Protein AF-0000000083314618 (afdb_homodimer)

Structure (mmCIF, N/CA/C/O backbone):
data_AF-0000000083314618-model_v1
#
loop_
_entity.id
_entity.type
_entity.pdbx_description
1 polymer 'FAD-dependent thymidylate synthase'
#
loop_
_atom_site.group_PDB
_atom_site.id
_atom_site.type_symbol
_atom_site.label_atom_id
_atom_site.label_alt_id
_atom_site.label_comp_id
_atom_site.label_asym_id
_atom_site.label_entity_id
_atom_site.label_seq_id
_atom_site.pdbx_PDB_ins_code
_atom_site.Cartn_x
_atom_site.Cartn_y
_atom_site.Cartn_z
_atom_site.occupancy
_atom_site.B_iso_or_equiv
_atom_site.auth_seq_id
_atom_site.auth_comp_id
_atom_site.auth_asym_id
_atom_site.auth_atom_id
_atom_site.pdbx_PDB_model_num
ATOM 1 N N . MET A 1 1 ? -17.562 27.156 15.281 1 87.88 1 MET A N 1
ATOM 2 C CA . MET A 1 1 ? -17.188 26.469 14.047 1 87.88 1 MET A CA 1
ATOM 3 C C . MET A 1 1 ? -18.438 25.953 13.32 1 87.88 1 MET A C 1
ATOM 5 O O . MET A 1 1 ? -19.312 25.344 13.922 1 87.88 1 MET A O 1
ATOM 9 N N . GLN A 1 2 ? -18.531 26.359 12.062 1 88.81 2 GLN A N 1
ATOM 10 C CA . GLN A 1 2 ? -19.625 25.922 11.203 1 88.81 2 GLN A CA 1
ATOM 11 C C . GLN A 1 2 ? -19.125 24.906 10.164 1 88.81 2 GLN A C 1
ATOM 13 O O . GLN A 1 2 ? -18.078 25.109 9.547 1 88.81 2 GLN A O 1
ATOM 18 N N . VAL A 1 3 ? -19.906 23.844 10.102 1 90.69 3 VAL A N 1
ATOM 19 C CA . VAL A 1 3 ? -19.547 22.797 9.148 1 90.69 3 VAL A CA 1
ATOM 20 C C . VAL A 1 3 ? -20.703 22.547 8.188 1 90.69 3 VAL A C 1
ATOM 22 O O . VAL A 1 3 ? -21.859 22.438 8.617 1 90.69 3 VAL A O 1
ATOM 25 N N . GLU A 1 4 ? -20.375 22.578 6.957 1 90.12 4 GLU A N 1
ATOM 26 C CA . GLU A 1 4 ? -21.375 22.344 5.91 1 90.12 4 GLU A CA 1
ATOM 27 C C . GLU A 1 4 ? -20.938 21.203 4.992 1 90.12 4 GLU A C 1
ATOM 29 O O . GLU A 1 4 ? -19.766 21.094 4.641 1 90.12 4 GLU A O 1
ATOM 34 N N . LEU A 1 5 ? -21.875 20.391 4.742 1 89.31 5 LEU A N 1
ATOM 35 C CA . LEU A 1 5 ? -21.594 19.297 3.811 1 89.31 5 LEU A CA 1
ATOM 36 C C . LEU A 1 5 ? -21.391 19.828 2.398 1 89.31 5 LEU A C 1
ATOM 38 O O . LEU A 1 5 ? -22.25 20.547 1.868 1 89.31 5 LEU A O 1
ATOM 42 N N . LEU A 1 6 ? -20.266 19.484 1.812 1 87.5 6 LEU A N 1
ATOM 43 C CA . LEU A 1 6 ? -19.969 19.953 0.465 1 87.5 6 LEU A CA 1
ATOM 44 C C . LEU A 1 6 ? -20.156 18.844 -0.559 1 87.5 6 LEU A C 1
ATOM 46 O O . LEU A 1 6 ? -20.578 19.094 -1.691 1 87.5 6 LEU A O 1
ATOM 50 N N . ALA A 1 7 ? -19.781 17.625 -0.206 1 86.75 7 ALA A N 1
ATOM 51 C CA . ALA A 1 7 ? -19.938 16.5 -1.115 1 86.75 7 ALA A CA 1
ATOM 52 C C . ALA A 1 7 ? -19.609 15.18 -0.416 1 86.75 7 ALA A C 1
ATOM 54 O O . ALA A 1 7 ? -18.891 15.164 0.581 1 86.75 7 ALA A O 1
ATOM 55 N N . TYR A 1 8 ? -20.219 14.133 -0.949 1 89.81 8 TYR A N 1
ATOM 56 C CA . TYR A 1 8 ? -19.891 12.758 -0.599 1 89.81 8 TYR A CA 1
ATOM 57 C C . TYR A 1 8 ? -19.984 11.844 -1.816 1 89.81 8 TYR A C 1
ATOM 59 O O . TYR A 1 8 ? -20.438 12.273 -2.885 1 89.81 8 TYR A O 1
ATOM 67 N N . THR A 1 9 ? -19.469 10.695 -1.726 1 89.06 9 THR A N 1
ATOM 68 C CA . THR A 1 9 ? -19.516 9.758 -2.84 1 89.06 9 THR A CA 1
ATOM 69 C C . THR A 1 9 ? -20.953 9.523 -3.301 1 89.06 9 THR A C 1
ATOM 71 O O . THR A 1 9 ? -21.828 9.266 -2.482 1 89.06 9 THR A O 1
ATOM 74 N N . GLN A 1 10 ? -21.062 9.727 -4.574 1 87.38 10 GLN A N 1
ATOM 75 C CA . GLN A 1 10 ? -22.344 9.492 -5.219 1 87.38 10 GLN A CA 1
ATOM 76 C C . GLN A 1 10 ? -22.25 8.375 -6.254 1 87.38 10 GLN A C 1
ATOM 78 O O . GLN A 1 10 ? -21.156 8.078 -6.746 1 87.38 10 GLN A O 1
ATOM 83 N N . GLN A 1 11 ? -23.359 7.898 -6.531 1 84.81 11 GLN A N 1
ATOM 84 C CA . GLN A 1 11 ? -23.438 6.859 -7.555 1 84.81 11 GLN A CA 1
ATOM 85 C C . GLN A 1 11 ? -23.203 7.441 -8.945 1 84.81 11 GLN A C 1
ATOM 87 O O . GLN A 1 11 ? -23.688 8.531 -9.258 1 84.81 11 GLN A O 1
ATOM 92 N N . ASN A 1 12 ? -22.5 6.688 -9.703 1 82.44 12 ASN A N 1
ATOM 93 C CA . ASN A 1 12 ? -22.422 7.023 -11.117 1 82.44 12 ASN A CA 1
ATOM 94 C C . ASN A 1 12 ? -23.797 7.023 -11.781 1 82.44 12 ASN A C 1
ATOM 96 O O . ASN A 1 12 ? -24.438 5.98 -11.875 1 82.44 12 ASN A O 1
ATOM 100 N N . PRO A 1 13 ? -24.219 8.156 -12.266 1 76 13 PRO A N 1
ATOM 101 C CA . PRO A 1 13 ? -25.578 8.234 -12.828 1 76 13 PRO A CA 1
ATOM 102 C C . PRO A 1 13 ? -25.766 7.305 -14.023 1 76 13 PRO A C 1
ATOM 104 O O . PRO A 1 13 ? -26.891 6.871 -14.305 1 76 13 PRO A O 1
ATOM 107 N N . ALA A 1 14 ? -24.688 7.027 -14.75 1 74.88 14 ALA A N 1
ATOM 108 C CA . ALA A 1 14 ? -24.797 6.102 -15.875 1 74.88 14 ALA A CA 1
ATOM 109 C C . ALA A 1 14 ? -25.156 4.695 -15.391 1 74.88 14 ALA A C 1
ATOM 111 O O . ALA A 1 14 ? -25.844 3.949 -16.094 1 74.88 14 ALA A O 1
ATOM 112 N N . LEU A 1 15 ? -24.641 4.422 -14.305 1 75.62 15 LEU A N 1
ATOM 113 C CA . LEU A 1 15 ? -24.953 3.104 -13.766 1 75.62 15 LEU A CA 1
ATOM 114 C C . LEU A 1 15 ? -26.359 3.059 -13.203 1 75.62 15 LEU A C 1
ATOM 116 O O . LEU A 1 15 ? -27.016 2.006 -13.219 1 75.62 15 LEU A O 1
ATOM 120 N N . ALA A 1 16 ? -26.781 4.207 -12.742 1 68.56 16 ALA A N 1
ATOM 121 C CA . ALA A 1 16 ? -28.156 4.281 -12.219 1 68.56 16 ALA A CA 1
ATOM 122 C C . ALA A 1 16 ? -29.172 4.031 -13.328 1 68.56 16 ALA A C 1
ATOM 124 O O . ALA A 1 16 ? -30.156 3.312 -13.125 1 68.56 16 ALA A O 1
ATOM 125 N N . SER A 1 17 ? -28.969 4.68 -14.43 1 65.19 17 SER A N 1
ATOM 126 C CA . SER A 1 17 ? -29.906 4.57 -15.547 1 65.19 17 SER A CA 1
ATOM 127 C C . SER A 1 17 ? -29.922 3.16 -16.125 1 65.19 17 SER A C 1
ATOM 129 O O . SER A 1 17 ? -30.969 2.629 -16.469 1 65.19 17 SER A O 1
ATOM 131 N N . GLU A 1 18 ? -28.781 2.645 -16.172 1 62.91 18 GLU A N 1
ATOM 132 C CA . GLU A 1 18 ? -28.656 1.315 -16.766 1 62.91 18 GLU A CA 1
ATOM 133 C C . GLU A 1 18 ? -29.328 0.259 -15.883 1 62.91 18 GLU A C 1
ATOM 135 O O . GLU A 1 18 ? -29.906 -0.705 -16.391 1 62.91 18 GLU A O 1
ATOM 140 N N . VAL A 1 19 ? -29.109 0.464 -14.664 1 59.09 19 VAL A N 1
ATOM 141 C CA . VAL A 1 19 ? -29.719 -0.49 -13.742 1 59.09 19 VAL A CA 1
ATOM 142 C C . VAL A 1 19 ? -31.234 -0.415 -13.836 1 59.09 19 VAL A C 1
ATOM 144 O O . VAL A 1 19 ? -31.922 -1.438 -13.766 1 59.09 19 VAL A O 1
ATOM 147 N N . GLN A 1 20 ? -31.75 0.782 -13.891 1 55.66 20 GLN A N 1
ATOM 148 C CA . GLN A 1 20 ? -33.188 0.963 -14 1 55.66 20 GLN A CA 1
ATOM 149 C C . GLN A 1 20 ? -33.719 0.321 -15.281 1 55.66 20 GLN A C 1
ATOM 151 O O . GLN A 1 20 ? -34.844 -0.185 -15.305 1 55.66 20 GLN A O 1
ATOM 156 N N . ALA A 1 21 ? -32.969 0.532 -16.359 1 54.59 21 ALA A N 1
ATOM 157 C CA . ALA A 1 21 ? -33.531 0.037 -17.609 1 54.59 21 ALA A CA 1
ATOM 158 C C . ALA A 1 21 ? -33.281 -1.463 -17.766 1 54.59 21 ALA A C 1
ATOM 160 O O . ALA A 1 21 ? -34.219 -2.207 -18.125 1 54.59 21 ALA A O 1
ATOM 161 N N . ASN A 1 22 ? -31.953 -1.885 -18 1 52.84 22 ASN A N 1
ATOM 162 C CA . ASN A 1 22 ? -31.625 -3.244 -18.422 1 52.84 22 ASN A CA 1
ATOM 163 C C . ASN A 1 22 ? -30.734 -3.945 -17.391 1 52.84 22 ASN A C 1
ATOM 165 O O . ASN A 1 22 ? -29.516 -3.812 -17.438 1 52.84 22 ASN A O 1
ATOM 169 N N . SER A 1 23 ? -31.281 -4.391 -16.359 1 49.75 23 SER A N 1
ATOM 170 C CA . SER A 1 23 ? -30.469 -5.188 -15.438 1 49.75 23 SER A CA 1
ATOM 171 C C . SER A 1 23 ? -29.641 -6.215 -16.203 1 49.75 23 SER A C 1
ATOM 173 O O . SER A 1 23 ? -28.75 -6.863 -15.617 1 49.75 23 SER A O 1
ATOM 175 N N . ARG A 1 24 ? -30.094 -6.438 -17.484 1 50.34 24 ARG A N 1
ATOM 176 C CA . ARG A 1 24 ? -29.531 -7.605 -18.156 1 50.34 24 ARG A CA 1
ATOM 177 C C . ARG A 1 24 ? -28.078 -7.367 -18.562 1 50.34 24 ARG A C 1
ATOM 179 O O . ARG A 1 24 ? -27.344 -8.312 -18.844 1 50.34 24 ARG A O 1
ATOM 186 N N . GLY A 1 25 ? -27.562 -6.035 -18.438 1 55.12 25 GLY A N 1
ATOM 187 C CA . GLY A 1 25 ? -26.203 -5.844 -18.938 1 55.12 25 GLY A CA 1
ATOM 188 C C . GLY A 1 25 ? -25.188 -5.613 -17.844 1 55.12 25 GLY A C 1
ATOM 189 O O . GLY A 1 25 ? -23.984 -5.648 -18.094 1 55.12 25 GLY A O 1
ATOM 190 N N . LEU A 1 26 ? -25.562 -5.219 -16.766 1 61.34 26 LEU A N 1
ATOM 191 C CA . LEU A 1 26 ? -24.609 -5.066 -15.664 1 61.34 26 LEU A CA 1
ATOM 192 C C . LEU A 1 26 ? -24.266 -6.418 -15.062 1 61.34 26 LEU A C 1
ATOM 194 O O . LEU A 1 26 ? -25.109 -7.305 -14.969 1 61.34 26 LEU A O 1
ATOM 198 N N . PRO A 1 27 ? -22.984 -6.496 -14.875 1 63.41 27 PRO A N 1
ATOM 199 C CA . PRO A 1 27 ? -22.672 -7.699 -14.109 1 63.41 27 PRO A CA 1
ATOM 200 C C . PRO A 1 27 ? -23.5 -7.828 -12.836 1 63.41 27 PRO A C 1
ATOM 202 O O . PRO A 1 27 ? -23.844 -6.82 -12.211 1 63.41 27 PRO A O 1
ATOM 205 N N . SER A 1 28 ? -24.016 -8.969 -12.672 1 63.78 28 SER A N 1
ATOM 206 C CA . SER A 1 28 ? -24.891 -9.297 -11.555 1 63.78 28 SER A CA 1
ATOM 207 C C . SER A 1 28 ? -24.406 -8.648 -10.266 1 63.78 28 SER A C 1
ATOM 209 O O . SER A 1 28 ? -25.203 -8.172 -9.461 1 63.78 28 SER A O 1
ATOM 211 N N . ASP A 1 29 ? -23.141 -8.406 -10.258 1 69.5 29 ASP A N 1
ATOM 212 C CA . ASP A 1 29 ? -22.578 -7.879 -9.023 1 69.5 29 ASP A CA 1
ATOM 213 C C . ASP A 1 29 ? -22.922 -6.398 -8.852 1 69.5 29 ASP A C 1
ATOM 215 O O . ASP A 1 29 ? -23.219 -5.949 -7.746 1 69.5 29 ASP A O 1
ATOM 219 N N . LEU A 1 30 ? -23.094 -5.754 -9.914 1 74.75 30 LEU A N 1
ATOM 220 C CA . LEU A 1 30 ? -23.328 -4.316 -9.836 1 74.75 30 LEU A CA 1
ATOM 221 C C . LEU A 1 30 ? -24.797 -4.023 -9.562 1 74.75 30 LEU A C 1
ATOM 223 O O . LEU A 1 30 ? -25.125 -3.07 -8.852 1 74.75 30 LEU A O 1
ATOM 227 N N . ALA A 1 31 ? -25.625 -4.836 -10.156 1 72.38 31 ALA A N 1
ATOM 228 C CA . ALA A 1 31 ? -27.047 -4.66 -9.945 1 72.38 31 ALA A CA 1
ATOM 229 C C . ALA A 1 31 ? -27.406 -4.805 -8.469 1 72.38 31 ALA A C 1
ATOM 231 O O . ALA A 1 31 ? -28.375 -4.191 -7.992 1 72.38 31 ALA A O 1
ATOM 232 N N . THR A 1 32 ? -26.5 -5.469 -7.859 1 74.06 32 THR A N 1
ATOM 233 C CA . THR A 1 32 ? -26.781 -5.762 -6.457 1 74.06 32 THR A CA 1
ATOM 234 C C . THR A 1 32 ? -26.469 -4.551 -5.578 1 74.06 32 THR A C 1
ATOM 236 O O . THR A 1 32 ? -27.047 -4.406 -4.496 1 74.06 32 THR A O 1
ATOM 239 N N . ILE A 1 33 ? -25.594 -3.75 -6.012 1 75.69 33 ILE A N 1
ATOM 240 C CA . ILE A 1 33 ? -25.203 -2.594 -5.215 1 75.69 33 ILE A CA 1
ATOM 241 C C . ILE A 1 33 ? -26.422 -1.708 -4.953 1 75.69 33 ILE A C 1
ATOM 243 O O . ILE A 1 33 ? -26.547 -1.118 -3.877 1 75.69 33 ILE A O 1
ATOM 247 N N . TRP A 1 34 ? -27.406 -1.77 -5.828 1 71.44 34 TRP A N 1
ATOM 248 C CA . TRP A 1 34 ? -28.547 -0.851 -5.75 1 71.44 34 TRP A CA 1
ATOM 249 C C . TRP A 1 34 ? -29.719 -1.489 -5.004 1 71.44 34 TRP A C 1
ATOM 251 O O . TRP A 1 34 ? -30.672 -0.807 -4.648 1 71.44 34 TRP A O 1
ATOM 261 N N . ARG A 1 35 ? -29.562 -2.623 -4.734 1 66.19 35 ARG A N 1
ATOM 262 C CA . ARG A 1 35 ? -30.656 -3.342 -4.074 1 66.19 35 ARG A CA 1
ATOM 263 C C . ARG A 1 35 ? -30.484 -3.312 -2.557 1 66.19 35 ARG A C 1
ATOM 265 O O . ARG A 1 35 ? -31.359 -3.756 -1.819 1 66.19 35 ARG A O 1
ATOM 272 N N . GLY A 1 36 ? -29.5 -2.604 -2.123 1 62.66 36 GLY A N 1
ATOM 273 C CA . GLY A 1 36 ? -29.234 -2.686 -0.695 1 62.66 36 GLY A CA 1
ATOM 274 C C . GLY A 1 36 ? -30.047 -1.7 0.12 1 62.66 36 GLY A C 1
ATOM 275 O O . GLY A 1 36 ? -30.75 -0.853 -0.439 1 62.66 36 GLY A O 1
ATOM 276 N N . CYS A 1 37 ? -30.203 -2.01 1.391 1 69.31 37 CYS A N 1
ATOM 277 C CA . CYS A 1 37 ? -30.844 -1.108 2.344 1 69.31 37 CYS A CA 1
ATOM 278 C C . CYS A 1 37 ? -29.922 0.064 2.68 1 69.31 37 CYS A C 1
ATOM 280 O O . CYS A 1 37 ? -28.703 -0.03 2.525 1 69.31 37 CYS A O 1
ATOM 282 N N . GLY A 1 38 ? -30.484 1.198 2.773 1 71.94 38 GLY A N 1
ATOM 283 C CA . GLY A 1 38 ? -29.75 2.395 3.148 1 71.94 38 GLY A CA 1
ATOM 284 C C . GLY A 1 38 ? -29.375 3.258 1.959 1 71.94 38 GLY A C 1
ATOM 285 O O . GLY A 1 38 ? -29.703 2.93 0.817 1 71.94 38 GLY A O 1
ATOM 286 N N . GLY A 1 39 ? -28.781 4.312 2.24 1 83.62 39 GLY A N 1
ATOM 287 C CA . GLY A 1 39 ? -28.328 5.199 1.179 1 83.62 39 GLY A CA 1
ATOM 288 C C . GLY A 1 39 ? -27.172 4.625 0.374 1 83.62 39 GLY A C 1
ATOM 289 O O . GLY A 1 39 ? -26.609 3.602 0.748 1 83.62 39 GLY A O 1
ATOM 290 N N . PHE A 1 40 ? -26.844 5.129 -0.704 1 86.62 40 PHE A N 1
ATOM 291 C CA . PHE A 1 40 ? -25.828 4.652 -1.644 1 86.62 40 PHE A CA 1
ATOM 292 C C . PHE A 1 40 ? -24.484 4.469 -0.948 1 86.62 40 PHE A C 1
ATOM 294 O O . PHE A 1 40 ? -23.812 3.453 -1.146 1 86.62 40 PHE A O 1
ATOM 301 N N . PRO A 1 41 ? -24.109 5.434 -0.053 1 91.94 41 PRO A N 1
ATOM 302 C CA . PRO A 1 41 ? -22.828 5.246 0.617 1 91.94 41 PRO A CA 1
ATOM 303 C C . PRO A 1 41 ? -22.75 3.93 1.388 1 91.94 41 PRO A C 1
ATOM 305 O O . PRO A 1 41 ? -21.75 3.213 1.293 1 91.94 41 PRO A O 1
ATOM 308 N N . GLU A 1 42 ? -23.75 3.596 2.064 1 92.56 42 GLU A N 1
ATOM 309 C CA . GLU A 1 42 ? -23.734 2.363 2.848 1 92.56 42 GLU A CA 1
ATOM 310 C C . GLU A 1 42 ? -23.797 1.134 1.944 1 92.56 42 GLU A C 1
ATOM 312 O O . GLU A 1 42 ? -23.188 0.104 2.25 1 92.56 42 GLU A O 1
ATOM 317 N N . GLN A 1 43 ? -24.516 1.26 0.89 1 90.69 43 GLN A N 1
ATOM 318 C CA . GLN A 1 43 ? -24.562 0.158 -0.065 1 90.69 43 GLN A CA 1
ATOM 319 C C . GLN A 1 43 ? -23.188 -0.084 -0.685 1 90.69 43 GLN A C 1
ATOM 321 O O . GLN A 1 43 ? -22.781 -1.231 -0.896 1 90.69 43 GLN A O 1
ATOM 326 N N . LEU A 1 44 ? -22.516 0.98 -0.993 1 92.25 44 LEU A N 1
ATOM 327 C CA . LEU A 1 44 ? -21.172 0.875 -1.537 1 92.25 44 LEU A CA 1
ATOM 328 C C . LEU A 1 44 ? -20.234 0.205 -0.538 1 92.25 44 LEU A C 1
ATOM 330 O O . LEU A 1 44 ? -19.438 -0.652 -0.913 1 92.25 44 LEU A O 1
ATOM 334 N N . ILE A 1 45 ? -20.344 0.535 0.741 1 94.56 45 ILE A N 1
ATOM 335 C CA . ILE A 1 45 ? -19.531 -0.057 1.794 1 94.56 45 ILE A CA 1
ATOM 336 C C . ILE A 1 45 ? -19.812 -1.552 1.896 1 94.56 45 ILE A C 1
ATOM 338 O O . ILE A 1 45 ? -18.891 -2.369 1.954 1 94.56 45 ILE A O 1
ATOM 342 N N . GLU A 1 46 ? -21.078 -1.882 1.911 1 93.06 46 GLU A N 1
ATOM 343 C CA . GLU A 1 46 ? -21.453 -3.291 1.983 1 93.06 46 GLU A CA 1
ATOM 344 C C . GLU A 1 46 ? -20.906 -4.07 0.79 1 93.06 46 GLU A C 1
ATOM 346 O O . GLU A 1 46 ? -20.391 -5.176 0.948 1 93.06 46 GLU A O 1
ATOM 351 N N . TYR A 1 47 ? -21.078 -3.461 -0.343 1 91.88 47 TYR A N 1
ATOM 352 C CA . TYR A 1 47 ? -20.594 -4.121 -1.553 1 91.88 47 TYR A CA 1
ATOM 353 C C . TYR A 1 47 ? -19.094 -4.398 -1.47 1 91.88 47 TYR A C 1
ATOM 355 O O . TYR A 1 47 ? -18.656 -5.508 -1.76 1 91.88 47 TYR A O 1
ATOM 363 N N . ALA A 1 48 ? -18.359 -3.398 -1.09 1 93.31 48 ALA A N 1
ATOM 364 C CA . ALA A 1 48 ? -16.906 -3.562 -0.937 1 93.31 48 ALA A CA 1
ATOM 365 C C . ALA A 1 48 ? -16.594 -4.695 0.032 1 93.31 48 ALA A C 1
ATOM 367 O O . ALA A 1 48 ? -15.695 -5.504 -0.226 1 93.31 48 ALA A O 1
ATOM 368 N N . GLY A 1 49 ? -17.297 -4.734 1.12 1 91.62 49 GLY A N 1
ATOM 369 C CA . GLY A 1 49 ? -17.094 -5.809 2.082 1 91.62 49 GLY A CA 1
ATOM 370 C C . GLY A 1 49 ? -17.438 -7.18 1.527 1 91.62 49 GLY A C 1
ATOM 371 O O . GLY A 1 49 ? -16.703 -8.141 1.749 1 91.62 49 GLY A O 1
ATOM 372 N N . ARG A 1 50 ? -18.453 -7.219 0.841 1 89.44 50 ARG A N 1
ATOM 373 C CA . ARG A 1 50 ? -18.938 -8.508 0.346 1 89.44 50 ARG A CA 1
ATOM 374 C C . ARG A 1 50 ? -18.094 -8.992 -0.822 1 89.44 50 ARG A C 1
ATOM 376 O O . ARG A 1 50 ? -18.016 -10.195 -1.074 1 89.44 50 ARG A O 1
ATOM 383 N N . VAL A 1 51 ? -17.5 -8.094 -1.595 1 88.88 51 VAL A N 1
ATOM 384 C CA . VAL A 1 51 ? -16.562 -8.477 -2.637 1 88.88 51 VAL A CA 1
ATOM 385 C C . VAL A 1 51 ? -15.414 -9.273 -2.021 1 88.88 51 VAL A C 1
ATOM 387 O O . VAL A 1 51 ? -14.93 -10.242 -2.621 1 88.88 51 VAL A O 1
ATOM 390 N N . CYS A 1 52 ? -15.008 -9 -0.778 1 86.88 52 CYS A N 1
ATOM 391 C CA . CYS A 1 52 ? -13.883 -9.648 -0.113 1 86.88 52 CYS A CA 1
ATOM 392 C C . CYS A 1 52 ? -14.172 -11.133 0.102 1 86.88 52 CYS A C 1
ATOM 394 O O . CYS A 1 52 ? -13.25 -11.953 0.099 1 86.88 52 CYS A O 1
ATOM 396 N N . TYR A 1 53 ? -15.469 -11.453 0.219 1 80.12 53 TYR A N 1
ATOM 397 C CA . TYR A 1 53 ? -15.836 -12.82 0.573 1 80.12 53 TYR A CA 1
ATOM 398 C C . TYR A 1 53 ? -16.672 -13.469 -0.525 1 80.12 53 TYR A C 1
ATOM 400 O O . TYR A 1 53 ? -17.344 -14.477 -0.295 1 80.12 53 TYR A O 1
ATOM 408 N N . ARG A 1 54 ? -16.734 -12.859 -1.611 1 79.25 54 ARG A N 1
ATOM 409 C CA . ARG A 1 54 ? -17.547 -13.32 -2.736 1 79.25 54 ARG A CA 1
ATOM 410 C C . ARG A 1 54 ? -18.984 -13.578 -2.307 1 79.25 54 ARG A C 1
ATOM 412 O O . ARG A 1 54 ? -19.547 -14.633 -2.617 1 79.25 54 ARG A O 1
ATOM 419 N N . SER A 1 55 ? -19.469 -12.68 -1.607 1 78.88 55 SER A N 1
ATOM 420 C CA . SER A 1 55 ? -20.812 -12.828 -1.08 1 78.88 55 SER A CA 1
ATOM 421 C C . SER A 1 55 ? -21.703 -11.664 -1.502 1 78.88 55 SER A C 1
ATOM 423 O O . SER A 1 55 ? -22.594 -11.258 -0.754 1 78.88 55 SER A O 1
ATOM 425 N N . THR A 1 56 ? -21.422 -11.141 -2.605 1 78.38 56 THR A N 1
ATOM 426 C CA . THR A 1 56 ? -22.188 -9.992 -3.076 1 78.38 56 THR A CA 1
ATOM 427 C C . THR A 1 56 ? -23.656 -10.367 -3.289 1 78.38 56 THR A C 1
ATOM 429 O O . THR A 1 56 ? -24.516 -9.492 -3.332 1 78.38 56 THR A O 1
ATOM 432 N N . HIS A 1 57 ? -23.953 -11.578 -3.381 1 77.38 57 HIS A N 1
ATOM 433 C CA . HIS A 1 57 ? -25.328 -12.023 -3.523 1 77.38 57 HIS A CA 1
ATOM 434 C C . HIS A 1 57 ? -26.125 -11.812 -2.234 1 77.38 57 HIS A C 1
ATOM 436 O O . HIS A 1 57 ? -27.344 -11.875 -2.236 1 77.38 57 HIS A O 1
ATOM 442 N N . ARG A 1 58 ? -25.453 -11.484 -1.16 1 78.25 58 ARG A N 1
ATOM 443 C CA . ARG A 1 58 ? -26.094 -11.289 0.137 1 78.25 58 ARG A CA 1
ATOM 444 C C . ARG A 1 58 ? -26.281 -9.805 0.435 1 78.25 58 ARG A C 1
ATOM 446 O O . ARG A 1 58 ? -26.484 -9.422 1.588 1 78.25 58 ARG A O 1
ATOM 453 N N . MET A 1 59 ? -26.25 -9.078 -0.484 1 80.88 59 MET A N 1
ATOM 454 C CA . MET A 1 59 ? -26.5 -7.652 -0.295 1 80.88 59 MET A CA 1
ATOM 455 C C . MET A 1 59 ? -27.859 -7.426 0.359 1 80.88 59 MET A C 1
ATOM 457 O O . MET A 1 59 ? -28.766 -8.266 0.243 1 80.88 59 MET A O 1
ATOM 461 N N . GLY A 1 60 ? -28.031 -6.281 1.108 1 77.75 60 GLY A N 1
ATOM 462 C CA . GLY A 1 60 ? -29.312 -5.926 1.7 1 77.75 60 GLY A CA 1
ATOM 463 C C . GLY A 1 60 ? -29.281 -5.891 3.217 1 77.75 60 GLY A C 1
ATOM 464 O O . GLY A 1 60 ? -30.312 -5.758 3.861 1 77.75 60 GLY A O 1
ATOM 465 N N . THR A 1 61 ? -28.141 -5.969 3.791 1 77 61 THR A N 1
ATOM 466 C CA . THR A 1 61 ? -28 -5.938 5.242 1 77 61 THR A CA 1
ATOM 467 C C . THR A 1 61 ? -26.984 -4.871 5.66 1 77 61 THR A C 1
ATOM 469 O O . THR A 1 61 ? -26.281 -5.027 6.66 1 77 61 THR A O 1
ATOM 472 N N . ALA A 1 62 ? -26.938 -3.838 4.895 1 81.44 62 ALA A N 1
ATOM 473 C CA . ALA A 1 62 ? -25.859 -2.861 4.973 1 81.44 62 ALA A CA 1
ATOM 474 C C . ALA A 1 62 ? -25.688 -2.34 6.398 1 81.44 62 ALA A C 1
ATOM 476 O O . ALA A 1 62 ? -24.594 -2.406 6.969 1 81.44 62 ALA A O 1
ATOM 477 N N . PRO A 1 63 ? -26.812 -1.982 7.047 1 85.5 63 PRO A N 1
ATOM 478 C CA . PRO A 1 63 ? -26.609 -1.322 8.336 1 85.5 63 PRO A CA 1
ATOM 479 C C . PRO A 1 63 ? -26 -2.256 9.383 1 85.5 63 PRO A C 1
ATOM 481 O O . PRO A 1 63 ? -24.969 -1.931 9.984 1 85.5 63 PRO A O 1
ATOM 484 N N . GLU A 1 64 ? -26.531 -3.408 9.492 1 89.38 64 GLU A N 1
ATOM 485 C CA . GLU A 1 64 ? -26 -4.336 10.484 1 89.38 64 GLU A CA 1
ATOM 486 C C . GLU A 1 64 ? -24.625 -4.863 10.086 1 89.38 64 GLU A C 1
ATOM 488 O O . GLU A 1 64 ? -23.734 -4.996 10.922 1 89.38 64 GLU A O 1
ATOM 493 N N . PHE A 1 65 ? -24.516 -5.148 8.859 1 91.56 65 PHE A N 1
ATOM 494 C CA . PHE A 1 65 ? -23.234 -5.637 8.336 1 91.56 65 PHE A CA 1
ATOM 495 C C . PHE A 1 65 ? -22.125 -4.633 8.602 1 91.56 65 PHE A C 1
ATOM 497 O O . PHE A 1 65 ? -21.062 -5 9.117 1 91.56 65 PHE A O 1
ATOM 504 N N . ILE A 1 66 ? -22.406 -3.412 8.328 1 94.12 66 ILE A N 1
ATOM 505 C CA . ILE A 1 66 ? -21.406 -2.354 8.461 1 94.12 66 ILE A CA 1
ATOM 506 C C . ILE A 1 66 ? -21.094 -2.129 9.938 1 94.12 66 ILE A C 1
ATOM 508 O O . ILE A 1 66 ? -19.922 -2.092 10.328 1 94.12 66 ILE A O 1
ATOM 512 N N . ALA A 1 67 ? -22.125 -2.031 10.727 1 93.44 67 ALA A N 1
ATOM 513 C CA . ALA A 1 67 ? -21.938 -1.795 12.156 1 93.44 67 ALA A CA 1
ATOM 514 C C . ALA A 1 67 ? -21.109 -2.908 12.789 1 93.44 67 ALA A C 1
ATOM 516 O O . ALA A 1 67 ? -20.234 -2.646 13.625 1 93.44 67 ALA A O 1
ATOM 517 N N . ALA A 1 68 ? -21.359 -4.098 12.43 1 92.31 68 ALA A N 1
ATOM 518 C CA . ALA A 1 68 ? -20.625 -5.246 12.953 1 92.31 68 ALA A CA 1
ATOM 519 C C . ALA A 1 68 ? -19.156 -5.176 12.555 1 92.31 68 ALA A C 1
ATOM 521 O O . ALA A 1 68 ? -18.266 -5.441 13.375 1 92.31 68 ALA A O 1
ATOM 522 N N . ARG A 1 69 ? -18.844 -4.84 11.305 1 91.75 69 ARG A N 1
ATOM 523 C CA . ARG A 1 69 ? -17.469 -4.742 10.828 1 91.75 69 ARG A CA 1
ATOM 524 C C . ARG A 1 69 ? -16.703 -3.668 11.594 1 91.75 69 ARG A C 1
ATOM 526 O O . ARG A 1 69 ? -15.539 -3.865 11.953 1 91.75 69 ARG A O 1
ATOM 533 N N . VAL A 1 70 ? -17.359 -2.559 11.805 1 93 70 VAL A N 1
ATOM 534 C CA . VAL A 1 70 ? -16.75 -1.459 12.531 1 93 70 VAL A CA 1
ATOM 535 C C . VAL A 1 70 ? -16.453 -1.896 13.969 1 93 70 VAL A C 1
ATOM 537 O O . VAL A 1 70 ? -15.352 -1.678 14.477 1 93 70 VAL A O 1
ATOM 540 N N . ARG A 1 71 ? -17.359 -2.598 14.578 1 90.94 71 ARG A N 1
ATOM 541 C CA . ARG A 1 71 ? -17.203 -3.072 15.945 1 90.94 71 ARG A CA 1
ATOM 542 C C . ARG A 1 71 ? -16.047 -4.07 16.047 1 90.94 71 ARG A C 1
ATOM 544 O O . ARG A 1 71 ? -15.336 -4.098 17.047 1 90.94 71 ARG A O 1
ATOM 551 N N . GLU A 1 72 ? -15.883 -4.797 15.039 1 88.38 72 GLU A N 1
ATOM 552 C CA . GLU A 1 72 ? -14.867 -5.848 15.039 1 88.38 72 GLU A CA 1
ATOM 553 C C . GLU A 1 72 ? -13.508 -5.301 14.617 1 88.38 72 GLU A C 1
ATOM 555 O O . GLU A 1 72 ? -12.523 -6.039 14.578 1 88.38 72 GLU A O 1
ATOM 560 N N . GLY A 1 73 ? -13.461 -4.066 14.188 1 86.5 73 GLY A N 1
ATOM 561 C CA . GLY A 1 73 ? -12.203 -3.449 13.812 1 86.5 73 GLY A CA 1
ATOM 562 C C . GLY A 1 73 ? -11.852 -3.629 12.352 1 86.5 73 GLY A C 1
ATOM 563 O O . GLY A 1 73 ? -10.742 -3.316 11.93 1 86.5 73 GLY A O 1
ATOM 564 N N . HIS A 1 74 ? -12.727 -4.16 11.586 1 87.5 74 HIS A N 1
ATOM 565 C CA . HIS A 1 74 ? -12.531 -4.301 10.148 1 87.5 74 HIS A CA 1
ATOM 566 C C . HIS A 1 74 ? -13.008 -3.059 9.406 1 87.5 74 HIS A C 1
ATOM 568 O O . HIS A 1 74 ? -13.961 -3.125 8.625 1 87.5 74 HIS A O 1
ATOM 574 N N . GLU A 1 75 ? -12.297 -2.041 9.531 1 93.19 75 GLU A N 1
ATOM 575 C CA . GLU A 1 75 ? -12.773 -0.72 9.141 1 93.19 75 GLU A CA 1
ATOM 576 C C . GLU A 1 75 ? -12.266 -0.333 7.754 1 93.19 75 GLU A C 1
ATOM 578 O O . GLU A 1 75 ? -12.477 0.791 7.297 1 93.19 75 GLU A O 1
ATOM 583 N N . ASP A 1 76 ? -11.625 -1.289 7.07 1 93.06 76 ASP A N 1
ATOM 584 C CA . ASP A 1 76 ? -11.094 -0.989 5.746 1 93.06 76 ASP A CA 1
ATOM 585 C C . ASP A 1 76 ? -12.219 -0.735 4.746 1 93.06 76 ASP A C 1
ATOM 587 O O . ASP A 1 76 ? -12.086 0.105 3.854 1 93.06 76 ASP A O 1
ATOM 591 N N . ILE A 1 77 ? -13.344 -1.329 4.902 1 95.06 77 ILE A N 1
ATOM 592 C CA . ILE A 1 77 ? -14.406 -1.262 3.91 1 95.06 77 ILE A CA 1
ATOM 593 C C . ILE A 1 77 ? -15.078 0.108 3.969 1 95.06 77 ILE A C 1
ATOM 595 O O . ILE A 1 77 ? -15.641 0.576 2.973 1 95.06 77 ILE A O 1
ATOM 599 N N . ILE A 1 78 ? -15.047 0.789 5.074 1 97.12 78 ILE A N 1
ATOM 600 C CA . ILE A 1 78 ? -15.742 2.068 5.176 1 97.12 78 ILE A CA 1
ATOM 601 C C . ILE A 1 78 ? -14.891 3.168 4.547 1 97.12 78 ILE A C 1
ATOM 603 O O . ILE A 1 78 ? -15.352 4.301 4.387 1 97.12 78 ILE A O 1
ATOM 607 N N . GLU A 1 79 ? -13.711 2.814 4.094 1 97.31 79 GLU A N 1
ATOM 608 C CA . GLU A 1 79 ? -12.82 3.773 3.449 1 97.31 79 GLU A CA 1
ATOM 609 C C . GLU A 1 79 ? -13.297 4.113 2.041 1 97.31 79 GLU A C 1
ATOM 611 O O . GLU A 1 79 ? -12.812 5.07 1.431 1 97.31 79 GLU A O 1
ATOM 616 N N . HIS A 1 80 ? -14.258 3.414 1.528 1 97.19 80 HIS A N 1
ATOM 617 C CA . HIS A 1 80 ? -14.648 3.582 0.133 1 97.19 80 HIS A CA 1
ATOM 618 C C . HIS A 1 80 ? -15.68 4.691 -0.021 1 97.19 80 HIS A C 1
ATOM 620 O O . HIS A 1 80 ? -16.094 5.008 -1.138 1 97.19 80 HIS A O 1
ATOM 626 N N . VAL A 1 81 ? -16.031 5.344 1.047 1 96 81 VAL A N 1
ATOM 627 C CA . VAL A 1 81 ? -16.906 6.512 1.011 1 96 81 VAL A CA 1
ATOM 628 C C . VAL A 1 81 ? -16.156 7.742 1.496 1 96 81 VAL A C 1
ATOM 630 O O . VAL A 1 81 ? -15.727 7.801 2.652 1 96 81 VAL A O 1
ATOM 633 N N . VAL A 1 82 ? -16.031 8.672 0.582 1 96.56 82 VAL A N 1
ATOM 634 C CA . VAL A 1 82 ? -15.32 9.906 0.893 1 96.56 82 VAL A CA 1
ATOM 635 C C . VAL A 1 82 ? -16.328 11.039 1.089 1 96.56 82 VAL A C 1
ATOM 637 O O . VAL A 1 82 ? -17.297 11.164 0.33 1 96.56 82 VAL A O 1
ATOM 640 N N . VAL A 1 83 ? -16.109 11.859 2.15 1 95.25 83 VAL A N 1
ATOM 641 C CA . VAL A 1 83 ? -16.969 12.992 2.471 1 95.25 83 VAL A CA 1
ATOM 642 C C . VAL A 1 83 ? -16.141 14.273 2.541 1 95.25 83 VAL A C 1
ATOM 644 O O . VAL A 1 83 ? -15.07 14.289 3.145 1 95.25 83 VAL A O 1
ATOM 647 N N . THR A 1 84 ? -16.641 15.289 1.881 1 94.31 84 THR A N 1
ATOM 648 C CA . THR A 1 84 ? -15.992 16.594 1.866 1 94.31 84 THR A CA 1
ATOM 649 C C . THR A 1 84 ? -16.891 17.656 2.51 1 94.31 84 THR A C 1
ATOM 651 O O . THR A 1 84 ? -18.078 17.75 2.186 1 94.31 84 THR A O 1
ATOM 654 N N . VAL A 1 85 ? -16.281 18.438 3.449 1 93.88 85 VAL A N 1
ATOM 655 C CA . VAL A 1 85 ? -17.047 19.469 4.141 1 93.88 85 VAL A CA 1
ATOM 656 C C . VAL A 1 85 ? -16.312 20.812 4.012 1 93.88 85 VAL A C 1
ATOM 658 O O . VAL A 1 85 ? -15.109 20.844 3.764 1 93.88 85 VAL A O 1
ATOM 661 N N . ARG A 1 86 ? -17.078 21.828 4.102 1 92.44 86 ARG A N 1
ATOM 662 C CA . ARG A 1 86 ? -16.562 23.188 4.305 1 92.44 86 ARG A CA 1
ATOM 663 C C . ARG A 1 86 ? -16.594 23.562 5.781 1 92.44 86 ARG A C 1
ATOM 665 O O . ARG A 1 86 ? -17.594 23.312 6.473 1 92.44 86 ARG A O 1
ATOM 672 N N . VAL A 1 87 ? -15.5 24.031 6.234 1 94.31 87 VAL A N 1
ATOM 673 C CA . VAL A 1 87 ? -15.383 24.422 7.637 1 94.31 87 VAL A CA 1
ATOM 674 C C . VAL A 1 87 ? -15.109 25.922 7.742 1 94.31 87 VAL A C 1
ATOM 676 O O . VAL A 1 87 ? -14.172 26.422 7.113 1 94.31 87 VAL A O 1
ATOM 679 N N . ARG A 1 88 ? -15.93 26.609 8.562 1 93.62 88 ARG A N 1
ATOM 680 C CA . ARG A 1 88 ? -15.766 28.031 8.797 1 93.62 88 ARG A CA 1
ATOM 681 C C . ARG A 1 88 ? -15.539 28.312 10.281 1 93.62 88 ARG A C 1
ATOM 683 O O . ARG A 1 88 ? -15.984 27.562 11.141 1 93.62 88 ARG A O 1
ATOM 690 N N . ASP A 1 89 ? -14.781 29.391 10.547 1 91.38 89 ASP A N 1
ATOM 691 C CA . ASP A 1 89 ? -14.547 29.891 11.898 1 91.38 89 ASP A CA 1
ATOM 692 C C . ASP A 1 89 ? -13.844 28.844 12.758 1 91.38 89 ASP A C 1
ATOM 694 O O . ASP A 1 89 ? -14.234 28.609 13.898 1 91.38 89 ASP A O 1
ATOM 698 N N . ALA A 1 90 ? -12.898 28.125 12.133 1 90.81 90 ALA A N 1
ATOM 699 C CA . ALA A 1 90 ? -12.195 27.062 12.859 1 90.81 90 ALA A CA 1
ATOM 700 C C . ALA A 1 90 ? -10.734 27.438 13.086 1 90.81 90 ALA A C 1
ATOM 702 O O . ALA A 1 90 ? -9.969 26.656 13.656 1 90.81 90 ALA A O 1
ATOM 703 N N . GLY A 1 91 ? -10.383 28.719 12.664 1 89.19 91 GLY A N 1
ATOM 704 C CA . GLY A 1 91 ? -8.969 29.047 12.734 1 89.19 91 GLY A CA 1
ATOM 705 C C . GLY A 1 91 ? -8.094 28.078 11.961 1 89.19 91 GLY A C 1
ATOM 706 O O . GLY A 1 91 ? -8.359 27.781 10.797 1 89.19 91 GLY A O 1
ATOM 707 N N . ASP A 1 92 ? -7.039 27.578 12.672 1 86.94 92 ASP A N 1
ATOM 708 C CA . ASP A 1 92 ? -6.098 26.672 12.008 1 86.94 92 ASP A CA 1
ATOM 709 C C . ASP A 1 92 ? -6.359 25.219 12.398 1 86.94 92 ASP A C 1
ATOM 711 O O . ASP A 1 92 ? -5.547 24.344 12.109 1 86.94 92 ASP A O 1
ATOM 715 N N . GLN A 1 93 ? -7.484 24.922 12.914 1 90.44 93 GLN A N 1
ATOM 716 C CA . GLN A 1 93 ? -7.773 23.594 13.445 1 90.44 93 GLN A CA 1
ATOM 717 C C . GLN A 1 93 ? -7.691 22.531 12.352 1 90.44 93 GLN A C 1
ATOM 719 O O . GLN A 1 93 ? -7.129 21.453 12.562 1 90.44 93 GLN A O 1
ATOM 724 N N . PRO A 1 94 ? -8.227 22.844 11.156 1 91.62 94 PRO A N 1
ATOM 725 C CA . PRO A 1 94 ? -8.18 21.781 10.141 1 91.62 94 PRO A CA 1
ATOM 726 C C . PRO A 1 94 ? -6.75 21.375 9.789 1 91.62 94 PRO A C 1
ATOM 728 O O . PRO A 1 94 ? -6.5 20.219 9.453 1 91.62 94 PRO A O 1
ATOM 731 N N . MET A 1 95 ? -5.844 22.281 9.883 1 87.12 95 MET A N 1
ATOM 732 C CA . MET A 1 95 ? -4.445 21.922 9.672 1 87.12 95 MET A CA 1
ATOM 733 C C . MET A 1 95 ? -3.961 20.953 10.742 1 87.12 95 MET A C 1
ATOM 735 O O . MET A 1 95 ? -3.188 20.031 10.453 1 87.12 95 MET A O 1
ATOM 739 N N . ARG A 1 96 ? -4.434 21.141 11.914 1 87.75 96 ARG A N 1
ATOM 740 C CA . ARG A 1 96 ? -4.051 20.281 13.023 1 87.75 96 ARG A CA 1
ATOM 741 C C . ARG A 1 96 ? -4.727 18.906 12.914 1 87.75 96 ARG A C 1
ATOM 743 O O . ARG A 1 96 ? -4.168 17.906 13.344 1 87.75 96 ARG A O 1
ATOM 750 N N . TRP A 1 97 ? -5.926 18.891 12.281 1 91.31 97 TRP A N 1
ATOM 751 C CA . TRP A 1 97 ? -6.586 17.609 12.047 1 91.31 97 TRP A CA 1
ATOM 752 C C . TRP A 1 97 ? -5.715 16.703 11.18 1 91.31 97 TRP A C 1
ATOM 754 O O . TRP A 1 97 ? -5.645 15.5 11.414 1 91.31 97 TRP A O 1
ATOM 764 N N . ARG A 1 98 ? -5.051 17.328 10.281 1 88.44 98 ARG A N 1
ATOM 765 C CA . ARG A 1 98 ? -4.203 16.562 9.367 1 88.44 98 ARG A CA 1
ATOM 766 C C . ARG A 1 98 ? -3.006 15.969 10.102 1 88.44 98 ARG A C 1
ATOM 768 O O . ARG A 1 98 ? -2.477 14.93 9.703 1 88.44 98 ARG A O 1
ATOM 775 N N . LEU A 1 99 ? -2.582 16.641 11.164 1 84.25 99 LEU A N 1
ATOM 776 C CA . LEU A 1 99 ? -1.511 16.078 11.984 1 84.25 99 LEU A CA 1
ATOM 777 C C . LEU A 1 99 ? -1.988 14.852 12.742 1 84.25 99 LEU A C 1
ATOM 779 O O . LEU A 1 99 ? -1.21 13.922 12.992 1 84.25 99 LEU A O 1
ATOM 783 N N . ALA A 1 100 ? -3.287 14.922 13.062 1 87.31 100 ALA A N 1
ATOM 784 C CA . ALA A 1 100 ? -3.863 13.797 13.797 1 87.31 100 ALA A CA 1
ATOM 785 C C . ALA A 1 100 ? -4.051 12.586 12.883 1 87.31 100 ALA A C 1
ATOM 787 O O . ALA A 1 100 ? -3.824 11.453 13.305 1 87.31 100 ALA A O 1
ATOM 788 N N . ASN A 1 101 ? -4.477 12.828 11.695 1 91.25 101 ASN A N 1
ATOM 789 C CA . ASN A 1 101 ? -4.645 11.789 10.68 1 91.25 101 ASN A CA 1
ATOM 790 C C . ASN A 1 101 ? -4.215 12.273 9.305 1 91.25 101 ASN A C 1
ATOM 792 O O . ASN A 1 101 ? -4.895 13.094 8.688 1 91.25 101 ASN A O 1
ATOM 796 N N . ARG A 1 102 ? -3.199 11.711 8.812 1 88.75 102 ARG A N 1
ATOM 797 C CA . ARG A 1 102 ? -2.541 12.211 7.609 1 88.75 102 ARG A CA 1
ATOM 798 C C . ARG A 1 102 ? -3.336 11.844 6.359 1 88.75 102 ARG A C 1
ATOM 800 O O . ARG A 1 102 ? -3.039 12.328 5.266 1 88.75 102 ARG A O 1
ATOM 807 N N . HIS A 1 103 ? -4.387 11.102 6.5 1 92 103 HIS A N 1
ATOM 808 C CA . HIS A 1 103 ? -5.117 10.633 5.332 1 92 103 HIS A CA 1
ATOM 809 C C . HIS A 1 103 ? -6.258 11.578 4.973 1 92 103 HIS A C 1
ATOM 811 O O . HIS A 1 103 ? -6.98 11.352 4 1 92 103 HIS A O 1
ATOM 817 N N . CYS A 1 104 ? -6.406 12.656 5.719 1 94 104 CYS A N 1
ATOM 818 C CA . CYS A 1 104 ? -7.359 13.688 5.32 1 94 104 CYS A CA 1
ATOM 819 C C . CYS A 1 104 ? -6.695 14.734 4.434 1 94 104 CYS A C 1
ATOM 821 O O . CYS A 1 104 ? -5.477 14.922 4.496 1 94 104 CYS A O 1
ATOM 823 N N . GLU A 1 105 ? -7.48 15.305 3.572 1 93.81 105 GLU A N 1
ATOM 824 C CA . GLU A 1 105 ? -7.035 16.422 2.756 1 93.81 105 GLU A CA 1
ATOM 825 C C . GLU A 1 105 ? -7.633 17.734 3.256 1 93.81 105 GLU A C 1
ATOM 827 O O . GLU A 1 105 ? -8.812 17.797 3.615 1 93.81 105 GLU A O 1
ATOM 832 N N . VAL A 1 106 ? -6.766 18.734 3.379 1 93.31 106 VAL A N 1
ATOM 833 C CA . VAL A 1 106 ? -7.207 20.031 3.852 1 93.31 106 VAL A CA 1
ATOM 834 C C . VAL A 1 106 ? -6.691 21.125 2.912 1 93.31 106 VAL A C 1
ATOM 836 O O . VAL A 1 106 ? -5.543 21.078 2.469 1 93.31 106 VAL A O 1
ATOM 839 N N . SER A 1 107 ? -7.574 22.031 2.584 1 91.38 107 SER A N 1
ATOM 840 C CA . SER A 1 107 ? -7.203 23.203 1.79 1 91.38 107 SER A CA 1
ATOM 841 C C . SER A 1 107 ? -7.781 24.484 2.387 1 91.38 107 SER A C 1
ATOM 843 O O . SER A 1 107 ? -8.945 24.531 2.775 1 91.38 107 SER A O 1
ATOM 845 N N . GLU A 1 108 ? -6.918 25.438 2.43 1 89.75 108 GLU A N 1
ATOM 846 C CA . GLU A 1 108 ? -7.371 26.75 2.893 1 89.75 108 GLU A CA 1
ATOM 847 C C . GLU A 1 108 ? -7.953 27.578 1.745 1 89.75 108 GLU A C 1
ATOM 849 O O . GLU A 1 108 ? -7.32 27.719 0.697 1 89.75 108 GLU A O 1
ATOM 854 N N . LEU A 1 109 ? -9.164 28.109 1.91 1 87.81 109 LEU A N 1
ATOM 855 C CA . LEU A 1 109 ? -9.82 28.906 0.88 1 87.81 109 LEU A CA 1
ATOM 856 C C . LEU A 1 109 ? -9.617 30.406 1.136 1 87.81 109 LEU A C 1
ATOM 858 O O . LEU A 1 109 ? -9.883 31.234 0.261 1 87.81 109 LEU A O 1
ATOM 862 N N . GLY A 1 110 ? -9.109 30.828 2.27 1 84.06 110 GLY A N 1
ATOM 863 C CA . GLY A 1 110 ? -9.016 32.219 2.684 1 84.06 110 GLY A CA 1
ATOM 864 C C . GLY A 1 110 ? -10.117 32.625 3.639 1 84.06 110 GLY A C 1
ATOM 865 O O . GLY A 1 110 ? -11.164 31.984 3.713 1 84.06 110 GLY A O 1
ATOM 866 N N . ASN A 1 111 ? -9.93 33.625 4.449 1 84.19 111 ASN A N 1
ATOM 867 C CA . ASN A 1 111 ? -10.891 34.219 5.371 1 84.19 111 ASN A CA 1
ATOM 868 C C . ASN A 1 111 ? -11.359 33.219 6.418 1 84.19 111 ASN A C 1
ATOM 870 O O . ASN A 1 111 ? -12.547 33.156 6.746 1 84.19 111 ASN A O 1
ATOM 874 N N . GLY A 1 112 ? -10.492 32.312 6.73 1 84.94 112 GLY A N 1
ATOM 875 C CA . GLY A 1 112 ? -10.805 31.359 7.789 1 84.94 112 GLY A CA 1
ATOM 876 C C . GLY A 1 112 ? -11.641 30.188 7.312 1 84.94 112 GLY A C 1
ATOM 877 O O . GLY A 1 112 ? -12.195 29.453 8.125 1 84.94 112 GLY A O 1
ATOM 878 N N . GLU A 1 113 ? -11.805 30.078 6.047 1 91.38 113 GLU A N 1
ATOM 879 C CA . GLU A 1 113 ? -12.578 28.969 5.488 1 91.38 113 GLU A CA 1
ATOM 880 C C . GLU A 1 113 ? -11.672 27.844 4.988 1 91.38 113 GLU A C 1
ATOM 882 O O . GLU A 1 113 ? -10.617 28.109 4.406 1 91.38 113 GLU A O 1
ATOM 887 N N . TRP A 1 114 ? -12.133 26.578 5.328 1 93.25 114 TRP A N 1
ATOM 888 C CA . TRP A 1 114 ? -11.367 25.406 4.945 1 93.25 114 TRP A CA 1
ATOM 889 C C . TRP A 1 114 ? -12.258 24.375 4.238 1 93.25 114 TRP A C 1
ATOM 891 O O . TRP A 1 114 ? -13.469 24.359 4.449 1 93.25 114 TRP A O 1
ATOM 901 N N . ILE A 1 115 ? -11.664 23.672 3.338 1 93.62 115 ILE A N 1
ATOM 902 C CA . ILE A 1 115 ? -12.258 22.438 2.824 1 93.62 115 ILE A CA 1
ATOM 903 C C . ILE A 1 115 ? -11.516 21.234 3.381 1 93.62 115 ILE A C 1
ATOM 905 O O . ILE A 1 115 ? -10.281 21.203 3.369 1 93.62 115 ILE A O 1
ATOM 909 N N . VAL A 1 116 ? -12.266 20.312 3.953 1 95.12 116 VAL A N 1
ATOM 910 C CA . VAL A 1 116 ? -11.68 19.094 4.52 1 95.12 116 VAL A CA 1
ATOM 911 C C . VAL A 1 116 ? -12.328 17.875 3.885 1 95.12 116 VAL A C 1
ATOM 913 O O . VAL A 1 116 ? -13.555 17.766 3.848 1 95.12 116 VAL A O 1
ATOM 916 N N . SER A 1 117 ? -11.484 17 3.322 1 95.88 117 SER A N 1
ATOM 917 C CA . SER A 1 117 ? -11.961 15.734 2.771 1 95.88 117 SER A CA 1
ATOM 918 C C . SER A 1 117 ? -11.328 14.539 3.486 1 95.88 117 SER A C 1
ATOM 920 O O . SER A 1 117 ? -10.141 14.57 3.814 1 95.88 117 SER A O 1
ATOM 922 N N . GLY A 1 118 ? -12.117 13.555 3.787 1 96.56 118 GLY A N 1
ATOM 923 C CA . GLY A 1 118 ? -11.68 12.289 4.359 1 96.56 118 GLY A CA 1
ATOM 924 C C . GLY A 1 118 ? -12.664 11.164 4.129 1 96.56 118 GLY A C 1
ATOM 925 O O . GLY A 1 118 ? -13.867 11.398 3.973 1 96.56 118 GLY A O 1
ATOM 926 N N . ASN A 1 119 ? -12.117 9.961 4.043 1 97.44 119 ASN A N 1
ATOM 927 C CA . ASN A 1 119 ? -13.047 8.844 3.986 1 97.44 119 ASN A CA 1
ATOM 928 C C . ASN A 1 119 ? -13.703 8.586 5.34 1 97.44 119 ASN A C 1
ATOM 930 O O . ASN A 1 119 ? -13.344 9.227 6.336 1 97.44 119 ASN A O 1
ATOM 934 N N . ALA A 1 120 ? -14.688 7.742 5.371 1 97.56 120 ALA A N 1
ATOM 935 C CA . ALA A 1 120 ? -15.484 7.527 6.57 1 97.56 120 ALA A CA 1
ATOM 936 C C . ALA A 1 120 ? -14.617 7.039 7.727 1 97.56 120 ALA A C 1
ATOM 938 O O . ALA A 1 120 ? -14.898 7.34 8.891 1 97.56 120 ALA A O 1
ATOM 939 N N . ARG A 1 121 ? -13.562 6.312 7.457 1 97.38 121 ARG A N 1
ATOM 940 C CA . ARG A 1 121 ? -12.672 5.852 8.516 1 97.38 121 ARG A CA 1
ATOM 941 C C . ARG A 1 121 ? -11.914 7.016 9.141 1 97.38 121 ARG A C 1
ATOM 943 O O . ARG A 1 121 ? -11.703 7.047 10.352 1 97.38 121 ARG A O 1
ATOM 950 N N . VAL A 1 122 ? -11.422 7.941 8.344 1 97.25 122 VAL A N 1
ATOM 951 C CA . VAL A 1 122 ? -10.719 9.133 8.82 1 97.25 122 VAL A CA 1
ATOM 952 C C . VAL A 1 122 ? -11.633 9.93 9.742 1 97.25 122 VAL A C 1
ATOM 954 O O . VAL A 1 122 ? -11.227 10.336 10.836 1 97.25 122 VAL A O 1
ATOM 957 N N . TRP A 1 123 ? -12.812 10.125 9.328 1 97.69 123 TRP A N 1
ATOM 958 C CA . TRP A 1 123 ? -13.766 10.875 10.141 1 97.69 123 TRP A CA 1
ATOM 959 C C . TRP A 1 123 ? -14.07 10.141 11.445 1 97.69 123 TRP A C 1
ATOM 961 O O . TRP A 1 123 ? -14.188 10.758 12.5 1 97.69 123 TRP A O 1
ATOM 971 N N . LEU A 1 124 ? -14.242 8.812 11.312 1 97.69 124 LEU A N 1
ATOM 972 C CA . LEU A 1 124 ? -14.445 8.008 12.508 1 97.69 124 LEU A CA 1
ATOM 973 C C . LEU A 1 124 ? -13.297 8.195 13.492 1 97.69 124 LEU A C 1
ATOM 975 O O . LEU A 1 124 ? -13.516 8.359 14.695 1 97.69 124 LEU A O 1
ATOM 979 N N . ASP A 1 125 ? -12.109 8.141 12.984 1 96.38 125 ASP A N 1
ATOM 980 C CA . ASP A 1 125 ? -10.922 8.367 13.812 1 96.38 125 ASP A CA 1
ATOM 981 C C . ASP A 1 125 ? -10.961 9.742 14.469 1 96.38 125 ASP A C 1
ATOM 983 O O . ASP A 1 125 ? -10.648 9.883 15.656 1 96.38 125 ASP A O 1
ATOM 987 N N . PHE A 1 126 ? -11.328 10.805 13.727 1 96.56 126 PHE A N 1
ATOM 988 C CA . PHE A 1 126 ? -11.477 12.148 14.273 1 96.56 126 PHE A CA 1
ATOM 989 C C . PHE A 1 126 ? -12.438 12.156 15.461 1 96.56 126 PHE A C 1
ATOM 991 O O . PHE A 1 126 ? -12.094 12.633 16.547 1 96.56 126 PHE A O 1
ATOM 998 N N . PHE A 1 127 ? -13.539 11.57 15.281 1 96.88 127 PHE A N 1
ATOM 999 C CA . PHE A 1 127 ? -14.578 11.617 16.297 1 96.88 127 PHE A CA 1
ATOM 1000 C C . PHE A 1 127 ? -14.164 10.844 17.547 1 96.88 127 PHE A C 1
ATOM 1002 O O . PHE A 1 127 ? -14.414 11.289 18.672 1 96.88 127 PHE A O 1
ATOM 1009 N N . ARG A 1 128 ? -13.547 9.719 17.297 1 95.31 128 ARG A N 1
ATOM 1010 C CA . ARG A 1 128 ? -13.047 8.93 18.422 1 95.31 128 ARG A CA 1
ATOM 1011 C C . ARG A 1 128 ? -12.039 9.719 19.25 1 95.31 128 ARG A C 1
ATOM 1013 O O . ARG A 1 128 ? -11.906 9.508 20.453 1 95.31 128 ARG A O 1
ATOM 1020 N N . ARG A 1 129 ? -11.352 10.68 18.641 1 94.44 129 ARG A N 1
ATOM 1021 C CA . ARG A 1 129 ? -10.328 11.484 19.297 1 94.44 129 ARG A CA 1
ATOM 1022 C C . ARG A 1 129 ? -10.898 12.82 19.781 1 94.44 129 ARG A C 1
ATOM 1024 O O . ARG A 1 129 ? -10.164 13.664 20.297 1 94.44 129 ARG A O 1
ATOM 1031 N N . GLY A 1 130 ? -12.18 13.047 19.516 1 93.69 130 GLY A N 1
ATOM 1032 C CA . GLY A 1 130 ? -12.82 14.289 19.922 1 93.69 130 GLY A CA 1
ATOM 1033 C C . GLY A 1 130 ? -12.531 15.445 18.984 1 93.69 130 GLY A C 1
ATOM 1034 O O . GLY A 1 130 ? -12.625 16.609 19.375 1 93.69 130 GLY A O 1
ATOM 1035 N N . ILE A 1 131 ? -12.125 15.086 17.781 1 94.12 131 ILE A N 1
ATOM 1036 C CA . ILE A 1 131 ? -11.781 16.078 16.766 1 94.12 131 ILE A CA 1
ATOM 1037 C C . ILE A 1 131 ? -12.961 16.266 15.812 1 94.12 131 ILE A C 1
ATOM 1039 O O . ILE A 1 131 ? -13.625 15.305 15.43 1 94.12 131 ILE A O 1
ATOM 1043 N N . ALA A 1 132 ? -13.305 17.547 15.492 1 94.06 132 ALA A N 1
ATOM 1044 C CA . ALA A 1 132 ? -14.273 17.922 14.469 1 94.06 132 ALA A CA 1
ATOM 1045 C C . ALA A 1 132 ? -15.656 17.375 14.797 1 94.06 132 ALA A C 1
ATOM 1047 O O . ALA A 1 132 ? -16.375 16.922 13.898 1 94.06 132 ALA A O 1
ATOM 1048 N N . LEU A 1 133 ? -16.031 17.375 15.992 1 94.44 133 LEU A N 1
ATOM 1049 C CA . LEU A 1 133 ? -17.297 16.781 16.422 1 94.44 133 LEU A CA 1
ATOM 1050 C C . LEU A 1 133 ? -18.484 17.531 15.82 1 94.44 133 LEU A C 1
ATOM 1052 O O . LEU A 1 133 ? -19.578 16.969 15.695 1 94.44 133 LEU A O 1
ATOM 1056 N N . GLU A 1 134 ? -18.281 18.766 15.414 1 92.62 134 GLU A N 1
ATOM 1057 C CA . GLU A 1 134 ? -19.328 19.562 14.773 1 92.62 134 GLU A CA 1
ATOM 1058 C C . GLU A 1 134 ? -19.781 18.938 13.469 1 92.62 134 GLU A C 1
ATOM 1060 O O . GLU A 1 134 ? -20.891 19.203 12.992 1 92.62 134 GLU A O 1
ATOM 1065 N N . ALA A 1 135 ? -18.953 18.047 12.914 1 94.81 135 ALA A N 1
ATOM 1066 C CA . ALA A 1 135 ? -19.281 17.422 11.641 1 94.81 135 ALA A CA 1
ATOM 1067 C C . ALA A 1 135 ? -20.031 16.109 11.859 1 94.81 135 ALA A C 1
ATOM 1069 O O . ALA A 1 135 ? -20.562 15.523 10.906 1 94.81 135 ALA A O 1
ATOM 1070 N N . LEU A 1 136 ? -20.141 15.594 13.047 1 95.88 136 LEU A N 1
ATOM 1071 C CA . LEU A 1 136 ? -20.656 14.266 13.352 1 95.88 136 LEU A CA 1
ATOM 1072 C C . LEU A 1 136 ? -22.094 14.125 12.883 1 95.88 136 LEU A C 1
ATOM 1074 O O . LEU A 1 136 ? -22.453 13.133 12.25 1 95.88 136 LEU A O 1
ATOM 1078 N N . PRO A 1 137 ? -23 15.141 13.078 1 93.19 137 PRO A N 1
ATOM 1079 C CA . PRO A 1 137 ? -24.375 14.984 12.594 1 93.19 137 PRO A CA 1
ATOM 1080 C C . PRO A 1 137 ? -24.453 14.797 11.078 1 93.19 137 PRO A C 1
ATOM 1082 O O . PRO A 1 137 ? -25.281 14.031 10.594 1 93.19 137 PRO A O 1
ATOM 1085 N N . LEU A 1 138 ? -23.594 15.461 10.375 1 93.06 138 LEU A N 1
ATOM 1086 C CA . LEU A 1 138 ? -23.578 15.336 8.922 1 93.06 138 LEU A CA 1
ATOM 1087 C C . LEU A 1 138 ? -23.141 13.938 8.5 1 93.06 138 LEU A C 1
ATOM 1089 O O . LEU A 1 138 ? -23.766 13.336 7.617 1 93.06 138 LEU A O 1
ATOM 1093 N N . LEU A 1 139 ? -22.094 13.43 9.164 1 95.5 139 LEU A N 1
ATOM 1094 C CA . LEU A 1 139 ? -21.562 12.117 8.812 1 95.5 139 LEU A CA 1
ATOM 1095 C C . LEU A 1 139 ? -22.547 11.016 9.18 1 95.5 139 LEU A C 1
ATOM 1097 O O . LEU A 1 139 ? -22.656 10.016 8.469 1 95.5 139 LEU A O 1
ATOM 1101 N N . LYS A 1 140 ? -23.281 11.195 10.227 1 94 140 LYS A N 1
ATOM 1102 C CA . LYS A 1 140 ? -24.312 10.234 10.609 1 94 140 LYS A CA 1
ATOM 1103 C C . LYS A 1 140 ? -25.438 10.203 9.586 1 94 140 LYS A C 1
ATOM 1105 O O . LYS A 1 140 ? -26.062 9.156 9.367 1 94 140 LYS A O 1
ATOM 1110 N N . ALA A 1 141 ? -25.719 11.273 8.992 1 91.62 141 ALA A N 1
ATOM 1111 C CA . ALA A 1 141 ? -26.734 11.32 7.941 1 91.62 141 ALA A CA 1
ATOM 1112 C C . ALA A 1 141 ? -26.25 10.602 6.688 1 91.62 141 ALA A C 1
ATOM 1114 O O . ALA A 1 141 ? -27.031 9.953 5.988 1 91.62 141 ALA A O 1
ATOM 1115 N N . VAL A 1 142 ? -24.969 10.664 6.387 1 92 142 VAL A N 1
ATOM 1116 C CA . VAL A 1 142 ? -24.375 10.086 5.184 1 92 142 VAL A CA 1
ATOM 1117 C C . VAL A 1 142 ? -24.25 8.57 5.348 1 92 142 VAL A C 1
ATOM 1119 O O . VAL A 1 142 ? -24.578 7.812 4.43 1 92 142 VAL A O 1
ATOM 1122 N N . ALA A 1 143 ? -23.797 8.148 6.496 1 94.19 143 ALA A N 1
ATOM 1123 C CA . ALA A 1 143 ? -23.562 6.734 6.77 1 94.19 143 ALA A CA 1
ATOM 1124 C C . ALA A 1 143 ? -23.875 6.398 8.227 1 94.19 143 ALA A C 1
ATOM 1126 O O . ALA A 1 143 ? -22.953 6.164 9.023 1 94.19 143 ALA A O 1
ATOM 1127 N N . PRO A 1 144 ? -25.125 6.246 8.523 1 93.44 144 PRO A N 1
ATOM 1128 C CA . PRO A 1 144 ? -25.547 6.059 9.914 1 93.44 144 PRO A CA 1
ATOM 1129 C C . PRO A 1 144 ? -24.938 4.816 10.555 1 93.44 144 PRO A C 1
ATOM 1131 O O . PRO A 1 144 ? -24.562 4.848 11.727 1 93.44 144 PRO A O 1
ATOM 1134 N N . ALA A 1 145 ? -24.766 3.77 9.828 1 94.38 145 ALA A N 1
ATOM 1135 C CA . ALA A 1 145 ? -24.297 2.512 10.391 1 94.38 145 ALA A CA 1
ATOM 1136 C C . ALA A 1 145 ? -22.828 2.619 10.82 1 94.38 145 ALA A C 1
ATOM 1138 O O . ALA A 1 145 ? -22.406 1.983 11.789 1 94.38 145 ALA A O 1
ATOM 1139 N N . VAL A 1 146 ? -22.031 3.41 10.141 1 96.38 146 VAL A N 1
ATOM 1140 C CA . VAL A 1 146 ? -20.609 3.566 10.438 1 96.38 146 VAL A CA 1
ATOM 1141 C C . VAL A 1 146 ? -20.438 4.238 11.797 1 96.38 146 VAL A C 1
ATOM 1143 O O . VAL A 1 146 ? -19.547 3.883 12.57 1 96.38 146 VAL A O 1
ATOM 1146 N N . TYR A 1 147 ? -21.312 5.172 12.086 1 96 147 TYR A N 1
ATOM 1147 C CA . TYR A 1 147 ? -21.125 6.023 13.25 1 96 147 TYR A CA 1
ATOM 1148 C C . TYR A 1 147 ? -22.172 5.727 14.312 1 96 147 TYR A C 1
ATOM 1150 O O . TYR A 1 147 ? -22.453 6.566 15.172 1 96 147 TYR A O 1
ATOM 1158 N N . SER A 1 148 ? -22.734 4.57 14.258 1 93.06 148 SER A N 1
ATOM 1159 C CA . SER A 1 148 ? -23.891 4.219 15.078 1 93.06 148 SER A CA 1
ATOM 1160 C C . SER A 1 148 ? -23.531 4.211 16.562 1 93.06 148 SER A C 1
ATOM 1162 O O . SER A 1 148 ? -24.359 4.508 17.406 1 93.06 148 SER A O 1
ATOM 1164 N N . GLU A 1 149 ? -22.281 3.961 16.891 1 92.06 149 GLU A N 1
ATOM 1165 C CA . GLU A 1 149 ? -21.891 3.818 18.297 1 92.06 149 GLU A CA 1
ATOM 1166 C C . GLU A 1 149 ? -21.516 5.168 18.906 1 92.06 149 GLU A C 1
ATOM 1168 O O . GLU A 1 149 ? -21.281 5.266 20.109 1 92.06 149 GLU A O 1
ATOM 1173 N N . LEU A 1 150 ? -21.406 6.133 18.078 1 93.12 150 LEU A N 1
ATOM 1174 C CA . LEU A 1 150 ? -21.047 7.453 18.578 1 93.12 150 LEU A CA 1
ATOM 1175 C C . LEU A 1 150 ? -22.281 8.234 19 1 93.12 150 LEU A C 1
ATOM 1177 O O . LEU A 1 150 ? -23.312 8.188 18.312 1 93.12 150 LEU A O 1
ATOM 1181 N N . GLU A 1 151 ? -22.281 8.719 20.25 1 84.56 151 GLU A N 1
ATOM 1182 C CA . GLU A 1 151 ? -23.406 9.477 20.781 1 84.56 151 GLU A CA 1
ATOM 1183 C C . GLU A 1 151 ? -23.359 10.938 20.344 1 84.56 151 GLU A C 1
ATOM 1185 O O . GLU A 1 151 ? -22.266 11.516 20.219 1 84.56 151 GLU A O 1
ATOM 1190 N N . LEU A 1 152 ? -24.438 11.336 19.766 1 72.88 152 LEU A N 1
ATOM 1191 C CA . LEU A 1 152 ? -24.547 12.766 19.484 1 72.88 152 LEU A CA 1
ATOM 1192 C C . LEU A 1 152 ? -24.891 13.547 20.75 1 72.88 152 LEU A C 1
ATOM 1194 O O . LEU A 1 152 ? -25.719 13.109 21.547 1 72.88 152 LEU A O 1
ATOM 1198 N N . GLU A 1 153 ? -24.078 14.281 21.344 1 57.78 153 GLU A N 1
ATOM 1199 C CA . GLU A 1 153 ? -24.562 15.172 22.391 1 57.78 153 GLU A CA 1
ATOM 1200 C C . GLU A 1 153 ? -25.75 15.984 21.922 1 57.78 153 GLU A C 1
ATOM 1202 O O . GLU A 1 153 ? -25.812 16.391 20.75 1 57.78 153 GLU A O 1
ATOM 1207 N N . GLN A 1 154 ? -26.953 15.812 22.578 1 45.81 154 GLN A N 1
ATOM 1208 C CA . GLN A 1 154 ? -28.234 16.484 22.359 1 45.81 154 GLN A CA 1
ATOM 1209 C C . GLN A 1 154 ? -28.031 17.969 22.094 1 45.81 154 GLN A C 1
ATOM 1211 O O . GLN A 1 154 ? -28.016 18.781 23.016 1 45.81 154 GLN A O 1
ATOM 1216 N N . ALA A 1 155 ? -27.141 18.547 21.547 1 43.09 155 ALA A N 1
ATOM 1217 C CA . ALA A 1 155 ? -27.453 19.969 21.406 1 43.09 155 ALA A CA 1
ATOM 1218 C C . ALA A 1 155 ? -28.781 20.172 20.656 1 43.09 155 ALA A C 1
ATOM 1220 O O . ALA A 1 155 ? -29.156 19.344 19.828 1 43.09 155 ALA A O 1
ATOM 1221 N N . GLY A 1 156 ? -29.812 20.859 21.25 1 36.28 156 GLY A N 1
ATOM 1222 C CA . GLY A 1 156 ? -31.172 21.25 20.875 1 36.28 156 GLY A CA 1
ATOM 1223 C C . GLY A 1 156 ? -31.312 21.578 19.406 1 36.28 156 GLY A C 1
ATOM 1224 O O . GLY A 1 156 ? -32.406 21.922 18.953 1 36.28 156 GLY A O 1
ATOM 1225 N N . GLY A 1 157 ? -30.406 22.391 18.844 1 35.88 157 GLY A N 1
ATOM 1226 C CA . GLY A 1 157 ? -30.906 23.125 17.688 1 35.88 157 GLY A CA 1
ATOM 1227 C C . GLY A 1 157 ? -31.188 22.234 16.5 1 35.88 157 GLY A C 1
ATOM 1228 O O . GLY A 1 157 ? -30.5 21.234 16.297 1 35.88 157 GLY A O 1
ATOM 1229 N N . ASP A 1 158 ? -32.469 22.125 16.141 1 36.53 158 ASP A N 1
ATOM 1230 C CA . ASP A 1 158 ? -33.094 21.609 14.938 1 36.53 158 ASP A CA 1
ATOM 1231 C C . ASP A 1 158 ? -32.25 21.922 13.703 1 36.53 158 ASP A C 1
ATOM 1233 O O . ASP A 1 158 ? -32.594 22.828 12.938 1 36.53 158 ASP A O 1
ATOM 1237 N N . GLY A 1 159 ? -31.016 22.234 13.805 1 34.53 159 GLY A N 1
ATOM 1238 C CA . GLY A 1 159 ? -30.547 22.594 12.477 1 34.53 159 GLY A CA 1
ATOM 1239 C C . GLY A 1 159 ? -30.75 21.5 11.445 1 34.53 159 GLY A C 1
ATOM 1240 O O . GLY A 1 159 ? -30.266 20.391 11.609 1 34.53 159 GLY A O 1
ATOM 1241 N N . GLY A 1 160 ? -31.969 21.438 10.945 1 33.69 160 GLY A N 1
ATOM 1242 C CA . GLY A 1 160 ? -32.312 20.703 9.742 1 33.69 160 GLY A CA 1
ATOM 1243 C C . GLY A 1 160 ? -31.172 20.562 8.766 1 33.69 160 GLY A C 1
ATOM 1244 O O . GLY A 1 160 ? -30.422 21.516 8.562 1 33.69 160 GLY A O 1
ATOM 1245 N N . LEU A 1 161 ? -30.391 19.516 8.828 1 39.53 161 LEU A N 1
ATOM 1246 C CA . LEU A 1 161 ? -29.641 19.219 7.613 1 39.53 161 LEU A CA 1
ATOM 1247 C C . LEU A 1 161 ? -30.406 19.688 6.375 1 39.53 161 LEU A C 1
ATOM 1249 O O . LEU A 1 161 ? -31.469 19.172 6.055 1 39.53 161 LEU A O 1
ATOM 1253 N N . ASP A 1 162 ? -30.609 20.984 6.195 1 35.84 162 ASP A N 1
ATOM 1254 C CA . ASP A 1 162 ? -31.078 21.25 4.84 1 35.84 162 ASP A CA 1
ATOM 1255 C C . ASP A 1 162 ? -30.484 20.266 3.846 1 35.84 162 ASP A C 1
ATOM 1257 O O . ASP A 1 162 ? -29.297 19.922 3.93 1 35.84 162 ASP A O 1
ATOM 1261 N N . ALA A 1 163 ? -31.344 19.406 3.305 1 35.22 163 ALA A N 1
ATOM 1262 C CA . ALA A 1 163 ? -31.078 18.531 2.168 1 35.22 163 ALA A CA 1
ATOM 1263 C C . ALA A 1 163 ? -30.062 19.156 1.216 1 35.22 163 ALA A C 1
ATOM 1265 O O . ALA A 1 163 ? -30.391 20.078 0.466 1 35.22 163 ALA A O 1
ATOM 1266 N N . CYS A 1 164 ? -28.953 19.562 1.677 1 35.25 164 CYS A N 1
ATOM 1267 C CA . CYS A 1 164 ? -28.047 19.953 0.607 1 35.25 164 CYS A CA 1
ATOM 1268 C C . CYS A 1 164 ? -28.094 18.953 -0.542 1 35.25 164 CYS A C 1
ATOM 1270 O O . CYS A 1 164 ? -27.875 17.75 -0.335 1 35.25 164 CYS A O 1
ATOM 1272 N N . SER A 1 165 ? -29.016 19.219 -1.378 1 38.28 165 SER A N 1
ATOM 1273 C CA . SER A 1 165 ? -29.062 18.562 -2.68 1 38.28 165 SER A CA 1
ATOM 1274 C C . SER A 1 165 ? -27.672 18.438 -3.287 1 38.28 165 SER A C 1
ATOM 1276 O O . SER A 1 165 ? -26.953 19.438 -3.422 1 38.28 165 SER A O 1
ATOM 1278 N N . PRO A 1 166 ? -26.953 17.422 -3.031 1 40.88 166 PRO A N 1
ATOM 1279 C CA . PRO A 1 166 ? -25.703 17.328 -3.787 1 40.88 166 PRO A CA 1
ATOM 1280 C C . PRO A 1 166 ? -25.781 17.984 -5.156 1 40.88 166 PRO A C 1
ATOM 1282 O O . PRO A 1 166 ? -26.75 17.781 -5.898 1 40.88 166 PRO A O 1
ATOM 1285 N N . ALA A 1 167 ? -25.5 19.188 -5.301 1 38.75 167 ALA A N 1
ATOM 1286 C CA . ALA A 1 167 ? -25.484 19.688 -6.668 1 38.75 167 ALA A CA 1
ATOM 1287 C C . ALA A 1 167 ? -24.828 18.688 -7.617 1 38.75 167 ALA A C 1
ATOM 1289 O O . ALA A 1 167 ? -23.656 18.359 -7.461 1 38.75 167 ALA A O 1
ATOM 1290 N N . GLN A 1 168 ? -25.5 17.578 -8.016 1 45.16 168 GLN A N 1
ATOM 1291 C CA . GLN A 1 168 ? -25.016 16.75 -9.117 1 45.16 168 GLN A CA 1
ATOM 1292 C C . GLN A 1 168 ? -24.578 17.609 -10.305 1 45.16 168 GLN A C 1
ATOM 1294 O O . GLN A 1 168 ? -25.375 18.391 -10.82 1 45.16 168 GLN A O 1
ATOM 1299 N N . GLY A 1 169 ? -23.484 18.219 -10.266 1 46.41 169 GLY A N 1
ATOM 1300 C CA . GLY A 1 169 ? -23.156 18.688 -11.602 1 46.41 169 GLY A CA 1
ATOM 1301 C C . GLY A 1 169 ? -23.688 17.781 -12.695 1 46.41 169 GLY A C 1
ATOM 1302 O O . GLY A 1 169 ? -23.656 16.562 -12.562 1 46.41 169 GLY A O 1
ATOM 1303 N N . SER A 1 170 ? -24.797 18.234 -13.367 1 51.06 170 SER A N 1
ATOM 1304 C CA . SER A 1 170 ? -25.609 17.547 -14.367 1 51.06 170 SER A CA 1
ATOM 1305 C C . SER A 1 170 ? -24.734 17.016 -15.508 1 51.06 170 SER A C 1
ATOM 1307 O O . SER A 1 170 ? -24.141 17.781 -16.25 1 51.06 170 SER A O 1
ATOM 1309 N N . PHE A 1 171 ? -24.078 15.961 -15.242 1 59.25 171 PHE A N 1
ATOM 1310 C CA . PHE A 1 171 ? -23.531 15.281 -16.422 1 59.25 171 PHE A CA 1
ATOM 1311 C C . PHE A 1 171 ? -24.609 15.109 -17.484 1 59.25 171 PHE A C 1
ATOM 1313 O O . PHE A 1 171 ? -25.75 14.766 -17.172 1 59.25 171 PHE A O 1
ATOM 1320 N N . SER A 1 172 ? -24.344 15.758 -18.594 1 62.12 172 SER A N 1
ATOM 1321 C CA . SER A 1 172 ? -25.25 15.523 -19.719 1 62.12 172 SER A CA 1
ATOM 1322 C C . SER A 1 172 ? -25.406 14.031 -20 1 62.12 172 SER A C 1
ATOM 1324 O O . SER A 1 172 ? -24.594 13.219 -19.531 1 62.12 172 SER A O 1
ATOM 1326 N N . SER A 1 173 ? -26.547 13.703 -20.578 1 57.28 173 SER A N 1
ATOM 1327 C CA . SER A 1 173 ? -26.781 12.32 -20.969 1 57.28 173 SER A CA 1
ATOM 1328 C C . SER A 1 173 ? -25.594 11.758 -21.75 1 57.28 173 SER A C 1
ATOM 1330 O O . SER A 1 173 ? -25.234 10.594 -21.578 1 57.28 173 SER A O 1
ATOM 1332 N N . ALA A 1 174 ? -25.062 12.609 -22.641 1 60.44 174 ALA A N 1
ATOM 1333 C CA . ALA A 1 174 ? -23.891 12.164 -23.406 1 60.44 174 ALA A CA 1
ATOM 1334 C C . ALA A 1 174 ? -22.703 11.883 -22.5 1 60.44 174 ALA A C 1
ATOM 1336 O O . ALA A 1 174 ? -21.953 10.93 -22.719 1 60.44 174 ALA A O 1
ATOM 1337 N N . ASP A 1 175 ? -22.625 12.57 -21.469 1 63.47 175 ASP A N 1
ATOM 1338 C CA . ASP A 1 175 ? -21.531 12.414 -20.516 1 63.47 175 ASP A CA 1
ATOM 1339 C C . ASP A 1 175 ? -21.688 11.125 -19.719 1 63.47 175 ASP A C 1
ATOM 1341 O O . ASP A 1 175 ? -20.703 10.43 -19.453 1 63.47 175 ASP A O 1
ATOM 1345 N N . LEU A 1 176 ? -22.906 10.852 -19.578 1 66.5 176 LEU A N 1
ATOM 1346 C CA . LEU A 1 176 ? -23.234 9.695 -18.75 1 66.5 176 LEU A CA 1
ATOM 1347 C C . LEU A 1 176 ? -22.906 8.391 -19.469 1 66.5 176 LEU A C 1
ATOM 1349 O O . LEU A 1 176 ? -22.453 7.426 -18.844 1 66.5 176 LEU A O 1
ATOM 1353 N N . ALA A 1 177 ? -23.156 8.445 -20.781 1 69 177 ALA A N 1
ATOM 1354 C CA . ALA A 1 177 ? -22.922 7.23 -21.562 1 69 177 ALA A CA 1
ATOM 1355 C C . ALA A 1 177 ? -21.453 6.812 -21.5 1 69 177 ALA A C 1
ATOM 1357 O O . ALA A 1 177 ? -21.141 5.629 -21.609 1 69 177 ALA A O 1
ATOM 1358 N N . ARG A 1 178 ? -20.719 7.754 -21.203 1 75.19 178 ARG A N 1
ATOM 1359 C CA . ARG A 1 178 ? -19.281 7.5 -21.203 1 75.19 178 ARG A CA 1
ATOM 1360 C C . ARG A 1 178 ? -18.828 6.879 -19.875 1 75.19 178 ARG A C 1
ATOM 1362 O O . ARG A 1 178 ? -17.719 6.352 -19.781 1 75.19 178 ARG A O 1
ATOM 1369 N N . LEU A 1 179 ? -19.719 6.82 -18.984 1 81.56 179 LEU A N 1
ATOM 1370 C CA . LEU A 1 179 ? -19.344 6.402 -17.641 1 81.56 179 LEU A CA 1
ATOM 1371 C C . LEU A 1 179 ? -19.719 4.945 -17.391 1 81.56 179 LEU A C 1
ATOM 1373 O O . LEU A 1 179 ? -19.641 4.465 -16.25 1 81.56 179 LEU A O 1
ATOM 1377 N N . GLY A 1 180 ? -20.219 4.281 -18.438 1 78.56 180 GLY A N 1
ATOM 1378 C CA . GLY A 1 180 ? -20.516 2.865 -18.312 1 78.56 180 GLY A CA 1
ATOM 1379 C C . GLY A 1 180 ? -19.281 2.01 -18.125 1 78.56 180 GLY A C 1
ATOM 1380 O O . GLY A 1 180 ? -18.156 2.486 -18.312 1 78.56 180 GLY A O 1
ATOM 1381 N N . PRO A 1 181 ? -19.484 0.759 -17.688 1 85.12 181 PRO A N 1
ATOM 1382 C CA . PRO A 1 181 ? -18.359 -0.159 -17.547 1 85.12 181 PRO A CA 1
ATOM 1383 C C . PRO A 1 181 ? -17.562 -0.304 -18.844 1 85.12 181 PRO A C 1
ATOM 1385 O O . PRO A 1 181 ? -18.141 -0.316 -19.938 1 85.12 181 PRO A O 1
ATOM 1388 N N . ARG A 1 182 ? -16.312 -0.299 -18.656 1 85.31 182 ARG A N 1
ATOM 1389 C CA . ARG A 1 182 ? -15.406 -0.563 -19.781 1 85.31 182 ARG A CA 1
ATOM 1390 C C . ARG A 1 182 ? -14.945 -2.016 -19.766 1 85.31 182 ARG A C 1
ATOM 1392 O O . ARG A 1 182 ? -14.672 -2.584 -18.719 1 85.31 182 ARG A O 1
ATOM 1399 N N . GLU A 1 183 ? -14.953 -2.611 -21.047 1 86.25 183 GLU A N 1
ATOM 1400 C CA . GLU A 1 183 ? -14.594 -4.023 -21.141 1 86.25 183 GLU A CA 1
ATOM 1401 C C . GLU A 1 183 ? -13.492 -4.242 -22.188 1 86.25 183 GLU A C 1
ATOM 1403 O O . GLU A 1 183 ? -13.547 -3.682 -23.281 1 86.25 183 GLU A O 1
ATOM 1408 N N . CYS A 1 184 ? -12.43 -4.891 -21.734 1 86.88 184 CYS A N 1
ATOM 1409 C CA . CYS A 1 184 ? -11.344 -5.352 -22.594 1 86.88 184 CYS A CA 1
ATOM 1410 C C . CYS A 1 184 ? -10.984 -6.797 -22.281 1 86.88 184 CYS A C 1
ATOM 1412 O O . CYS A 1 184 ? -10.258 -7.074 -21.328 1 86.88 184 CYS A O 1
ATOM 1414 N N . GLY A 1 185 ? -11.477 -7.633 -23.219 1 85.25 185 GLY A N 1
ATOM 1415 C CA . GLY A 1 185 ? -11.32 -9.039 -22.891 1 85.25 185 GLY A CA 1
ATOM 1416 C C . GLY A 1 185 ? -12.047 -9.438 -21.609 1 85.25 185 GLY A C 1
ATOM 1417 O O . GLY A 1 185 ? -13.234 -9.133 -21.453 1 85.25 185 GLY A O 1
ATOM 1418 N N . PRO A 1 186 ? -11.375 -10.117 -20.797 1 86.56 186 PRO A N 1
ATOM 1419 C CA . PRO A 1 186 ? -12 -10.508 -19.547 1 86.56 186 PRO A CA 1
ATOM 1420 C C . PRO A 1 186 ? -12.062 -9.367 -18.531 1 86.56 186 PRO A C 1
ATOM 1422 O O . PRO A 1 186 ? -12.812 -9.445 -17.547 1 86.56 186 PRO A O 1
ATOM 1425 N N . MET A 1 187 ? -11.297 -8.422 -18.781 1 92.31 187 MET A N 1
ATOM 1426 C CA . MET A 1 187 ? -11.203 -7.305 -17.859 1 92.31 187 MET A CA 1
ATOM 1427 C C . MET A 1 187 ? -12.422 -6.398 -17.953 1 92.31 187 MET A C 1
ATOM 1429 O O . MET A 1 187 ? -12.852 -6.055 -19.062 1 92.31 187 MET A O 1
ATOM 1433 N N . ARG A 1 188 ? -12.984 -6.086 -16.812 1 90.75 188 ARG A N 1
ATOM 1434 C CA . ARG A 1 188 ? -14.062 -5.109 -16.734 1 90.75 188 ARG A CA 1
ATOM 1435 C C . ARG A 1 188 ? -13.742 -4.035 -15.695 1 90.75 188 ARG A C 1
ATOM 1437 O O . ARG A 1 188 ? -13.406 -4.348 -14.555 1 90.75 188 ARG A O 1
ATOM 1444 N N . VAL A 1 189 ? -13.766 -2.814 -16.094 1 92.75 189 VAL A N 1
ATOM 1445 C CA . VAL A 1 189 ? -13.555 -1.648 -15.242 1 92.75 189 VAL A CA 1
ATOM 1446 C C . VAL A 1 189 ? -14.867 -0.879 -15.086 1 92.75 189 VAL A C 1
ATOM 1448 O O . VAL A 1 189 ? -15.438 -0.4 -16.062 1 92.75 189 VAL A O 1
ATOM 1451 N N . THR A 1 190 ? -15.289 -0.726 -13.836 1 91.62 190 THR A N 1
ATOM 1452 C CA . THR A 1 190 ? -16.562 -0.08 -13.57 1 91.62 190 THR A CA 1
ATOM 1453 C C . THR A 1 190 ? -16.406 1.063 -12.578 1 91.62 190 THR A C 1
ATOM 1455 O O . THR A 1 190 ? -15.883 0.863 -11.477 1 91.62 190 THR A O 1
ATOM 1458 N N . LEU A 1 191 ? -16.859 2.213 -12.984 1 92.69 191 LEU A N 1
ATOM 1459 C CA . LEU A 1 191 ? -16.969 3.318 -12.039 1 92.69 191 LEU A CA 1
ATOM 1460 C C . LEU A 1 191 ? -18.188 3.143 -11.125 1 92.69 191 LEU A C 1
ATOM 1462 O O . LEU A 1 191 ? -19.328 3.166 -11.594 1 92.69 191 LEU A O 1
ATOM 1466 N N . LEU A 1 192 ? -17.938 3.004 -9.836 1 91.12 192 LEU A N 1
ATOM 1467 C CA . LEU A 1 192 ? -19.031 2.795 -8.898 1 91.12 192 LEU A CA 1
ATOM 1468 C C . LEU A 1 192 ? -19.578 4.125 -8.391 1 91.12 192 LEU A C 1
ATOM 1470 O O . LEU A 1 192 ? -20.781 4.277 -8.219 1 91.12 192 LEU A O 1
ATOM 1474 N N . GLY A 1 193 ? -18.656 5.059 -8.109 1 90.5 193 GLY A N 1
ATOM 1475 C CA . GLY A 1 193 ? -19.031 6.359 -7.578 1 90.5 193 GLY A CA 1
ATOM 1476 C C . GLY A 1 193 ? -17.891 7.355 -7.574 1 90.5 193 GLY A C 1
ATOM 1477 O O . GLY A 1 193 ? -16.734 6.977 -7.773 1 90.5 193 GLY A O 1
ATOM 1478 N N . PHE A 1 194 ? -18.203 8.602 -7.426 1 90.19 194 PHE A N 1
ATOM 1479 C CA . PHE A 1 194 ? -17.188 9.648 -7.387 1 90.19 194 PHE A CA 1
ATOM 1480 C C . PHE A 1 194 ? -17.688 10.852 -6.578 1 90.19 194 PHE A C 1
ATOM 1482 O O . PHE A 1 194 ? -18.859 10.938 -6.254 1 90.19 194 PHE A O 1
ATOM 1489 N N . THR A 1 195 ? -16.703 11.656 -6.113 1 89.38 195 THR A N 1
ATOM 1490 C CA . THR A 1 195 ? -16.984 12.938 -5.469 1 89.38 195 THR A CA 1
ATOM 1491 C C . THR A 1 195 ? -16.328 14.078 -6.227 1 89.38 195 THR A C 1
ATOM 1493 O O . THR A 1 195 ? -15.195 13.945 -6.711 1 89.38 195 THR A O 1
ATOM 1496 N N . GLN A 1 196 ? -17.016 15.141 -6.41 1 79.44 196 GLN A N 1
ATOM 1497 C CA . GLN A 1 196 ? -16.484 16.406 -6.922 1 79.44 196 GLN A CA 1
ATOM 1498 C C . GLN A 1 196 ? -16.922 17.578 -6.059 1 79.44 196 GLN A C 1
ATOM 1500 O O . GLN A 1 196 ? -18.125 17.766 -5.82 1 79.44 196 GLN A O 1
ATOM 1505 N N . PRO A 1 197 ? -15.812 18.203 -5.469 1 71.88 197 PRO A N 1
ATOM 1506 C CA . PRO A 1 197 ? -16.266 19.375 -4.73 1 71.88 197 PRO A CA 1
ATOM 1507 C C . PRO A 1 197 ? -16.969 20.406 -5.621 1 71.88 197 PRO A C 1
ATOM 1509 O O . PRO A 1 197 ? -16.688 20.469 -6.82 1 71.88 197 PRO A O 1
ATOM 1512 N N . LEU A 1 198 ? -17.844 21.047 -5.121 1 67.06 198 LEU A N 1
ATOM 1513 C CA . LEU A 1 198 ? -18.672 22.031 -5.812 1 67.06 198 LEU A CA 1
ATOM 1514 C C . LEU A 1 198 ? -17.859 23.25 -6.234 1 67.06 198 LEU A C 1
ATOM 1516 O O . LEU A 1 198 ? -18.391 24.156 -6.879 1 67.06 198 LEU A O 1
ATOM 1520 N N . LEU A 1 199 ? -16.641 23.141 -5.953 1 67.56 199 LEU A N 1
ATOM 1521 C CA . LEU A 1 199 ? -15.82 24.281 -6.34 1 67.56 199 LEU A CA 1
ATOM 1522 C C . LEU A 1 199 ?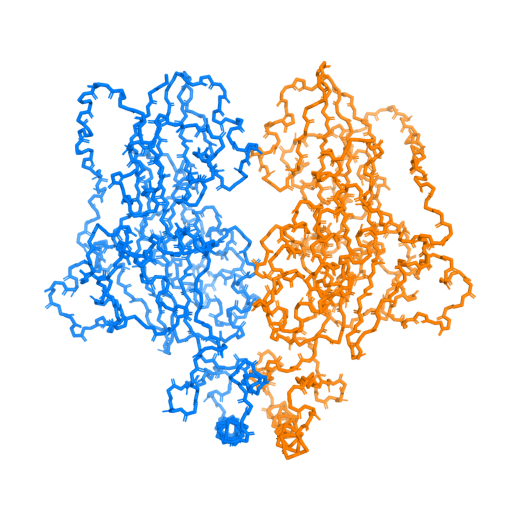 -15.148 24.031 -7.684 1 67.56 199 LEU A C 1
ATOM 1524 O O . LEU A 1 199 ? -14.719 22.906 -7.977 1 67.56 199 LEU A O 1
ATOM 1528 N N . SER A 1 200 ? -15.297 24.922 -8.539 1 69.75 200 SER A N 1
ATOM 1529 C CA . SER A 1 200 ? -14.844 24.781 -9.922 1 69.75 200 SER A CA 1
ATOM 1530 C C . SER A 1 200 ? -13.328 24.859 -10.023 1 69.75 200 SER A C 1
ATOM 1532 O O . SER A 1 200 ? -12.758 24.656 -11.094 1 69.75 200 SER A O 1
ATOM 1534 N N . ASP A 1 201 ? -12.719 25.016 -8.992 1 84.12 201 ASP A N 1
ATOM 1535 C CA . ASP A 1 201 ? -11.258 25.109 -9.039 1 84.12 201 ASP A CA 1
ATOM 1536 C C . ASP A 1 201 ? -10.617 23.75 -9.234 1 84.12 201 ASP A C 1
ATOM 1538 O O . ASP A 1 201 ? -10.742 22.859 -8.375 1 84.12 201 ASP A O 1
ATOM 1542 N N . PRO A 1 202 ? -9.922 23.594 -10.336 1 86.31 202 PRO A N 1
ATOM 1543 C CA . PRO A 1 202 ? -9.328 22.297 -10.633 1 86.31 202 PRO A CA 1
ATOM 1544 C C . PRO A 1 202 ? -8.328 21.844 -9.57 1 86.31 202 PRO A C 1
ATOM 1546 O O . PRO A 1 202 ? -8.156 20.641 -9.352 1 86.31 202 PRO A O 1
ATOM 1549 N N . GLU A 1 203 ? -7.73 22.75 -8.93 1 88.38 203 GLU A N 1
ATOM 1550 C CA . GLU A 1 203 ? -6.801 22.391 -7.867 1 88.38 203 GLU A CA 1
ATOM 1551 C C . GLU A 1 203 ? -7.531 21.797 -6.668 1 88.38 203 GLU A C 1
ATOM 1553 O O . GLU A 1 203 ? -7.047 20.844 -6.047 1 88.38 203 GLU A O 1
ATOM 1558 N N . LEU A 1 204 ? -8.633 22.359 -6.395 1 89.94 204 LEU A N 1
ATOM 1559 C CA . LEU A 1 204 ? -9.445 21.812 -5.312 1 89.94 204 LEU A CA 1
ATOM 1560 C C . LEU A 1 204 ? -10.008 20.453 -5.691 1 89.94 204 LEU A C 1
ATOM 1562 O O . LEU A 1 204 ? -10.078 19.547 -4.855 1 89.94 204 LEU A O 1
ATOM 1566 N N . ALA A 1 205 ? -10.367 20.344 -6.938 1 91.75 205 ALA A N 1
ATOM 1567 C CA . ALA A 1 205 ? -10.875 19.062 -7.418 1 91.75 205 ALA A CA 1
ATOM 1568 C C . ALA A 1 205 ? -9.797 17.984 -7.348 1 91.75 205 ALA A C 1
ATOM 1570 O O . ALA A 1 205 ? -10.086 16.844 -7.02 1 91.75 205 ALA A O 1
ATOM 1571 N N . LEU A 1 206 ? -8.602 18.359 -7.66 1 93.75 206 LEU A N 1
ATOM 1572 C CA . LEU A 1 206 ? -7.48 17.422 -7.629 1 93.75 206 LEU A CA 1
ATOM 1573 C C . LEU A 1 206 ? -7.312 16.828 -6.234 1 93.75 206 LEU A C 1
ATOM 1575 O O . LEU A 1 206 ? -7.156 15.609 -6.09 1 93.75 206 LEU A O 1
ATOM 1579 N N . HIS A 1 207 ? -7.48 17.641 -5.223 1 92.62 207 HIS A N 1
ATOM 1580 C CA . HIS A 1 207 ? -7.168 17.188 -3.871 1 92.62 207 HIS A CA 1
ATOM 1581 C C . HIS A 1 207 ? -8.406 16.625 -3.174 1 92.62 207 HIS A C 1
ATOM 1583 O O . HIS A 1 207 ? -8.297 15.742 -2.326 1 92.62 207 HIS A O 1
ATOM 1589 N N . HIS A 1 208 ? -9.562 17.125 -3.6 1 94.31 208 HIS A N 1
ATOM 1590 C CA . HIS A 1 208 ? -10.742 16.797 -2.809 1 94.31 208 HIS A CA 1
ATOM 1591 C C . HIS A 1 208 ? -11.719 15.938 -3.602 1 94.31 208 HIS A C 1
ATOM 1593 O O . HIS A 1 208 ? -12.68 15.398 -3.043 1 94.31 208 HIS A O 1
ATOM 1599 N N . GLY A 1 209 ? -11.461 15.812 -4.902 1 93.94 209 GLY A N 1
ATOM 1600 C CA . GLY A 1 209 ? -12.219 14.844 -5.68 1 93.94 209 GLY A CA 1
ATOM 1601 C C . GLY A 1 209 ? -11.75 13.414 -5.461 1 93.94 209 GLY A C 1
ATOM 1602 O O . GLY A 1 209 ? -10.594 13.18 -5.109 1 93.94 209 GLY A O 1
ATOM 1603 N N . SER A 1 210 ? -12.68 12.438 -5.641 1 96.12 210 SER A N 1
ATOM 1604 C CA . SER A 1 210 ? -12.344 11.023 -5.492 1 96.12 210 SER A CA 1
ATOM 1605 C C . SER A 1 210 ? -13.188 10.156 -6.422 1 96.12 210 SER A C 1
ATOM 1607 O O . SER A 1 210 ? -14.211 10.602 -6.934 1 96.12 210 SER A O 1
ATOM 1609 N N . ALA A 1 211 ? -12.711 9 -6.695 1 96.62 211 ALA A N 1
ATOM 1610 C CA . ALA A 1 211 ? -13.461 8.031 -7.492 1 96.62 211 ALA A CA 1
ATOM 1611 C C . ALA A 1 211 ? -13.234 6.609 -6.98 1 96.62 211 ALA A C 1
ATOM 1613 O O . ALA A 1 211 ? -12.148 6.285 -6.496 1 96.62 211 ALA A O 1
ATOM 1614 N N . THR A 1 212 ? -14.289 5.809 -7.027 1 96.88 212 THR A N 1
ATOM 1615 C CA . THR A 1 212 ? -14.281 4.41 -6.625 1 96.88 212 THR A CA 1
ATOM 1616 C C . THR A 1 212 ? -14.578 3.5 -7.812 1 96.88 212 THR A C 1
ATOM 1618 O O . THR A 1 212 ? -15.586 3.674 -8.5 1 96.88 212 THR A O 1
ATOM 1621 N N . PHE A 1 213 ? -13.672 2.564 -8.008 1 96.94 213 PHE A N 1
ATOM 1622 C CA . PHE A 1 213 ? -13.812 1.639 -9.125 1 96.94 213 PHE A CA 1
ATOM 1623 C C . PHE A 1 213 ? -13.93 0.203 -8.633 1 96.94 213 PHE A C 1
ATOM 1625 O O . PHE A 1 213 ? -13.414 -0.13 -7.559 1 96.94 213 PHE A O 1
ATOM 1632 N N . PHE A 1 214 ? -14.664 -0.614 -9.375 1 95.44 214 PHE A N 1
ATOM 1633 C CA . PHE A 1 214 ? -14.672 -2.068 -9.258 1 95.44 214 PHE A CA 1
ATOM 1634 C C . PHE A 1 214 ? -13.977 -2.711 -10.453 1 95.44 214 PHE A C 1
ATOM 1636 O O . PHE A 1 214 ? -14.328 -2.443 -11.602 1 95.44 214 PHE A O 1
ATOM 1643 N N . PHE A 1 215 ? -12.898 -3.441 -10.164 1 96.25 215 PHE A N 1
ATOM 1644 C CA . PHE A 1 215 ? -12.156 -4.164 -11.188 1 96.25 215 PHE A CA 1
ATOM 1645 C C . PHE A 1 215 ? -12.43 -5.66 -11.102 1 96.25 215 PHE A C 1
ATOM 1647 O O . PHE A 1 215 ? -12.344 -6.25 -10.023 1 96.25 215 PHE A O 1
ATOM 1654 N N . GLU A 1 216 ? -12.734 -6.289 -12.195 1 92.81 216 GLU A N 1
ATOM 1655 C CA . GLU A 1 216 ? -12.867 -7.742 -12.289 1 92.81 216 GLU A CA 1
ATOM 1656 C C . GLU A 1 216 ? -12.203 -8.273 -13.562 1 92.81 216 GLU A C 1
ATOM 1658 O O . GLU A 1 216 ? -11.906 -7.508 -14.477 1 92.81 216 GLU A O 1
ATOM 1663 N N . GLY A 1 217 ? -11.992 -9.578 -13.578 1 92.94 217 GLY A N 1
ATOM 1664 C CA . GLY A 1 217 ? -11.32 -10.164 -14.727 1 92.94 217 GLY A CA 1
ATOM 1665 C C . GLY A 1 217 ? -9.867 -9.75 -14.844 1 92.94 217 GLY A C 1
ATOM 1666 O O . GLY A 1 217 ? -9.352 -9.578 -15.945 1 92.94 217 GLY A O 1
ATOM 1667 N N . ILE A 1 218 ? -9.234 -9.492 -13.711 1 96 218 ILE A N 1
ATOM 1668 C CA . ILE A 1 218 ? -7.82 -9.133 -13.672 1 96 218 ILE A CA 1
ATOM 1669 C C . ILE A 1 218 ? -7.043 -10.18 -12.883 1 96 218 ILE A C 1
ATOM 1671 O O . ILE A 1 218 ? -7.617 -10.898 -12.055 1 96 218 ILE A O 1
ATOM 1675 N N . SER A 1 219 ? -5.738 -10.297 -13.156 1 95.56 219 SER A N 1
ATOM 1676 C CA . SER A 1 219 ? -4.914 -11.336 -12.539 1 95.56 219 SER A CA 1
ATOM 1677 C C . SER A 1 219 ? -4.398 -10.891 -11.172 1 95.56 219 SER A C 1
ATOM 1679 O O . SER A 1 219 ? -4.422 -9.703 -10.852 1 95.56 219 SER A O 1
ATOM 1681 N N . ARG A 1 220 ? -3.947 -11.852 -10.422 1 94 220 ARG A N 1
ATOM 1682 C CA . ARG A 1 220 ? -3.268 -11.547 -9.164 1 94 220 ARG A CA 1
ATOM 1683 C C . ARG A 1 220 ? -1.958 -10.805 -9.422 1 94 220 ARG A C 1
ATOM 1685 O O . ARG A 1 220 ? -1.526 -10 -8.594 1 94 220 ARG A O 1
ATOM 1692 N N . ALA A 1 221 ? -1.323 -11.102 -10.531 1 94.31 221 ALA A N 1
ATOM 1693 C CA . ALA A 1 221 ? -0.137 -10.336 -10.906 1 94.31 221 ALA A CA 1
ATOM 1694 C C . ALA A 1 221 ? -0.463 -8.852 -11.039 1 94.31 221 ALA A C 1
ATOM 1696 O O . ALA A 1 221 ? 0.313 -8 -10.602 1 94.31 221 ALA A O 1
ATOM 1697 N N . CYS A 1 222 ? -1.598 -8.57 -11.555 1 96.5 222 CYS A N 1
ATOM 1698 C CA . CYS A 1 222 ? -2.035 -7.191 -11.742 1 96.5 222 CYS A CA 1
ATOM 1699 C C . CYS A 1 222 ? -2.307 -6.52 -10.398 1 96.5 222 CYS A C 1
ATOM 1701 O O . CYS A 1 222 ? -1.83 -5.414 -10.148 1 96.5 222 CYS A O 1
ATOM 1703 N N . THR A 1 223 ? -3.031 -7.227 -9.539 1 96.75 223 THR A N 1
ATOM 1704 C CA . THR A 1 223 ? -3.398 -6.594 -8.273 1 96.75 223 THR A CA 1
ATOM 1705 C C . THR A 1 223 ? -2.178 -6.434 -7.371 1 96.75 223 THR A C 1
ATOM 1707 O O . THR A 1 223 ? -2.119 -5.512 -6.555 1 96.75 223 THR A O 1
ATOM 1710 N N . HIS A 1 224 ? -1.191 -7.32 -7.539 1 95.25 224 HIS A N 1
ATOM 1711 C CA . HIS A 1 224 ? 0.026 -7.141 -6.758 1 95.25 224 HIS A CA 1
ATOM 1712 C C . HIS A 1 224 ? 0.708 -5.82 -7.094 1 95.25 224 HIS A C 1
ATOM 1714 O O . HIS A 1 224 ? 1.353 -5.211 -6.238 1 95.25 224 HIS A O 1
ATOM 1720 N N . GLN A 1 225 ? 0.537 -5.348 -8.297 1 94.44 225 GLN A N 1
ATOM 1721 C CA . GLN A 1 225 ? 1.038 -4.035 -8.695 1 94.44 225 GLN A CA 1
ATOM 1722 C C . GLN A 1 225 ? 0.12 -2.922 -8.203 1 94.44 225 GLN A C 1
ATOM 1724 O O . GLN A 1 225 ? 0.59 -1.907 -7.684 1 94.44 225 GLN A O 1
ATOM 1729 N N . LEU A 1 226 ? -1.108 -3.152 -8.297 1 97.25 226 LEU A N 1
ATOM 1730 C CA . LEU A 1 226 ? -2.109 -2.145 -7.965 1 97.25 226 LEU A CA 1
ATOM 1731 C C . LEU A 1 226 ? -2.049 -1.786 -6.484 1 97.25 226 LEU A C 1
ATOM 1733 O O . LEU A 1 226 ? -2.031 -0.606 -6.125 1 97.25 226 LEU A O 1
ATOM 1737 N N . VAL A 1 227 ? -1.897 -2.764 -5.648 1 96 227 VAL A N 1
ATOM 1738 C CA . VAL A 1 227 ? -2.045 -2.559 -4.211 1 96 227 VAL A CA 1
ATOM 1739 C C . VAL A 1 227 ? -0.758 -1.97 -3.637 1 96 227 VAL A C 1
ATOM 1741 O O . VAL A 1 227 ? -0.674 -1.695 -2.438 1 96 227 VAL A O 1
ATOM 1744 N N . ARG A 1 228 ? 0.196 -1.698 -4.48 1 92.88 228 ARG A N 1
ATOM 1745 C CA . ARG A 1 228 ? 1.413 -1.027 -4.035 1 92.88 228 ARG A CA 1
ATOM 1746 C C . ARG A 1 228 ? 1.228 0.486 -4.016 1 92.88 228 ARG A C 1
ATOM 1748 O O . ARG A 1 228 ? 2.072 1.214 -3.49 1 92.88 228 ARG A O 1
ATOM 1755 N N . HIS A 1 229 ? 0.186 0.932 -4.617 1 94 229 HIS A N 1
ATOM 1756 C CA . HIS A 1 229 ? -0.133 2.352 -4.523 1 94 229 HIS A CA 1
ATOM 1757 C C . HIS A 1 229 ? -0.717 2.697 -3.156 1 94 229 HIS A C 1
ATOM 1759 O O . HIS A 1 229 ? -1.834 2.287 -2.834 1 94 229 HIS A O 1
ATOM 1765 N N . ARG A 1 230 ? -0.007 3.469 -2.441 1 88.06 230 ARG A N 1
ATOM 1766 C CA . ARG A 1 230 ? -0.177 3.566 -0.995 1 88.06 230 ARG A CA 1
ATOM 1767 C C . ARG A 1 230 ? -1.358 4.465 -0.641 1 88.06 230 ARG A C 1
ATOM 1769 O O . ARG A 1 230 ? -2.078 4.199 0.324 1 88.06 230 ARG A O 1
ATOM 1776 N N . LEU A 1 231 ? -1.54 5.555 -1.35 1 92 231 LEU A N 1
ATOM 1777 C CA . LEU A 1 231 ? -2.637 6.457 -1.019 1 92 231 LEU A CA 1
ATOM 1778 C C . LEU A 1 231 ? -3.932 6.008 -1.69 1 92 231 LEU A C 1
ATOM 1780 O O . LEU A 1 231 ? -4.457 6.707 -2.561 1 92 231 LEU A O 1
ATOM 1784 N N . ALA A 1 232 ? -4.418 4.844 -1.259 1 96.19 232 ALA A N 1
ATOM 1785 C CA . ALA A 1 232 ? -5.582 4.18 -1.836 1 96.19 232 ALA A CA 1
ATOM 1786 C C . ALA A 1 232 ? -6.27 3.285 -0.808 1 96.19 232 ALA A C 1
ATOM 1788 O O . ALA A 1 232 ? -5.672 2.928 0.21 1 96.19 232 ALA A O 1
ATOM 1789 N N . SER A 1 233 ? -7.508 3.035 -1.007 1 96.62 233 SER A N 1
ATOM 1790 C CA . SER A 1 233 ? -8.273 2.045 -0.259 1 96.62 233 SER A CA 1
ATOM 1791 C C . SER A 1 233 ? -8.625 0.841 -1.13 1 96.62 233 SER A C 1
ATOM 1793 O O . SER A 1 233 ? -9.055 1 -2.271 1 96.62 233 SER A O 1
ATOM 1795 N N . PHE A 1 234 ? -8.414 -0.321 -0.544 1 96.94 234 PHE A N 1
ATOM 1796 C CA . PHE A 1 234 ? -8.641 -1.538 -1.313 1 96.94 234 PHE A CA 1
ATOM 1797 C C . PHE A 1 234 ? -9.539 -2.5 -0.547 1 96.94 234 PHE A C 1
ATOM 1799 O O . PHE A 1 234 ? -9.422 -2.637 0.672 1 96.94 234 PHE A O 1
ATOM 1806 N N . SER A 1 235 ? -10.453 -3.137 -1.199 1 95.69 235 SER A N 1
ATOM 1807 C CA . SER A 1 235 ? -11.172 -4.336 -0.775 1 95.69 235 SER A CA 1
ATOM 1808 C C . SER A 1 235 ? -11.125 -5.418 -1.849 1 95.69 235 SER A C 1
ATOM 1810 O O . SER A 1 235 ? -11.867 -5.355 -2.832 1 95.69 235 SER A O 1
ATOM 1812 N N . GLN A 1 236 ? -10.328 -6.363 -1.593 1 94 236 GLN A N 1
ATOM 1813 C CA . GLN A 1 236 ? -10.062 -7.387 -2.598 1 94 236 GLN A CA 1
ATOM 1814 C C . GLN A 1 236 ? -10.617 -8.742 -2.164 1 94 236 GLN A C 1
ATOM 1816 O O . GLN A 1 236 ? -10.578 -9.086 -0.98 1 94 236 GLN A O 1
ATOM 1821 N N . GLU A 1 237 ? -11.023 -9.414 -3.158 1 90.19 237 GLU A N 1
ATOM 1822 C CA . GLU A 1 237 ? -11.438 -10.797 -2.924 1 90.19 237 GLU A CA 1
ATOM 1823 C C . GLU A 1 237 ? -10.32 -11.609 -2.277 1 90.19 237 GLU A C 1
ATOM 1825 O O . GLU A 1 237 ? -9.195 -11.633 -2.781 1 90.19 237 GLU A O 1
ATOM 1830 N N . SER A 1 238 ? -10.688 -12.273 -1.202 1 86.62 238 SER A N 1
ATOM 1831 C CA . SER A 1 238 ? -9.711 -13.078 -0.471 1 86.62 238 SER A CA 1
ATOM 1832 C C . SER A 1 238 ? -9.602 -14.484 -1.053 1 86.62 238 SER A C 1
ATOM 1834 O O . SER A 1 238 ? -10.609 -15.125 -1.331 1 86.62 238 SER A O 1
ATOM 1836 N N . GLN A 1 239 ? -8.383 -14.93 -1.237 1 79.38 239 GLN A N 1
ATOM 1837 C CA . GLN A 1 239 ? -8.148 -16.297 -1.697 1 79.38 239 GLN A CA 1
ATOM 1838 C C . GLN A 1 239 ? -8.141 -17.281 -0.527 1 79.38 239 GLN A C 1
ATOM 1840 O O . GLN A 1 239 ? -8.094 -18.5 -0.729 1 79.38 239 GLN A O 1
ATOM 1845 N N . ARG A 1 240 ? -8.109 -16.766 0.655 1 76.38 240 ARG A N 1
ATOM 1846 C CA . ARG A 1 240 ? -8.148 -17.625 1.842 1 76.38 240 ARG A CA 1
ATOM 1847 C C . ARG A 1 240 ? -9.539 -18.219 2.033 1 76.38 240 ARG A C 1
ATOM 1849 O O . ARG A 1 240 ? -9.672 -19.297 2.613 1 76.38 240 ARG A O 1
ATOM 1856 N N . TYR A 1 241 ? -10.5 -17.516 1.477 1 66.62 241 TYR A N 1
ATOM 1857 C CA . TYR A 1 241 ? -11.875 -17.859 1.837 1 66.62 241 TYR A CA 1
ATOM 1858 C C . TYR A 1 241 ? -12.648 -18.344 0.621 1 66.62 241 TYR A C 1
ATOM 1860 O O . TYR A 1 241 ? -13.75 -18.906 0.758 1 66.62 241 TYR A O 1
ATOM 1868 N N . THR A 1 242 ? -12.016 -18.188 -0.499 1 67.44 242 THR A N 1
ATOM 1869 C CA . THR A 1 242 ? -12.727 -18.547 -1.72 1 67.44 242 THR A CA 1
ATOM 1870 C C . THR A 1 242 ? -12.375 -19.969 -2.152 1 67.44 242 THR A C 1
ATOM 1872 O O . THR A 1 242 ? -11.211 -20.359 -2.129 1 67.44 242 THR A O 1
ATOM 1875 N N . ASP A 1 243 ? -13.391 -20.75 -2.41 1 69.25 243 ASP A N 1
ATOM 1876 C CA . ASP A 1 243 ? -13.211 -22.141 -2.809 1 69.25 243 ASP A CA 1
ATOM 1877 C C . ASP A 1 243 ? -13.023 -22.266 -4.32 1 69.25 243 ASP A C 1
ATOM 1879 O O . ASP A 1 243 ? -13.992 -22.172 -5.078 1 69.25 243 ASP A O 1
ATOM 1883 N N . LEU A 1 244 ? -11.867 -22.641 -4.672 1 65.69 244 LEU A N 1
ATOM 1884 C CA . LEU A 1 244 ? -11.539 -22.719 -6.09 1 65.69 244 LEU A CA 1
ATOM 1885 C C . LEU A 1 244 ? -11.859 -24.094 -6.656 1 65.69 244 LEU A C 1
ATOM 1887 O O . LEU A 1 244 ? -11.82 -24.297 -7.875 1 65.69 244 LEU A O 1
ATOM 1891 N N . SER A 1 245 ? -12.141 -24.984 -5.746 1 62.94 245 SER A N 1
ATOM 1892 C CA . SER A 1 245 ? -12.375 -26.344 -6.191 1 62.94 245 SER A CA 1
ATOM 1893 C C . SER A 1 245 ? -13.695 -26.469 -6.949 1 62.94 245 SER A C 1
ATOM 1895 O O . SER A 1 245 ? -13.922 -27.438 -7.664 1 62.94 245 SER A O 1
ATOM 1897 N N . LYS A 1 246 ? -14.594 -25.656 -6.656 1 58.97 246 LYS A N 1
ATOM 1898 C CA . LYS A 1 246 ? -15.938 -25.797 -7.215 1 58.97 246 LYS A CA 1
ATOM 1899 C C . LYS A 1 246 ? -16 -25.234 -8.625 1 58.97 246 LYS A C 1
ATOM 1901 O O . LYS A 1 246 ? -17.094 -25.141 -9.211 1 58.97 246 LYS A O 1
ATOM 1906 N N . GLY A 1 247 ? -15 -25.047 -9.125 1 59.44 247 GLY A N 1
ATOM 1907 C CA . GLY A 1 247 ? -15.125 -24.391 -10.422 1 59.44 247 GLY A CA 1
ATOM 1908 C C . GLY A 1 247 ? -15.336 -22.891 -10.328 1 59.44 247 GLY A C 1
ATOM 1909 O O . GLY A 1 247 ? -15.312 -22.328 -9.234 1 59.44 247 GLY A O 1
ATOM 1910 N N . GLY A 1 248 ? -14.828 -22.078 -11.258 1 58.47 248 GLY A N 1
ATOM 1911 C CA . GLY A 1 248 ? -15.188 -20.656 -11.289 1 58.47 248 GLY A CA 1
ATOM 1912 C C . GLY A 1 248 ? -13.977 -19.734 -11.344 1 58.47 248 GLY A C 1
ATOM 1913 O O . GLY A 1 248 ? -14.125 -18.516 -11.398 1 58.47 248 GLY A O 1
ATOM 1914 N N . TRP A 1 249 ? -12.859 -20.453 -11.102 1 71.12 249 TRP A N 1
ATOM 1915 C CA . TRP A 1 249 ? -11.727 -19.562 -11.273 1 71.12 249 TRP A CA 1
ATOM 1916 C C . TRP A 1 249 ? -11.211 -19.594 -12.711 1 71.12 249 TRP A C 1
ATOM 1918 O O . TRP A 1 249 ? -11.242 -20.641 -13.359 1 71.12 249 TRP A O 1
ATOM 1928 N N . LYS A 1 250 ? -11.07 -18.5 -13.133 1 83.06 250 LYS A N 1
ATOM 1929 C CA . LYS A 1 250 ? -10.531 -18.328 -14.484 1 83.06 250 LYS A CA 1
ATOM 1930 C C . LYS A 1 250 ? -9.102 -17.812 -14.445 1 83.06 250 LYS A C 1
ATOM 1932 O O . LYS A 1 250 ? -8.703 -17.141 -13.484 1 83.06 250 LYS A O 1
ATOM 1937 N N . ALA A 1 251 ? -8.359 -18.344 -15.383 1 90.56 251 ALA A N 1
ATOM 1938 C CA . ALA A 1 251 ? -6.996 -17.844 -15.523 1 90.56 251 ALA A CA 1
ATOM 1939 C C . ALA A 1 251 ? -6.93 -16.719 -16.562 1 90.56 251 ALA A C 1
ATOM 1941 O O . ALA A 1 251 ? -7.543 -16.828 -17.625 1 90.56 251 ALA A O 1
ATOM 1942 N N . ILE A 1 252 ? -6.273 -15.695 -16.188 1 94.88 252 ILE A N 1
ATOM 1943 C CA . ILE A 1 252 ? -6.016 -14.633 -17.141 1 94.88 252 ILE A CA 1
ATOM 1944 C C . ILE A 1 252 ? -4.855 -15.031 -18.047 1 94.88 252 ILE A C 1
ATOM 1946 O O . ILE A 1 252 ? -3.777 -15.383 -17.578 1 94.88 252 ILE A O 1
ATOM 1950 N N . VAL A 1 253 ? -5.09 -14.977 -19.344 1 95.62 253 VAL A N 1
ATOM 1951 C CA . VAL A 1 253 ? -4.086 -15.375 -20.312 1 95.62 253 VAL A CA 1
ATOM 1952 C C . VAL A 1 253 ? -3.396 -14.141 -20.891 1 95.62 253 VAL A C 1
ATOM 1954 O O . VAL A 1 253 ? -4.043 -13.281 -21.5 1 95.62 253 VAL A O 1
ATOM 1957 N N . PRO A 1 254 ? -2.062 -14.055 -20.734 1 96.06 254 PRO A N 1
ATOM 1958 C CA . PRO A 1 254 ? -1.358 -12.93 -21.344 1 96.06 254 PRO A CA 1
ATOM 1959 C C . PRO A 1 254 ? -1.52 -12.891 -22.859 1 96.06 254 PRO A C 1
ATOM 1961 O O . PRO A 1 254 ? -1.538 -13.938 -23.516 1 96.06 254 PRO A O 1
ATOM 1964 N N . PRO A 1 255 ? -1.557 -11.672 -23.422 1 95.25 255 PRO A N 1
ATOM 1965 C CA . PRO A 1 255 ? -1.738 -11.547 -24.875 1 95.25 255 PRO A CA 1
ATOM 1966 C C . PRO A 1 255 ? -0.667 -12.281 -25.672 1 95.25 255 PRO A C 1
ATOM 1968 O O . PRO A 1 255 ? -0.975 -12.922 -26.688 1 95.25 255 PRO A O 1
ATOM 1971 N N . ALA A 1 256 ? 0.571 -12.25 -25.266 1 95.38 256 ALA A N 1
ATOM 1972 C CA . ALA A 1 256 ? 1.656 -12.93 -25.969 1 95.38 256 ALA A CA 1
ATOM 1973 C C . ALA A 1 256 ? 1.444 -14.438 -25.969 1 95.38 256 ALA A C 1
ATOM 1975 O O . ALA A 1 256 ? 1.801 -15.125 -26.938 1 95.38 256 ALA A O 1
ATOM 1976 N N . VAL A 1 257 ? 0.924 -14.953 -24.938 1 96.12 257 VAL A N 1
ATOM 1977 C CA . VAL A 1 257 ? 0.611 -16.375 -24.844 1 96.12 257 VAL A CA 1
ATOM 1978 C C . VAL A 1 257 ? -0.587 -16.703 -25.734 1 96.12 257 VAL A C 1
ATOM 1980 O O . VAL A 1 257 ? -0.576 -17.688 -26.469 1 96.12 257 VAL A O 1
ATOM 1983 N N . ALA A 1 258 ? -1.579 -15.891 -25.703 1 95.62 258 ALA A N 1
ATOM 1984 C CA . ALA A 1 258 ? -2.807 -16.109 -26.469 1 95.62 258 ALA A CA 1
ATOM 1985 C C . ALA A 1 258 ? -2.514 -16.188 -27.969 1 95.62 258 ALA A C 1
ATOM 1987 O O . ALA A 1 258 ? -3.232 -16.875 -28.703 1 95.62 258 ALA A O 1
ATOM 1988 N N . LYS A 1 259 ? -1.458 -15.586 -28.453 1 95.88 259 LYS A N 1
ATOM 1989 C CA . LYS A 1 259 ? -1.108 -15.539 -29.875 1 95.88 259 LYS A CA 1
ATOM 1990 C C . LYS A 1 259 ? -0.291 -16.766 -30.281 1 95.88 259 LYS A C 1
ATOM 1992 O O . LYS A 1 259 ? -0.008 -16.953 -31.469 1 95.88 259 LYS A O 1
ATOM 1997 N N . ASN A 1 260 ? 0.065 -17.547 -29.359 1 96.62 260 ASN A N 1
ATOM 1998 C CA . ASN A 1 260 ? 0.869 -18.75 -29.578 1 96.62 260 ASN A CA 1
ATOM 1999 C C . ASN A 1 260 ? 0.129 -20.016 -29.141 1 96.62 260 ASN A C 1
ATOM 2001 O O . ASN A 1 260 ? 0.08 -20.328 -27.953 1 96.62 260 ASN A O 1
ATOM 2005 N N . GLU A 1 261 ? -0.316 -20.75 -30.078 1 96.38 261 GLU A N 1
ATOM 2006 C CA . GLU A 1 261 ? -1.158 -21.906 -29.797 1 96.38 261 GLU A CA 1
ATOM 2007 C C . GLU A 1 261 ? -0.447 -22.891 -28.891 1 96.38 261 GLU A C 1
ATOM 2009 O O . GLU A 1 261 ? -1.066 -23.484 -27.984 1 96.38 261 GLU A O 1
ATOM 2014 N N . ALA A 1 262 ? 0.767 -23.125 -29.156 1 96.88 262 ALA A N 1
ATOM 2015 C CA . ALA A 1 262 ? 1.544 -24.031 -28.328 1 96.88 262 ALA A CA 1
ATOM 2016 C C . ALA A 1 262 ? 1.634 -23.516 -26.891 1 96.88 262 ALA A C 1
ATOM 2018 O O . ALA A 1 262 ? 1.544 -24.297 -25.938 1 96.88 262 ALA A O 1
ATOM 2019 N N . ALA A 1 263 ? 1.839 -22.25 -26.703 1 96.62 263 ALA A N 1
ATOM 2020 C CA . ALA A 1 263 ? 1.919 -21.641 -25.375 1 96.62 263 ALA A CA 1
ATOM 2021 C C . ALA A 1 263 ? 0.579 -21.719 -24.656 1 96.62 263 ALA A C 1
ATOM 2023 O O . ALA A 1 263 ? 0.534 -21.969 -23.438 1 96.62 263 ALA A O 1
ATOM 2024 N N . VAL A 1 264 ? -0.487 -21.547 -25.375 1 95.31 264 VAL A N 1
ATOM 2025 C CA . VAL A 1 264 ? -1.822 -21.656 -24.797 1 95.31 264 VAL A CA 1
ATOM 2026 C C . VAL A 1 264 ? -2.041 -23.062 -24.25 1 95.31 264 VAL A C 1
ATOM 2028 O O . VAL A 1 264 ? -2.574 -23.234 -23.156 1 95.31 264 VAL A O 1
ATOM 2031 N N . ALA A 1 265 ? -1.648 -24 -25 1 95.5 265 ALA A N 1
ATOM 2032 C CA . ALA A 1 265 ? -1.806 -25.391 -24.578 1 95.5 265 ALA A CA 1
ATOM 2033 C C . ALA A 1 265 ? -1.046 -25.656 -23.281 1 95.5 265 ALA A C 1
ATOM 2035 O O . ALA A 1 265 ? -1.541 -26.359 -22.406 1 95.5 265 ALA A O 1
ATOM 2036 N N . GLU A 1 266 ? 0.161 -25.125 -23.219 1 94.25 266 GLU A N 1
ATOM 2037 C CA . GLU A 1 266 ? 0.962 -25.297 -22 1 94.25 266 GLU A CA 1
ATOM 2038 C C . GLU A 1 266 ? 0.267 -24.672 -20.797 1 94.25 266 GLU A C 1
ATOM 2040 O O . GLU A 1 266 ? 0.232 -25.281 -19.719 1 94.25 266 GLU A O 1
ATOM 2045 N N . LEU A 1 267 ? -0.25 -23.516 -20.969 1 91.25 267 LEU A N 1
ATOM 2046 C CA . LEU A 1 267 ? -0.914 -22.812 -19.875 1 91.25 267 LEU A CA 1
ATOM 2047 C C . LEU A 1 267 ? -2.184 -23.547 -19.453 1 91.25 267 LEU A C 1
ATOM 2049 O O . LEU A 1 267 ? -2.486 -23.656 -18.266 1 91.25 267 LEU A O 1
ATOM 2053 N N . GLN A 1 268 ? -2.91 -24.016 -20.375 1 90.69 268 GLN A N 1
ATOM 2054 C CA . GLN A 1 268 ? -4.152 -24.719 -20.094 1 90.69 268 GLN A CA 1
ATOM 2055 C C . GLN A 1 268 ? -3.879 -26.016 -19.328 1 90.69 268 GLN A C 1
ATOM 2057 O O . GLN A 1 268 ? -4.613 -26.359 -18.391 1 90.69 268 GLN A O 1
ATOM 2062 N N . GLU A 1 269 ? -2.893 -26.688 -19.797 1 92.44 269 GLU A N 1
ATOM 2063 C CA . GLU A 1 269 ? -2.5 -27.906 -19.078 1 92.44 269 GLU A CA 1
ATOM 2064 C C . GLU A 1 269 ? -2.088 -27.594 -17.641 1 92.44 269 GLU A C 1
ATOM 2066 O O . GLU A 1 269 ? -2.457 -28.328 -16.719 1 92.44 269 GLU A O 1
ATOM 2071 N N . PHE A 1 270 ? -1.316 -26.625 -17.5 1 92.62 270 PHE A N 1
ATOM 2072 C CA . PHE A 1 270 ? -0.87 -26.219 -16.188 1 92.62 270 PHE A CA 1
ATOM 2073 C C . PHE A 1 270 ? -2.059 -25.859 -15.297 1 92.62 270 PHE A C 1
ATOM 2075 O O . PHE A 1 270 ? -2.121 -26.266 -14.133 1 92.62 270 PHE A O 1
ATOM 2082 N N . TRP A 1 271 ? -2.977 -25.125 -15.859 1 89.31 271 TRP A N 1
ATOM 2083 C CA . TRP A 1 271 ? -4.145 -24.703 -15.094 1 89.31 271 TRP A CA 1
ATOM 2084 C C . TRP A 1 271 ? -4.977 -25.891 -14.656 1 89.31 271 TRP A C 1
ATOM 2086 O O . TRP A 1 271 ? -5.461 -25.938 -13.523 1 89.31 271 TRP A O 1
ATOM 2096 N N . ALA A 1 272 ? -5.176 -26.797 -15.516 1 89.44 272 ALA A N 1
ATOM 2097 C CA . ALA A 1 272 ? -5.914 -28.016 -15.188 1 89.44 272 ALA A CA 1
ATOM 2098 C C . ALA A 1 272 ? -5.246 -28.766 -14.047 1 89.44 272 ALA A C 1
ATOM 2100 O O . ALA A 1 272 ? -5.922 -29.281 -13.148 1 89.44 272 ALA A O 1
ATOM 2101 N N . MET A 1 273 ? -4.027 -28.797 -14.117 1 90.19 273 MET A N 1
ATOM 2102 C CA . MET A 1 273 ? -3.277 -29.453 -13.062 1 90.19 273 MET A CA 1
ATOM 2103 C C . MET A 1 273 ? -3.418 -28.703 -11.742 1 90.19 273 MET A C 1
ATOM 2105 O O . MET A 1 273 ? -3.533 -29.312 -10.68 1 90.19 273 MET A O 1
ATOM 2109 N N . ALA A 1 274 ? -3.299 -27.406 -11.805 1 89.94 274 ALA A N 1
ATOM 2110 C CA . ALA A 1 274 ? -3.459 -26.594 -10.602 1 89.94 274 ALA A CA 1
ATOM 2111 C C . ALA A 1 274 ? -4.809 -26.859 -9.938 1 89.94 274 ALA A C 1
ATOM 2113 O O . ALA A 1 274 ? -4.891 -27 -8.719 1 89.94 274 ALA A O 1
ATOM 2114 N N . GLU A 1 275 ? -5.836 -26.953 -10.711 1 88.5 275 GLU A N 1
ATOM 2115 C CA . GLU A 1 275 ? -7.176 -27.219 -10.195 1 88.5 275 GLU A CA 1
ATOM 2116 C C . GLU A 1 275 ? -7.254 -28.609 -9.555 1 88.5 275 GLU A C 1
ATOM 2118 O O . GLU A 1 275 ? -7.84 -28.766 -8.477 1 88.5 275 GLU A O 1
ATOM 2123 N N . GLU A 1 276 ? -6.684 -29.484 -10.25 1 91.06 276 GLU A N 1
ATOM 2124 C CA . GLU A 1 276 ? -6.676 -30.859 -9.75 1 91.06 276 GLU A CA 1
ATOM 2125 C C . GLU A 1 276 ? -5.926 -30.953 -8.422 1 91.06 276 GLU A C 1
ATOM 2127 O O . GLU A 1 276 ? -6.422 -31.562 -7.465 1 91.06 276 GLU A O 1
ATOM 2132 N N . LYS A 1 277 ? -4.695 -30.422 -8.43 1 92.62 277 LYS A N 1
ATOM 2133 C CA . LYS A 1 277 ? -3.875 -30.5 -7.223 1 92.62 277 LYS A CA 1
ATOM 2134 C C . LYS A 1 277 ? -4.516 -29.734 -6.066 1 92.62 277 LYS A C 1
ATOM 2136 O O . LYS A 1 277 ? -4.422 -30.156 -4.91 1 92.62 277 LYS A O 1
ATOM 2141 N N . TYR A 1 278 ? -5.137 -28.609 -6.371 1 91.69 278 TYR A N 1
ATOM 2142 C CA . TYR A 1 278 ? -5.871 -27.875 -5.352 1 91.69 278 TYR A CA 1
ATOM 2143 C C . TYR A 1 278 ? -6.977 -28.734 -4.746 1 91.69 278 TYR A C 1
ATOM 2145 O O . TYR A 1 278 ? -7.105 -28.812 -3.523 1 91.69 278 TYR A O 1
ATOM 2153 N N . ALA A 1 279 ? -7.75 -29.344 -5.57 1 91.44 279 ALA A N 1
ATOM 2154 C CA . ALA A 1 279 ? -8.836 -30.203 -5.113 1 91.44 279 ALA A CA 1
ATOM 2155 C C . ALA A 1 279 ? -8.297 -31.359 -4.262 1 91.44 279 ALA A C 1
ATOM 2157 O O . ALA A 1 279 ? -8.914 -31.734 -3.26 1 91.44 279 ALA A O 1
ATOM 2158 N N . ARG A 1 280 ? -7.25 -31.891 -4.68 1 93.62 280 ARG A N 1
ATOM 2159 C CA . ARG A 1 280 ? -6.641 -33 -3.939 1 93.62 280 ARG A CA 1
ATOM 2160 C C . ARG A 1 280 ? -6.191 -32.531 -2.555 1 93.62 280 ARG A C 1
ATOM 2162 O O . ARG A 1 280 ? -6.383 -33.25 -1.569 1 93.62 280 ARG A O 1
ATOM 2169 N N . LEU A 1 281 ? -5.504 -31.359 -2.484 1 94.38 281 LEU A N 1
ATOM 2170 C CA . LEU A 1 281 ? -5.102 -30.828 -1.187 1 94.38 281 LEU A CA 1
ATOM 2171 C C . LEU A 1 281 ? -6.309 -30.656 -0.273 1 94.38 281 LEU A C 1
ATOM 2173 O O . LEU A 1 281 ? -6.262 -31.016 0.904 1 94.38 281 LEU A O 1
ATOM 2177 N N . ARG A 1 282 ? -7.371 -30.141 -0.888 1 93.19 282 ARG A N 1
ATOM 2178 C CA . ARG A 1 282 ? -8.586 -29.953 -0.107 1 93.19 282 ARG A CA 1
ATOM 2179 C C . ARG A 1 282 ? -9.141 -31.281 0.386 1 93.19 282 ARG A C 1
ATOM 2181 O O . ARG A 1 282 ? -9.586 -31.391 1.532 1 93.19 282 ARG A O 1
ATOM 2188 N N . ALA A 1 283 ? -9.117 -32.25 -0.425 1 94.38 283 ALA A N 1
ATOM 2189 C CA . ALA A 1 283 ? -9.609 -33.594 -0.074 1 94.38 283 ALA A CA 1
ATOM 2190 C C . ALA A 1 283 ? -8.781 -34.188 1.055 1 94.38 283 ALA A C 1
ATOM 2192 O O . ALA A 1 283 ? -9.289 -34.969 1.851 1 94.38 283 ALA A O 1
ATOM 2193 N N . LEU A 1 284 ? -7.539 -33.781 1.128 1 95.94 284 LEU A N 1
ATOM 2194 C CA . LEU A 1 284 ? -6.637 -34.312 2.154 1 95.94 284 LEU A CA 1
ATOM 2195 C C . LEU A 1 284 ? -6.789 -33.5 3.449 1 95.94 284 LEU A C 1
ATOM 2197 O O . LEU A 1 284 ? -6.043 -33.719 4.406 1 95.94 284 LEU A O 1
ATOM 2201 N N . GLY A 1 285 ? -7.648 -32.469 3.459 1 94.5 285 GLY A N 1
ATOM 2202 C CA . GLY A 1 285 ? -7.957 -31.719 4.676 1 94.5 285 GLY A CA 1
ATOM 2203 C C . GLY A 1 285 ? -7.164 -30.438 4.816 1 94.5 285 GLY A C 1
ATOM 2204 O O . GLY A 1 285 ? -7.219 -29.781 5.855 1 94.5 285 GLY A O 1
ATOM 2205 N N . ILE A 1 286 ? -6.426 -30.125 3.809 1 95.12 286 ILE A N 1
ATOM 2206 C CA . ILE A 1 286 ? -5.676 -28.875 3.848 1 95.12 286 ILE A CA 1
ATOM 2207 C C . ILE A 1 286 ? -6.629 -27.703 3.697 1 95.12 286 ILE A C 1
ATOM 2209 O O . ILE A 1 286 ? -7.441 -27.656 2.768 1 95.12 286 ILE A O 1
ATOM 2213 N N . ARG A 1 287 ? -6.531 -26.797 4.617 1 92.12 287 ARG A N 1
ATOM 2214 C CA . ARG A 1 287 ? -7.418 -25.641 4.605 1 92.12 287 ARG A CA 1
ATOM 2215 C C . ARG A 1 287 ? -7.152 -24.766 3.385 1 92.12 287 ARG A C 1
ATOM 2217 O O . ARG A 1 287 ? -6.043 -24.75 2.854 1 92.12 287 ARG A O 1
ATOM 2224 N N . LYS A 1 288 ? -8.094 -23.922 2.992 1 89.75 288 LYS A N 1
ATOM 2225 C CA . LYS A 1 288 ? -8.031 -23.047 1.824 1 89.75 288 LYS A CA 1
ATOM 2226 C C . LYS A 1 288 ? -6.828 -22.109 1.906 1 89.75 288 LYS A C 1
ATOM 2228 O O . LYS A 1 288 ? -6.156 -21.859 0.902 1 89.75 288 LYS A O 1
ATOM 2233 N N . GLU A 1 289 ? -6.57 -21.609 3.096 1 91.38 289 GLU A N 1
ATOM 2234 C CA . GLU A 1 289 ? -5.496 -20.641 3.277 1 91.38 289 GLU A CA 1
ATOM 2235 C C . GLU A 1 289 ? -4.141 -21.234 2.912 1 91.38 289 GLU A C 1
ATOM 2237 O O . GLU A 1 289 ? -3.229 -20.516 2.496 1 91.38 289 GLU A O 1
ATOM 2242 N N . ASP A 1 290 ? -4.055 -22.516 2.992 1 94.31 290 ASP A N 1
ATOM 2243 C CA . ASP A 1 290 ? -2.801 -23.188 2.662 1 94.31 290 ASP A CA 1
ATOM 2244 C C . ASP A 1 290 ? -2.842 -23.766 1.25 1 94.31 290 ASP A C 1
ATOM 2246 O O . ASP A 1 290 ? -1.837 -23.75 0.537 1 94.31 290 ASP A O 1
ATOM 2250 N N . ALA A 1 291 ? -3.992 -24.234 0.857 1 92.94 291 ALA A N 1
ATOM 2251 C CA . ALA A 1 291 ? -4.133 -24.781 -0.488 1 92.94 291 ALA A CA 1
ATOM 2252 C C . ALA A 1 291 ? -3.895 -23.719 -1.548 1 92.94 291 ALA A C 1
ATOM 2254 O O . ALA A 1 291 ? -3.395 -24.016 -2.637 1 92.94 291 ALA A O 1
ATOM 2255 N N . ARG A 1 292 ? -4.145 -22.453 -1.172 1 91.75 292 ARG A N 1
ATOM 2256 C CA . ARG A 1 292 ? -4.035 -21.359 -2.127 1 91.75 292 ARG A CA 1
ATOM 2257 C C . ARG A 1 292 ? -2.584 -21.141 -2.551 1 91.75 292 ARG A C 1
ATOM 2259 O O . ARG A 1 292 ? -2.311 -20.406 -3.5 1 91.75 292 ARG A O 1
ATOM 2266 N N . PHE A 1 293 ? -1.661 -21.734 -1.866 1 92.94 293 PHE A N 1
ATOM 2267 C CA . PHE A 1 293 ? -0.254 -21.625 -2.229 1 92.94 293 PHE A CA 1
ATOM 2268 C C . PHE A 1 293 ? -0.004 -22.172 -3.623 1 92.94 293 PHE A C 1
ATOM 2270 O O . PHE A 1 293 ? 0.997 -21.844 -4.262 1 92.94 293 PHE A O 1
ATOM 2277 N N . LEU A 1 294 ? -0.984 -22.953 -4.156 1 91.81 294 LEU A N 1
ATOM 2278 C CA . LEU A 1 294 ? -0.878 -23.516 -5.492 1 91.81 294 LEU A CA 1
ATOM 2279 C C . LEU A 1 294 ? -1.405 -22.547 -6.543 1 91.81 294 LEU A C 1
ATOM 2281 O O . LEU A 1 294 ? -1.185 -22.734 -7.738 1 91.81 294 LEU A O 1
ATOM 2285 N N . LEU A 1 295 ? -2.143 -21.562 -6.148 1 90.94 295 LEU A N 1
ATOM 2286 C CA . LEU A 1 295 ? -2.758 -20.656 -7.113 1 90.94 295 LEU A CA 1
ATOM 2287 C C . LEU A 1 295 ? -1.703 -19.781 -7.793 1 90.94 295 LEU A C 1
ATOM 2289 O O . LEU A 1 295 ? -0.853 -19.203 -7.121 1 90.94 295 LEU A O 1
ATOM 2293 N N . PRO A 1 296 ? -1.747 -19.703 -9.07 1 91.75 296 PRO A N 1
ATOM 2294 C CA . PRO A 1 296 ? -0.742 -18.938 -9.812 1 91.75 296 PRO A CA 1
ATOM 2295 C C . PRO A 1 296 ? -1.066 -17.453 -9.891 1 91.75 296 PRO A C 1
ATOM 2297 O O . PRO A 1 296 ? -2.18 -17.047 -9.555 1 91.75 296 PRO A O 1
ATOM 2300 N N . ASN A 1 297 ? -0.11 -16.688 -10.367 1 93.12 297 ASN A N 1
ATOM 2301 C CA . ASN A 1 297 ? -0.283 -15.258 -10.617 1 93.12 297 ASN A CA 1
ATOM 2302 C C . ASN A 1 297 ? -1.404 -15 -11.625 1 93.12 297 ASN A C 1
ATOM 2304 O O . ASN A 1 297 ? -2.01 -13.93 -11.617 1 93.12 297 ASN A O 1
ATOM 2308 N N . ALA A 1 298 ? -1.731 -15.992 -12.422 1 93.56 298 ALA A N 1
ATOM 2309 C CA . ALA A 1 298 ? -2.734 -15.867 -13.477 1 93.56 298 ALA A CA 1
ATOM 2310 C C . ALA A 1 298 ? -4.145 -15.914 -12.898 1 93.56 298 ALA A C 1
ATOM 2312 O O . ALA A 1 298 ? -5.117 -15.594 -13.586 1 93.56 298 ALA A O 1
ATOM 2313 N N . ALA A 1 299 ? -4.266 -16.312 -11.664 1 91.38 299 ALA A N 1
ATOM 2314 C CA . ALA A 1 299 ? -5.59 -16.453 -11.062 1 91.38 299 ALA A CA 1
ATOM 2315 C C . ALA A 1 299 ? -6.355 -15.141 -11.094 1 91.38 299 ALA A C 1
ATOM 2317 O O . ALA A 1 299 ? -5.816 -14.094 -10.711 1 91.38 299 ALA A O 1
ATOM 2318 N N . GLU A 1 300 ? -7.617 -15.203 -11.547 1 92.12 300 GLU A N 1
ATOM 2319 C CA . GLU A 1 300 ? -8.484 -14.023 -11.602 1 92.12 300 GLU A CA 1
ATOM 2320 C C . GLU A 1 300 ? -8.859 -13.555 -10.195 1 92.12 300 GLU A C 1
ATOM 2322 O O . GLU A 1 300 ? -8.992 -14.367 -9.281 1 92.12 300 GLU A O 1
ATOM 2327 N N . THR A 1 301 ? -9.016 -12.312 -10.062 1 91.94 301 THR A N 1
ATOM 2328 C CA . THR A 1 301 ? -9.484 -11.719 -8.82 1 91.94 301 THR A CA 1
ATOM 2329 C C . THR A 1 301 ? -1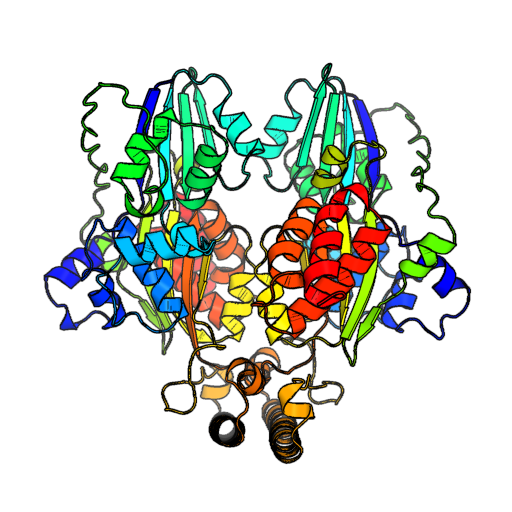0.328 -10.477 -9.094 1 91.94 301 THR A C 1
ATOM 2331 O O . THR A 1 301 ? -10.602 -10.148 -10.25 1 91.94 301 THR A O 1
ATOM 2334 N N . ARG A 1 302 ? -10.961 -9.953 -8.086 1 92.62 302 ARG A N 1
ATOM 2335 C CA . ARG A 1 302 ? -11.75 -8.727 -8.102 1 92.62 302 ARG A CA 1
ATOM 2336 C C . ARG A 1 302 ? -11.375 -7.816 -6.941 1 92.62 302 ARG A C 1
ATOM 2338 O O . ARG A 1 302 ? -11 -8.289 -5.867 1 92.62 302 ARG A O 1
ATOM 2345 N N . ILE A 1 303 ? -11.531 -6.531 -7.176 1 95.94 303 ILE A N 1
ATOM 2346 C CA . ILE A 1 303 ? -11.078 -5.605 -6.148 1 95.94 303 ILE A CA 1
ATOM 2347 C C . ILE A 1 303 ? -11.805 -4.27 -6.305 1 95.94 303 ILE A C 1
ATOM 2349 O O . ILE A 1 303 ? -12.008 -3.791 -7.422 1 95.94 303 ILE A O 1
ATOM 2353 N N . VAL A 1 304 ? -12.312 -3.713 -5.203 1 96.56 304 VAL A N 1
ATOM 2354 C CA . VAL A 1 304 ? -12.797 -2.338 -5.145 1 96.56 304 VAL A CA 1
ATOM 2355 C C . VAL A 1 304 ? -11.656 -1.404 -4.738 1 96.56 304 VAL A C 1
ATOM 2357 O O . VAL A 1 304 ? -10.922 -1.69 -3.791 1 96.56 304 VAL A O 1
ATOM 2360 N N . THR A 1 305 ? -11.484 -0.312 -5.504 1 98.25 305 THR A N 1
ATOM 2361 C CA . THR A 1 305 ? -10.391 0.621 -5.27 1 98.25 305 THR A CA 1
ATOM 2362 C C . THR A 1 305 ? -10.906 2.057 -5.207 1 98.25 305 THR A C 1
ATOM 2364 O O . THR A 1 305 ? -11.641 2.496 -6.094 1 98.25 305 THR A O 1
ATOM 2367 N N . THR A 1 306 ? -10.539 2.797 -4.164 1 98.06 306 THR A N 1
ATOM 2368 C CA . THR A 1 306 ? -10.867 4.211 -4.035 1 98.06 306 THR A CA 1
ATOM 2369 C C . THR A 1 306 ? -9.602 5.047 -3.855 1 98.06 306 THR A C 1
ATOM 2371 O O . THR A 1 306 ? -8.734 4.707 -3.045 1 98.06 306 THR A O 1
ATOM 2374 N N . MET A 1 307 ? -9.438 6.074 -4.637 1 97.62 307 MET A N 1
ATOM 2375 C CA . MET A 1 307 ? -8.383 7.078 -4.512 1 97.62 307 MET A CA 1
ATOM 2376 C C . MET A 1 307 ? -8.945 8.484 -4.715 1 97.62 307 MET A C 1
ATOM 2378 O O . MET A 1 307 ? -9.992 8.656 -5.332 1 97.62 307 MET A O 1
ATOM 2382 N N . ASN A 1 308 ? -8.32 9.523 -4.074 1 96.44 308 ASN A N 1
ATOM 2383 C CA . ASN A 1 308 ? -8.609 10.867 -4.543 1 96.44 308 ASN A CA 1
ATOM 2384 C C . ASN A 1 308 ? -7.977 11.141 -5.906 1 96.44 308 ASN A C 1
ATOM 2386 O O . ASN A 1 308 ? -7.223 10.312 -6.418 1 96.44 308 ASN A O 1
ATOM 2390 N N . PHE A 1 309 ? -8.312 12.242 -6.523 1 96.81 309 PHE A N 1
ATOM 2391 C CA . PHE A 1 309 ? -7.887 12.5 -7.895 1 96.81 309 PHE A CA 1
ATOM 2392 C C . PHE A 1 309 ? -6.379 12.68 -7.969 1 96.81 309 PHE A C 1
ATOM 2394 O O . PHE A 1 309 ? -5.75 12.312 -8.961 1 96.81 309 PHE A O 1
ATOM 2401 N N . ALA A 1 310 ? -5.738 13.195 -6.914 1 95.75 310 ALA A N 1
ATOM 2402 C CA . ALA A 1 310 ? -4.285 13.312 -6.906 1 95.75 310 ALA A CA 1
ATOM 2403 C C . ALA A 1 310 ? -3.619 11.938 -6.965 1 95.75 310 ALA A C 1
ATOM 2405 O O . ALA A 1 310 ? -2.65 11.742 -7.699 1 95.75 310 ALA A O 1
ATOM 2406 N N . ALA A 1 311 ? -4.105 11.031 -6.188 1 96.62 311 ALA A N 1
ATOM 2407 C CA . ALA A 1 311 ? -3.576 9.672 -6.191 1 96.62 311 ALA A CA 1
ATOM 2408 C C . ALA A 1 311 ? -3.85 8.984 -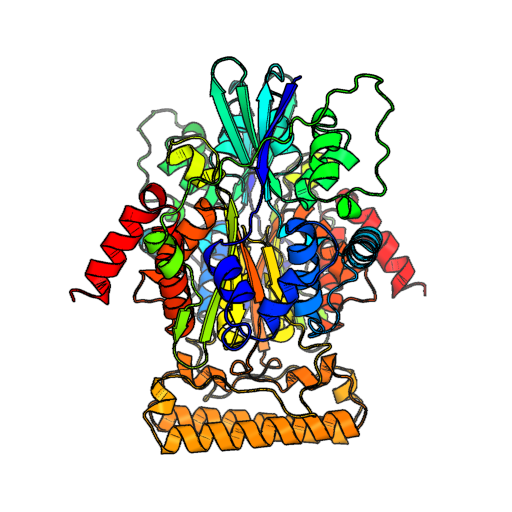7.527 1 96.62 311 ALA A C 1
ATOM 2410 O O . ALA A 1 311 ? -2.979 8.297 -8.07 1 96.62 311 ALA A O 1
ATOM 2411 N N . TRP A 1 312 ? -5.035 9.156 -8.07 1 98.19 312 TRP A N 1
ATOM 2412 C CA . TRP A 1 312 ? -5.324 8.625 -9.398 1 98.19 312 TRP A CA 1
ATOM 2413 C C . TRP A 1 312 ? -4.379 9.211 -10.438 1 98.19 312 TRP A C 1
ATOM 2415 O O . TRP A 1 312 ? -3.904 8.508 -11.328 1 98.19 312 TRP A O 1
ATOM 2425 N N . SER A 1 313 ? -4.199 10.539 -10.344 1 97.69 313 SER A N 1
ATOM 2426 C CA . SER A 1 313 ? -3.268 11.188 -11.258 1 97.69 313 SER A CA 1
ATOM 2427 C C . SER A 1 313 ? -1.9 10.516 -11.227 1 97.69 313 SER A C 1
ATOM 2429 O O . SER A 1 313 ? -1.34 10.188 -12.273 1 97.69 313 SER A O 1
ATOM 2431 N N . HIS A 1 314 ? -1.416 10.312 -10.008 1 95.56 314 HIS A N 1
ATOM 2432 C CA . HIS A 1 314 ? -0.128 9.641 -9.844 1 95.56 314 HIS A CA 1
ATOM 2433 C C . HIS A 1 314 ? -0.153 8.242 -10.445 1 95.56 314 HIS A C 1
ATOM 2435 O O . HIS A 1 314 ? 0.773 7.852 -11.156 1 95.56 314 HIS A O 1
ATOM 2441 N N . PHE A 1 315 ? -1.172 7.488 -10.203 1 97.69 315 PHE A N 1
ATOM 2442 C CA . PHE A 1 315 ? -1.362 6.152 -10.75 1 97.69 315 PHE A CA 1
ATOM 2443 C C . PHE A 1 315 ? -1.338 6.18 -12.273 1 97.69 315 PHE A C 1
ATOM 2445 O O . PHE A 1 315 ? -0.663 5.363 -12.906 1 97.69 315 PHE A O 1
ATOM 2452 N N . LEU A 1 316 ? -2.043 7.105 -12.836 1 98.5 316 LEU A N 1
ATOM 2453 C CA . LEU A 1 316 ? -2.199 7.168 -14.289 1 98.5 316 LEU A CA 1
ATOM 2454 C C . LEU A 1 316 ? -0.876 7.512 -14.961 1 98.5 316 LEU A C 1
ATOM 2456 O O . LEU A 1 316 ? -0.562 6.98 -16.031 1 98.5 316 LEU A O 1
ATOM 2460 N N . TRP A 1 317 ? -0.111 8.391 -14.391 1 96.75 317 TRP A N 1
ATOM 2461 C CA . TRP A 1 317 ? 1.196 8.711 -14.953 1 96.75 317 TRP A CA 1
ATOM 2462 C C . TRP A 1 317 ? 2.102 7.488 -14.961 1 96.75 317 TRP A C 1
ATOM 2464 O O . TRP A 1 317 ? 2.869 7.281 -15.906 1 96.75 317 TRP A O 1
ATOM 2474 N N . LEU A 1 318 ? 1.987 6.664 -13.953 1 95.06 318 LEU A N 1
ATOM 2475 C CA . LEU A 1 318 ? 2.873 5.516 -13.797 1 95.06 318 LEU A CA 1
ATOM 2476 C C . LEU A 1 318 ? 2.383 4.332 -14.617 1 95.06 318 LEU A C 1
ATOM 2478 O O . LEU A 1 318 ? 3.184 3.508 -15.07 1 95.06 318 LEU A O 1
ATOM 2482 N N . ARG A 1 319 ? 1.058 4.234 -14.766 1 97.31 319 ARG A N 1
ATOM 2483 C CA . ARG A 1 319 ? 0.535 2.969 -15.273 1 97.31 319 ARG A CA 1
ATOM 2484 C C . ARG A 1 319 ? -0.193 3.17 -16.594 1 97.31 319 ARG A C 1
ATOM 2486 O O . ARG A 1 319 ? -0.114 2.322 -17.484 1 97.31 319 ARG A O 1
ATOM 2493 N N . ALA A 1 320 ? -0.877 4.227 -16.812 1 97.81 320 ALA A N 1
ATOM 2494 C CA . ALA A 1 320 ? -1.743 4.383 -17.984 1 97.81 320 ALA A CA 1
ATOM 2495 C C . ALA A 1 320 ? -0.954 4.887 -19.188 1 97.81 320 ALA A C 1
ATOM 2497 O O . ALA A 1 320 ? -1.196 4.461 -20.312 1 97.81 320 ALA A O 1
ATOM 2498 N N . VAL A 1 321 ? 0.035 5.82 -18.906 1 96.81 321 VAL A N 1
ATOM 2499 C CA . VAL A 1 321 ? 0.61 6.508 -20.062 1 96.81 321 VAL A CA 1
ATOM 2500 C C . VAL A 1 321 ? 2.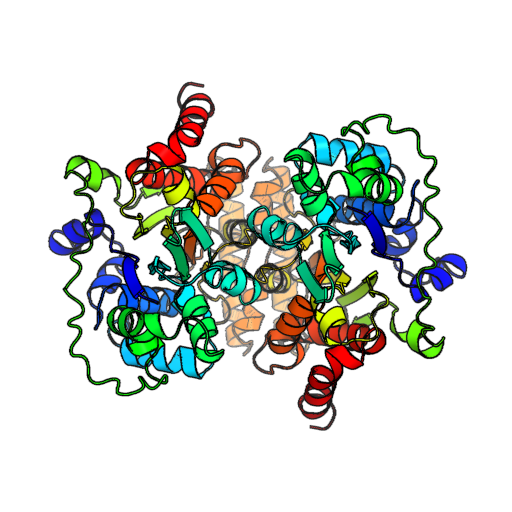096 6.172 -20.172 1 96.81 321 VAL A C 1
ATOM 2502 O O . VAL A 1 321 ? 2.809 6.754 -21 1 96.81 321 VAL A O 1
ATOM 2505 N N . ASP A 1 322 ? 2.609 5.348 -19.328 1 93.5 322 ASP A N 1
ATOM 2506 C CA . ASP A 1 322 ? 3.977 4.852 -19.438 1 93.5 322 ASP A CA 1
ATOM 2507 C C . ASP A 1 322 ? 4.027 3.539 -20.203 1 93.5 322 ASP A C 1
ATOM 2509 O O . ASP A 1 322 ? 3.5 2.521 -19.75 1 93.5 322 ASP A O 1
ATOM 2513 N N . LYS A 1 323 ? 4.762 3.508 -21.266 1 92.62 323 LYS A N 1
ATOM 2514 C CA . LYS A 1 323 ? 4.852 2.33 -22.125 1 92.62 323 LYS A CA 1
ATOM 2515 C C . LYS A 1 323 ? 5.59 1.193 -21.422 1 92.62 323 LYS A C 1
ATOM 2517 O O . LYS A 1 323 ? 5.449 0.029 -21.812 1 92.62 323 LYS A O 1
ATOM 2522 N N . ALA A 1 324 ? 6.336 1.566 -20.406 1 90 324 ALA A N 1
ATOM 2523 C CA . ALA A 1 324 ? 7.129 0.561 -19.703 1 90 324 ALA A CA 1
ATOM 2524 C C . ALA A 1 324 ? 6.266 -0.213 -18.703 1 90 324 ALA A C 1
ATOM 2526 O O . ALA A 1 324 ? 6.668 -1.273 -18.219 1 90 324 ALA A O 1
ATOM 2527 N N . ALA A 1 325 ? 5.066 0.263 -18.422 1 93.56 325 ALA A N 1
ATOM 2528 C CA . ALA A 1 325 ? 4.176 -0.449 -17.516 1 93.56 325 ALA A CA 1
ATOM 2529 C C . ALA A 1 325 ? 3.701 -1.764 -18.125 1 93.56 325 ALA A C 1
ATOM 2531 O O . ALA A 1 325 ? 3.482 -1.848 -19.344 1 93.56 325 ALA A O 1
ATOM 2532 N N . GLN A 1 326 ? 3.596 -2.809 -17.312 1 94.75 326 GLN A N 1
ATOM 2533 C CA . GLN A 1 326 ? 3.092 -4.102 -17.766 1 94.75 326 GLN A CA 1
ATOM 2534 C C . GLN A 1 326 ? 1.703 -3.961 -18.391 1 94.75 326 GLN A C 1
ATOM 2536 O O . GLN A 1 326 ? 0.895 -3.15 -17.938 1 94.75 326 GLN A O 1
ATOM 2541 N N . TRP A 1 327 ? 1.399 -4.754 -19.375 1 96.12 327 TRP A N 1
ATOM 2542 C CA . TRP A 1 327 ? 0.275 -4.551 -20.281 1 96.12 327 TRP A CA 1
ATOM 2543 C C . TRP A 1 327 ? -1.046 -4.551 -19.516 1 96.12 327 TRP A C 1
ATOM 2545 O O . TRP A 1 327 ? -1.954 -3.779 -19.828 1 96.12 327 TRP A O 1
ATOM 2555 N N . GLU A 1 328 ? -1.252 -5.426 -18.594 1 97.12 328 GLU A N 1
ATOM 2556 C CA . GLU A 1 328 ? -2.545 -5.578 -17.938 1 97.12 328 GLU A CA 1
ATOM 2557 C C . GLU A 1 328 ? -2.887 -4.348 -17.094 1 97.12 328 GLU A C 1
ATOM 2559 O O . GLU A 1 328 ? -3.99 -3.809 -17.203 1 97.12 328 GLU A O 1
ATOM 2564 N N . ILE A 1 329 ? -1.927 -3.918 -16.297 1 97.81 329 ILE A N 1
ATOM 2565 C CA . ILE A 1 329 ? -2.193 -2.756 -15.453 1 97.81 329 ILE A CA 1
ATOM 2566 C C . ILE A 1 329 ? -2.221 -1.494 -16.312 1 97.81 329 ILE A C 1
ATOM 2568 O O . ILE A 1 329 ? -2.926 -0.534 -16 1 97.81 329 ILE A O 1
ATOM 2572 N N . ARG A 1 330 ? -1.508 -1.485 -17.391 1 97.5 330 ARG A N 1
ATOM 2573 C CA . ARG A 1 330 ? -1.584 -0.37 -18.328 1 97.5 330 ARG A CA 1
ATOM 2574 C C . ARG A 1 330 ? -2.979 -0.257 -18.938 1 97.5 330 ARG A C 1
ATOM 2576 O O . ARG A 1 330 ? -3.561 0.829 -18.969 1 97.5 330 ARG A O 1
ATOM 2583 N N . GLN A 1 331 ? -3.52 -1.391 -19.344 1 97.44 331 GLN A N 1
ATOM 2584 C CA . GLN A 1 331 ? -4.863 -1.399 -19.906 1 97.44 331 GLN A CA 1
ATOM 2585 C C . GLN A 1 331 ? -5.902 -0.982 -18.859 1 97.44 331 GLN A C 1
ATOM 2587 O O . GLN A 1 331 ? -6.824 -0.226 -19.172 1 97.44 331 GLN A O 1
ATOM 2592 N N . LEU A 1 332 ? -5.723 -1.499 -17.703 1 98.25 332 LEU A N 1
ATOM 2593 C CA . LEU A 1 332 ? -6.598 -1.096 -16.609 1 98.25 332 LEU A CA 1
ATOM 2594 C C . LEU A 1 332 ? -6.551 0.415 -16.391 1 98.25 332 LEU A C 1
ATOM 2596 O O . LEU A 1 332 ? -7.59 1.072 -16.344 1 98.25 332 LEU A O 1
ATOM 2600 N N . GLY A 1 333 ? -5.328 0.956 -16.312 1 98.44 333 GLY A N 1
ATOM 2601 C CA . GLY A 1 333 ? -5.141 2.389 -16.141 1 98.44 333 GLY A CA 1
ATOM 2602 C C . GLY A 1 333 ? -5.754 3.207 -17.266 1 98.44 333 GLY A C 1
ATOM 2603 O O . GLY A 1 333 ? -6.324 4.27 -17.016 1 98.44 333 GLY A O 1
ATOM 2604 N N . GLN A 1 334 ? -5.684 2.707 -18.453 1 97.75 334 GLN A N 1
ATOM 2605 C CA . GLN A 1 334 ? -6.211 3.43 -19.609 1 97.75 334 GLN A CA 1
ATOM 2606 C C . GLN A 1 334 ? -7.738 3.477 -19.578 1 97.75 334 GLN A C 1
ATOM 2608 O O . GLN A 1 334 ? -8.336 4.504 -19.891 1 97.75 334 GLN A O 1
ATOM 2613 N N . GLN A 1 335 ? -8.375 2.404 -19.156 1 96.94 335 GLN A N 1
ATOM 2614 C CA . GLN A 1 335 ? -9.82 2.416 -19 1 96.94 335 GLN A CA 1
ATOM 2615 C C . GLN A 1 335 ? -10.242 3.363 -17.875 1 96.94 335 GLN A C 1
ATOM 2617 O O . GLN A 1 335 ? -11.234 4.086 -18 1 96.94 335 GLN A O 1
ATOM 2622 N N . VAL A 1 336 ? -9.477 3.4 -16.797 1 97.75 336 VAL A N 1
ATOM 2623 C CA . VAL A 1 336 ? -9.742 4.316 -15.695 1 97.75 336 VAL A CA 1
ATOM 2624 C C . VAL A 1 336 ? -9.602 5.758 -16.172 1 97.75 336 VAL A C 1
ATOM 2626 O O . VAL A 1 336 ? -10.438 6.605 -15.867 1 97.75 336 VAL A O 1
ATOM 2629 N N . LEU A 1 337 ? -8.531 6.023 -16.953 1 97.62 337 LEU A N 1
ATOM 2630 C CA . LEU A 1 337 ? -8.281 7.363 -17.469 1 97.62 337 LEU A CA 1
ATOM 2631 C C . LEU A 1 337 ? -9.453 7.848 -18.312 1 97.62 337 LEU A C 1
ATOM 2633 O O . LEU A 1 337 ? -9.883 9 -18.188 1 97.62 337 LEU A O 1
ATOM 2637 N N . GLU A 1 338 ? -10.008 6.988 -19.125 1 95.19 338 GLU A N 1
ATOM 2638 C CA . GLU A 1 338 ? -11.148 7.352 -19.953 1 95.19 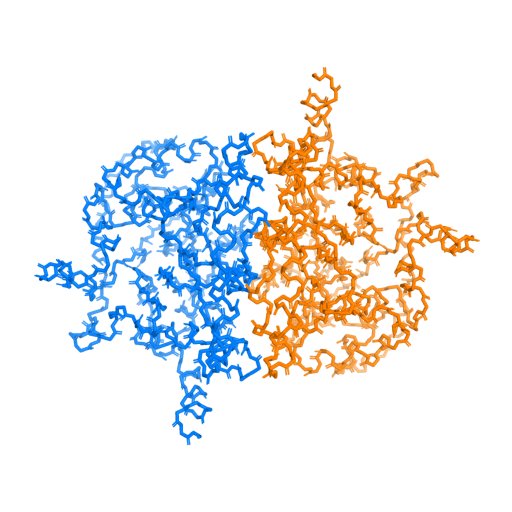338 GLU A CA 1
ATOM 2639 C C . GLU A 1 338 ? -12.344 7.777 -19.109 1 95.19 338 GLU A C 1
ATOM 2641 O O . GLU A 1 338 ? -12.992 8.781 -19.406 1 95.19 338 GLU A O 1
ATOM 2646 N N . LEU A 1 339 ? -12.57 7.078 -18.078 1 94.69 339 LEU A N 1
ATOM 2647 C CA . LEU A 1 339 ? -13.711 7.359 -17.219 1 94.69 339 LEU A CA 1
ATOM 2648 C C . LEU A 1 339 ? -13.469 8.609 -16.375 1 94.69 339 LEU A C 1
ATOM 2650 O O . LEU A 1 339 ? -14.367 9.438 -16.219 1 94.69 339 LEU A O 1
ATOM 2654 N N . LEU A 1 340 ? -12.242 8.75 -15.852 1 95.12 340 LEU A N 1
ATOM 2655 C CA . LEU A 1 340 ? -11.914 9.906 -15.023 1 95.12 340 LEU A CA 1
ATOM 2656 C C . LEU A 1 340 ? -11.914 11.188 -15.852 1 95.12 340 LEU A C 1
ATOM 2658 O O . LEU A 1 340 ? -12.352 12.234 -15.383 1 95.12 340 LEU A O 1
ATOM 2662 N N . TYR A 1 341 ? -11.422 11.078 -17.078 1 94.06 341 TYR A N 1
ATOM 2663 C CA . TYR A 1 341 ? -11.422 12.242 -17.953 1 94.06 341 TYR A CA 1
ATOM 2664 C C . TYR A 1 341 ? -12.844 12.695 -18.266 1 94.06 341 TYR A C 1
ATOM 2666 O O . TYR A 1 341 ? -13.102 13.891 -18.391 1 94.06 341 TYR A O 1
ATOM 2674 N N . ALA A 1 342 ? -13.703 11.781 -18.359 1 90.94 342 ALA A N 1
ATOM 2675 C CA . ALA A 1 342 ? -15.102 12.117 -18.609 1 90.94 342 ALA A CA 1
ATOM 2676 C C . ALA A 1 342 ? -15.703 12.898 -17.438 1 90.94 342 ALA A C 1
ATOM 2678 O O . ALA A 1 342 ? -16.5 13.805 -17.641 1 90.94 342 ALA A O 1
ATOM 2679 N N . ILE A 1 343 ? -15.312 12.656 -16.188 1 89.06 343 ILE A N 1
ATOM 2680 C CA . ILE A 1 343 ? -15.992 13.25 -15.047 1 89.06 343 ILE A CA 1
ATOM 2681 C C . ILE A 1 343 ? -15.227 14.484 -14.578 1 89.06 343 ILE A C 1
ATOM 2683 O O . ILE A 1 343 ? -15.805 15.398 -13.984 1 89.06 343 ILE A O 1
ATOM 2687 N N . ALA A 1 344 ? -13.953 14.523 -14.859 1 90.69 344 ALA A N 1
ATOM 2688 C CA . ALA A 1 344 ? -13.125 15.641 -14.414 1 90.69 344 ALA A CA 1
ATOM 2689 C C . ALA A 1 344 ? -12.062 15.984 -15.461 1 90.69 344 ALA A C 1
ATOM 2691 O O . ALA A 1 344 ? -10.867 15.891 -15.188 1 90.69 344 ALA A O 1
ATOM 2692 N N . PRO A 1 345 ? -12.484 16.5 -16.594 1 91.5 345 PRO A N 1
ATOM 2693 C CA . PRO A 1 345 ? -11.555 16.75 -17.703 1 91.5 345 PRO A CA 1
ATOM 2694 C C . PRO A 1 345 ? -10.484 17.781 -17.344 1 91.5 345 PRO A C 1
ATOM 2696 O O . PRO A 1 345 ? -9.344 17.688 -17.812 1 91.5 345 PRO A O 1
ATOM 2699 N N . ALA A 1 346 ? -10.828 18.734 -16.547 1 91.75 346 ALA A N 1
ATOM 2700 C CA . ALA A 1 346 ? -9.859 19.766 -16.203 1 91.75 346 ALA A CA 1
ATOM 2701 C C . ALA A 1 346 ? -8.711 19.188 -15.375 1 91.75 346 ALA A C 1
ATOM 2703 O O . ALA A 1 346 ? -7.578 19.672 -15.469 1 91.75 346 ALA A O 1
ATOM 2704 N N . VAL A 1 347 ? -9.031 18.188 -14.625 1 93.88 347 VAL A N 1
ATOM 2705 C CA . VAL A 1 347 ? -8.023 17.578 -13.758 1 93.88 347 VAL A CA 1
ATOM 2706 C C . VAL A 1 347 ? -7.148 16.641 -14.57 1 93.88 347 VAL A C 1
ATOM 2708 O O . VAL A 1 347 ? -5.934 16.578 -14.367 1 93.88 347 VAL A O 1
ATOM 2711 N N . PHE A 1 348 ? -7.676 15.961 -15.547 1 96.12 348 PHE A N 1
ATOM 2712 C CA . PHE A 1 348 ? -6.969 14.852 -16.172 1 96.12 348 PHE A CA 1
ATOM 2713 C C . PHE A 1 348 ? -6.645 15.156 -17.625 1 96.12 348 PHE A C 1
ATOM 2715 O O . PHE A 1 348 ? -6.336 14.258 -18.406 1 96.12 348 PHE A O 1
ATOM 2722 N N . GLN A 1 349 ? -6.68 16.422 -18 1 96.5 349 GLN A N 1
ATOM 2723 C CA . GLN A 1 349 ? -6.461 16.859 -19.375 1 96.5 349 GLN A CA 1
ATOM 2724 C C . GLN A 1 349 ? -5.066 16.469 -19.859 1 96.5 349 GLN A C 1
ATOM 2726 O O . GLN A 1 349 ? -4.906 15.992 -20.969 1 96.5 349 GLN A O 1
ATOM 2731 N N . GLU A 1 350 ? -4.094 16.734 -19.078 1 97.25 350 GLU A N 1
ATOM 2732 C CA . GLU A 1 350 ? -2.727 16.438 -19.484 1 97.25 350 GLU A CA 1
ATOM 2733 C C . GLU A 1 350 ? -2.527 14.93 -19.672 1 97.25 350 GLU A C 1
ATOM 2735 O O . GLU A 1 350 ? -1.864 14.5 -20.609 1 97.25 350 GLU A O 1
ATOM 2740 N N . HIS A 1 351 ? -3.033 14.133 -18.75 1 97.81 351 HIS A N 1
ATOM 2741 C CA . HIS A 1 351 ? -2.982 12.68 -18.906 1 97.81 351 HIS A CA 1
ATOM 2742 C C . HIS A 1 351 ? -3.611 12.242 -20.219 1 97.81 351 HIS A C 1
ATOM 2744 O O . HIS A 1 351 ? -3.055 11.398 -20.922 1 97.81 351 HIS A O 1
ATOM 2750 N N . TRP A 1 352 ? -4.762 12.805 -20.469 1 97 352 TRP A N 1
ATOM 2751 C CA . TRP A 1 352 ? -5.508 12.461 -21.688 1 97 352 TRP A CA 1
ATOM 2752 C C . TRP A 1 352 ? -4.703 12.805 -22.938 1 97 352 TRP A C 1
ATOM 2754 O O . TRP A 1 352 ? -4.625 12 -23.859 1 97 352 TRP A O 1
ATOM 2764 N N . HIS A 1 353 ? -4.113 13.938 -22.922 1 97.56 353 HIS A N 1
ATOM 2765 C CA . HIS A 1 353 ? -3.299 14.375 -24.062 1 97.56 353 HIS A CA 1
ATOM 2766 C C . HIS A 1 353 ? -2.137 13.422 -24.297 1 97.56 353 HIS A C 1
ATOM 2768 O O . HIS A 1 353 ? -1.915 12.984 -25.438 1 97.56 353 HIS A O 1
ATOM 2774 N N . VAL A 1 354 ? -1.438 13.102 -23.25 1 97.44 354 VAL A N 1
ATOM 2775 C CA . VAL A 1 354 ? -0.283 12.219 -23.375 1 97.44 354 VAL A CA 1
ATOM 2776 C C . VAL A 1 354 ? -0.736 10.836 -23.828 1 97.44 354 VAL A C 1
ATOM 2778 O O . VAL A 1 354 ? -0.086 10.211 -24.672 1 97.44 354 VAL A O 1
ATOM 2781 N N . TYR A 1 355 ? -1.83 10.391 -23.297 1 97.31 355 TYR A N 1
ATOM 2782 C CA . TYR A 1 355 ? -2.396 9.102 -23.688 1 97.31 355 TYR A CA 1
ATOM 2783 C C . TYR A 1 355 ? -2.695 9.07 -25.172 1 97.31 355 TYR A C 1
ATOM 2785 O O . TYR A 1 355 ? -2.303 8.133 -25.875 1 97.31 355 TYR A O 1
ATOM 2793 N N . ARG A 1 356 ? -3.322 10.078 -25.719 1 96 356 ARG A N 1
ATOM 2794 C CA . ARG A 1 356 ? -3.676 10.148 -27.141 1 96 356 ARG A CA 1
ATOM 2795 C C . ARG A 1 356 ? -2.426 10.211 -28.016 1 96 356 ARG A C 1
ATOM 2797 O O . ARG A 1 356 ? -2.357 9.555 -29.047 1 96 356 ARG A O 1
ATOM 2804 N N . GLU A 1 357 ? -1.497 10.922 -27.578 1 95.25 357 GLU A N 1
ATOM 2805 C CA . GLU A 1 357 ? -0.267 11.086 -28.344 1 95.25 357 GLU A CA 1
ATOM 2806 C C . GLU A 1 357 ? 0.526 9.781 -28.406 1 95.25 357 GLU A C 1
ATOM 2808 O O . GLU A 1 357 ? 1.012 9.398 -29.469 1 95.25 357 GLU A O 1
ATOM 2813 N N . LYS A 1 358 ? 0.625 9.117 -27.281 1 94.62 358 LYS A N 1
ATOM 2814 C CA . LYS A 1 358 ? 1.508 7.953 -27.188 1 94.62 358 LYS A CA 1
ATOM 2815 C C . LYS A 1 358 ? 0.804 6.688 -27.672 1 94.62 358 LYS A C 1
ATOM 2817 O O . LYS A 1 358 ? 1.45 5.766 -28.172 1 94.62 358 LYS A O 1
ATOM 2822 N N . PHE A 1 359 ? -0.508 6.582 -27.5 1 93.94 359 PHE A N 1
ATOM 2823 C CA . PHE A 1 359 ? -1.139 5.277 -27.688 1 93.94 359 PHE A CA 1
ATOM 2824 C C . PHE A 1 359 ? -2.225 5.352 -28.75 1 93.94 359 PHE A C 1
ATOM 2826 O O . PHE A 1 359 ? -2.697 4.316 -29.234 1 93.94 359 PHE A O 1
ATOM 2833 N N . GLN A 1 360 ? -2.727 6.43 -29.172 1 86.44 360 GLN A N 1
ATOM 2834 C CA . GLN A 1 360 ? -3.773 6.5 -30.188 1 86.44 360 GLN A CA 1
ATOM 2835 C C . GLN A 1 360 ? -3.24 7.09 -31.484 1 86.44 360 GLN A C 1
ATOM 2837 O O . GLN A 1 360 ? -3.672 6.703 -32.562 1 86.44 360 GLN A O 1
ATOM 2842 N N . ASN A 1 361 ? -2.439 8.266 -31.484 1 74.81 361 ASN A N 1
ATOM 2843 C CA . ASN A 1 361 ? -1.937 8.883 -32.719 1 74.81 361 ASN A CA 1
ATOM 2844 C C . ASN A 1 361 ? -0.617 8.258 -33.156 1 74.81 361 ASN A C 1
ATOM 2846 O O . ASN A 1 361 ? -0.092 8.594 -34.219 1 74.81 361 ASN A O 1
ATOM 2850 N N . GLY A 1 362 ? 0.026 7.41 -32.312 1 50.34 362 GLY A N 1
ATOM 2851 C CA . GLY A 1 362 ? 1.29 6.859 -32.75 1 50.34 362 GLY A CA 1
ATOM 2852 C C . GLY A 1 362 ? 1.153 5.469 -33.344 1 50.34 362 GLY A C 1
ATOM 2853 O O . GLY A 1 362 ? 0.174 4.77 -33.094 1 50.34 362 GLY A O 1
ATOM 2854 N N . MET B 1 1 ? 16 30.562 9.867 1 87.88 1 MET B N 1
ATOM 2855 C CA . MET B 1 1 ? 15.719 29.172 10.195 1 87.88 1 MET B CA 1
ATOM 2856 C C . MET B 1 1 ? 17.016 28.391 10.359 1 87.88 1 MET B C 1
ATOM 2858 O O . MET B 1 1 ? 17.922 28.484 9.523 1 87.88 1 MET B O 1
ATOM 2862 N N . GLN B 1 2 ? 17.156 27.766 11.531 1 86.56 2 GLN B N 1
ATOM 2863 C CA . GLN B 1 2 ? 18.312 26.922 11.828 1 86.56 2 GLN B CA 1
ATOM 2864 C C . GLN B 1 2 ? 17.938 25.438 11.773 1 86.56 2 GLN B C 1
ATOM 2866 O O . GLN B 1 2 ? 16.906 25.031 12.328 1 86.56 2 GLN B O 1
ATOM 2871 N N . VAL B 1 3 ? 18.766 24.719 11.039 1 89.12 3 VAL B N 1
ATOM 2872 C CA . VAL B 1 3 ? 18.5 23.281 10.891 1 89.12 3 VAL B CA 1
ATOM 2873 C C . VAL B 1 3 ? 19.703 22.484 11.375 1 89.12 3 VAL B C 1
ATOM 2875 O O . VAL B 1 3 ? 20.844 22.797 11.031 1 89.12 3 VAL B O 1
ATOM 2878 N N . GLU B 1 4 ? 19.438 21.562 12.219 1 88.69 4 GLU B N 1
ATOM 2879 C CA . GLU B 1 4 ? 20.469 20.672 12.75 1 88.69 4 GLU B CA 1
ATOM 2880 C C . GLU B 1 4 ? 20.109 19.203 12.523 1 88.69 4 GLU B C 1
ATOM 2882 O O . GLU B 1 4 ? 18.953 18.812 12.656 1 88.69 4 GLU B O 1
ATOM 2887 N N . LEU B 1 5 ? 21.125 18.469 12.188 1 88 5 LEU B N 1
ATOM 2888 C CA . LEU B 1 5 ? 20.922 17.047 12 1 88 5 LEU B CA 1
ATOM 2889 C C . LEU B 1 5 ? 20.719 16.344 13.336 1 88 5 LEU B C 1
ATOM 2891 O O . LEU B 1 5 ? 21.547 16.484 14.242 1 88 5 LEU B O 1
ATOM 2895 N N . LEU B 1 6 ? 19.641 15.602 13.43 1 85 6 LEU B N 1
ATOM 2896 C CA . LEU B 1 6 ? 19.359 14.898 14.672 1 85 6 LEU B CA 1
ATOM 2897 C C . LEU B 1 6 ? 19.656 13.406 14.539 1 85 6 LEU B C 1
ATOM 2899 O O . LEU B 1 6 ? 20.109 12.773 15.492 1 85 6 LEU B O 1
ATOM 2903 N N . ALA B 1 7 ? 19.297 12.781 13.414 1 86.38 7 ALA B N 1
ATOM 2904 C CA . ALA B 1 7 ? 19.547 11.359 13.203 1 86.38 7 ALA B CA 1
ATOM 2905 C C . ALA B 1 7 ? 19.297 10.969 11.75 1 86.38 7 ALA B C 1
ATOM 2907 O O . ALA B 1 7 ? 18.578 11.672 11.031 1 86.38 7 ALA B O 1
ATOM 2908 N N . TYR B 1 8 ? 19.922 9.906 11.367 1 88 8 TYR B N 1
ATOM 2909 C CA . TYR B 1 8 ? 19.641 9.25 10.094 1 88 8 TYR B CA 1
ATOM 2910 C C . TYR B 1 8 ? 19.812 7.742 10.211 1 88 8 TYR B C 1
ATOM 2912 O O . TYR B 1 8 ? 20.281 7.242 11.234 1 88 8 TYR B O 1
ATOM 2920 N N . THR B 1 9 ? 19.328 7.055 9.219 1 88.94 9 THR B N 1
ATOM 2921 C CA . THR B 1 9 ? 19.422 5.598 9.242 1 88.94 9 THR B CA 1
ATOM 2922 C C . THR B 1 9 ? 20.875 5.152 9.383 1 88.94 9 THR B C 1
ATOM 2924 O O . THR B 1 9 ? 21.75 5.605 8.641 1 88.94 9 THR B O 1
ATOM 2927 N N . GLN B 1 10 ? 21.047 4.348 10.398 1 87.38 10 GLN B N 1
ATOM 2928 C CA . GLN B 1 10 ? 22.375 3.795 10.672 1 87.38 10 GLN B CA 1
ATOM 2929 C C . GLN B 1 10 ? 22.359 2.273 10.578 1 87.38 10 GLN B C 1
ATOM 2931 O O . GLN B 1 10 ? 21.312 1.641 10.727 1 87.38 10 GLN B O 1
ATOM 2936 N N . GLN B 1 11 ? 23.547 1.84 10.422 1 84.56 11 GLN B N 1
ATOM 2937 C CA . GLN B 1 11 ? 23.719 0.392 10.352 1 84.56 11 GLN B CA 1
ATOM 2938 C C . GLN B 1 11 ? 23.469 -0.254 11.711 1 84.56 11 GLN B C 1
ATOM 2940 O O . GLN B 1 11 ? 23.859 0.289 12.742 1 84.56 11 GLN B O 1
ATOM 2945 N N . ASN B 1 12 ? 22.859 -1.402 11.625 1 81.31 12 ASN B N 1
ATOM 2946 C CA . ASN B 1 12 ? 22.766 -2.223 12.828 1 81.31 12 ASN B CA 1
ATOM 2947 C C . ASN B 1 12 ? 24.141 -2.602 13.359 1 81.31 12 ASN B C 1
ATOM 2949 O O . ASN B 1 12 ? 24.906 -3.309 12.688 1 81.31 12 ASN B O 1
ATOM 2953 N N . PRO B 1 13 ? 24.484 -2.18 14.547 1 74.44 13 PRO B N 1
ATOM 2954 C CA . PRO B 1 13 ? 25.844 -2.416 15.055 1 74.44 13 PRO B CA 1
ATOM 2955 C C . PRO B 1 13 ? 26.172 -3.9 15.18 1 74.44 13 PRO B C 1
ATOM 2957 O O . PRO B 1 13 ? 27.344 -4.281 15.078 1 74.44 13 PRO B O 1
ATOM 2960 N N . ALA B 1 14 ? 25.156 -4.762 15.406 1 73.06 14 ALA B N 1
ATOM 2961 C CA . ALA B 1 14 ? 25.406 -6.199 15.469 1 73.06 14 ALA B CA 1
ATOM 2962 C C . ALA B 1 14 ? 25.906 -6.73 14.125 1 73.06 14 ALA B C 1
ATOM 2964 O O . ALA B 1 14 ? 26.688 -7.68 14.086 1 73.06 14 ALA B O 1
ATOM 2965 N N . LEU B 1 15 ? 25.406 -6.137 13.164 1 74.06 15 LEU B N 1
ATOM 2966 C CA . LEU B 1 15 ? 25.828 -6.57 11.836 1 74.06 15 LEU B CA 1
ATOM 2967 C C . LEU B 1 15 ? 27.219 -6.023 11.508 1 74.06 15 LEU B C 1
ATOM 2969 O O . LEU B 1 15 ? 27.984 -6.66 10.773 1 74.06 15 LEU B O 1
ATOM 2973 N N . ALA B 1 16 ? 27.469 -4.852 12.039 1 66.5 16 ALA B N 1
ATOM 2974 C CA . ALA B 1 16 ? 28.766 -4.246 11.773 1 66.5 16 ALA B CA 1
ATOM 2975 C C . ALA B 1 16 ? 29.891 -5.105 12.336 1 66.5 16 ALA B C 1
ATOM 2977 O O . ALA B 1 16 ? 30.906 -5.312 11.672 1 66.5 16 ALA B O 1
ATOM 2978 N N . SER B 1 17 ? 29.703 -5.527 13.555 1 64.94 17 SER B N 1
ATOM 2979 C CA . SER B 1 17 ? 30.734 -6.332 14.203 1 64.94 17 SER B CA 1
ATOM 2980 C C . SER B 1 17 ? 30.891 -7.68 13.508 1 64.94 17 SER B C 1
ATOM 2982 O O . SER B 1 17 ? 32.031 -8.156 13.328 1 64.94 17 SER B O 1
ATOM 2984 N N . GLU B 1 18 ? 29.812 -8.164 13.141 1 62.75 18 GLU B N 1
ATOM 2985 C CA . GLU B 1 18 ? 29.844 -9.477 12.508 1 62.75 18 GLU B CA 1
ATOM 2986 C C . GLU B 1 18 ? 30.484 -9.406 11.125 1 62.75 18 GLU B C 1
ATOM 2988 O O . GLU B 1 18 ? 31.203 -10.336 10.719 1 62.75 18 GLU B O 1
ATOM 2993 N N . VAL B 1 19 ? 30.109 -8.383 10.492 1 60.34 19 VAL B N 1
ATOM 2994 C CA . VAL B 1 19 ? 30.672 -8.227 9.156 1 60.34 19 VAL B CA 1
ATOM 2995 C C . VAL B 1 19 ? 32.188 -8.008 9.258 1 60.34 19 VAL B C 1
ATOM 2997 O O . VAL B 1 19 ? 32.938 -8.516 8.43 1 60.34 19 VAL B O 1
ATOM 3000 N N . GLN B 1 20 ? 32.531 -7.203 10.258 1 57.81 20 GLN B N 1
ATOM 3001 C CA . GLN B 1 20 ? 33.938 -6.965 10.469 1 57.81 20 GLN B CA 1
ATOM 3002 C C . GLN B 1 20 ? 34.688 -8.258 10.82 1 57.81 20 GLN B C 1
ATOM 3004 O O . GLN B 1 20 ? 35.812 -8.469 10.391 1 57.81 20 GLN B O 1
ATOM 3009 N N . ALA B 1 21 ? 34.031 -9 11.688 1 56.12 21 ALA B N 1
ATOM 3010 C CA . ALA B 1 21 ? 34.75 -10.18 12.164 1 56.12 21 ALA B CA 1
ATOM 3011 C C . ALA B 1 21 ? 34.688 -11.305 11.133 1 56.12 21 ALA B C 1
ATOM 3013 O O . ALA B 1 21 ? 35.688 -11.984 10.883 1 56.12 21 ALA B O 1
ATOM 3014 N N . ASN B 1 22 ? 33.438 -11.938 10.945 1 53.41 22 ASN B N 1
ATOM 3015 C CA . ASN B 1 22 ? 33.312 -13.195 10.211 1 53.41 22 ASN B CA 1
ATOM 3016 C C . ASN B 1 22 ? 32.344 -13.062 9.039 1 53.41 22 ASN B C 1
ATOM 3018 O O . ASN B 1 22 ? 31.141 -13.234 9.211 1 53.41 22 ASN B O 1
ATOM 3022 N N . SER B 1 23 ? 32.781 -12.477 7.984 1 50.28 23 SER B N 1
ATOM 3023 C CA . SER B 1 23 ? 31.891 -12.508 6.828 1 50.28 23 SER B CA 1
ATOM 3024 C C . SER B 1 23 ? 31.266 -13.883 6.652 1 50.28 23 SER B C 1
ATOM 3026 O O . SER B 1 23 ? 30.375 -14.055 5.82 1 50.28 23 SER B O 1
ATOM 3028 N N . ARG B 1 24 ? 31.875 -14.898 7.352 1 49.94 24 ARG B N 1
ATOM 3029 C CA . ARG B 1 24 ? 31.516 -16.281 7.043 1 49.94 24 ARG B CA 1
ATOM 3030 C C . ARG B 1 24 ? 30.125 -16.625 7.566 1 49.94 24 ARG B C 1
ATOM 3032 O O . ARG B 1 24 ? 29.5 -17.594 7.125 1 49.94 24 ARG B O 1
ATOM 3039 N N . GLY B 1 25 ? 29.5 -15.734 8.43 1 54.47 25 GLY B N 1
ATOM 3040 C CA . GLY B 1 25 ? 28.219 -16.141 8.984 1 54.47 25 GLY B CA 1
ATOM 3041 C C . GLY B 1 25 ? 27.031 -15.375 8.398 1 54.47 25 GLY B C 1
ATOM 3042 O O . GLY B 1 25 ? 25.891 -15.766 8.586 1 54.47 25 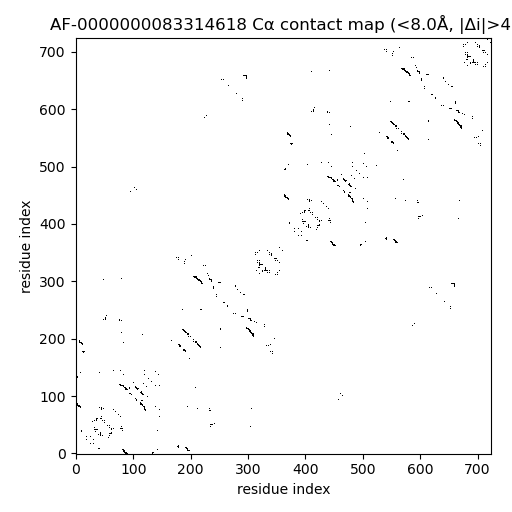GLY B O 1
ATOM 3043 N N . LEU B 1 26 ? 27.219 -14.312 7.883 1 60.78 26 LEU B N 1
ATOM 3044 C CA . LEU B 1 26 ? 26.125 -13.578 7.266 1 60.78 26 LEU B CA 1
ATOM 3045 C C . LEU B 1 26 ? 25.797 -14.141 5.887 1 60.78 26 LEU B C 1
ATOM 3047 O O . LEU B 1 26 ? 26.703 -14.578 5.164 1 60.78 26 LEU B O 1
ATOM 3051 N N . PRO B 1 27 ? 24.531 -14.188 5.711 1 62.81 27 PRO B N 1
ATOM 3052 C CA . PRO B 1 27 ? 24.203 -14.523 4.324 1 62.81 27 PRO B CA 1
ATOM 3053 C C . PRO B 1 27 ? 24.938 -13.633 3.314 1 62.81 27 PRO B C 1
ATOM 3055 O O . PRO B 1 27 ? 25.156 -12.453 3.584 1 62.81 27 PRO B O 1
ATOM 3058 N N . SER B 1 28 ? 25.469 -14.258 2.395 1 62.94 28 SER B N 1
ATOM 3059 C CA . SER B 1 28 ? 26.281 -13.625 1.364 1 62.94 28 SER B CA 1
ATOM 3060 C C . SER B 1 28 ? 25.688 -12.297 0.921 1 62.94 28 SER B C 1
ATOM 3062 O O . SER B 1 28 ? 26.422 -11.32 0.722 1 62.94 28 SER B O 1
ATOM 3064 N N . ASP B 1 29 ? 24.422 -12.203 0.981 1 68.12 29 ASP B N 1
ATOM 3065 C CA . ASP B 1 29 ? 23.766 -10.992 0.491 1 68.12 29 ASP B CA 1
ATOM 3066 C C . ASP B 1 29 ? 23.969 -9.828 1.453 1 68.12 29 ASP B C 1
ATOM 3068 O O . ASP B 1 29 ? 24.188 -8.695 1.022 1 68.12 29 ASP B O 1
ATOM 3072 N N . LEU B 1 30 ? 24.094 -10.133 2.648 1 73 30 LEU B N 1
ATOM 3073 C CA . LEU B 1 30 ? 24.203 -9.07 3.643 1 73 30 LEU B CA 1
ATOM 3074 C C . LEU B 1 30 ? 25.641 -8.539 3.713 1 73 30 LEU B C 1
ATOM 3076 O O . LEU B 1 30 ? 25.844 -7.34 3.904 1 73 30 LEU B O 1
ATOM 3080 N N . ALA B 1 31 ? 26.547 -9.477 3.535 1 70.31 31 ALA B N 1
ATOM 3081 C CA . ALA B 1 31 ? 27.953 -9.078 3.576 1 70.31 31 ALA B CA 1
ATOM 3082 C C . ALA B 1 31 ? 28.281 -8.109 2.447 1 70.31 31 ALA B C 1
ATOM 3084 O O . ALA B 1 31 ? 29.188 -7.273 2.584 1 70.31 31 ALA B O 1
ATOM 3085 N N . THR B 1 32 ? 27.422 -8.188 1.491 1 72.25 32 THR B N 1
ATOM 3086 C CA . THR B 1 32 ? 27.719 -7.391 0.307 1 72.25 32 THR B CA 1
ATOM 3087 C C . THR B 1 32 ? 27.312 -5.934 0.524 1 72.25 32 THR B C 1
ATOM 3089 O O . THR B 1 32 ? 27.812 -5.039 -0.164 1 72.25 32 THR B O 1
ATOM 3092 N N . ILE B 1 33 ? 26.453 -5.688 1.392 1 74.69 33 ILE B N 1
ATOM 3093 C CA . ILE B 1 33 ? 25.938 -4.34 1.613 1 74.69 33 ILE B CA 1
ATOM 3094 C C . ILE B 1 33 ? 27.109 -3.396 1.921 1 74.69 33 ILE B C 1
ATOM 3096 O O . ILE B 1 33 ? 27.062 -2.213 1.572 1 74.69 33 ILE B O 1
ATOM 3100 N N . TRP B 1 34 ? 28.25 -3.932 2.357 1 69.44 34 TRP B N 1
ATOM 3101 C CA . TRP B 1 34 ? 29.328 -3.084 2.826 1 69.44 34 TRP B CA 1
ATOM 3102 C C . TRP B 1 34 ? 30.438 -2.998 1.783 1 69.44 34 TRP B C 1
ATOM 3104 O O . TRP B 1 34 ? 31.469 -2.34 2.004 1 69.44 34 TRP B O 1
ATOM 3114 N N . ARG B 1 35 ? 30.281 -3.549 0.789 1 64.75 35 ARG B N 1
ATOM 3115 C CA . ARG B 1 35 ? 31.297 -3.539 -0.256 1 64.75 35 ARG B CA 1
ATOM 3116 C C . ARG B 1 35 ? 31.172 -2.303 -1.137 1 64.75 35 ARG B C 1
ATOM 3118 O O . ARG B 1 35 ? 32 -2.072 -2.02 1 64.75 35 ARG B O 1
ATOM 3125 N N . GLY B 1 36 ? 30.359 -1.45 -0.733 1 59.38 36 GLY B N 1
ATOM 3126 C CA . GLY B 1 36 ? 30.141 -0.363 -1.676 1 59.38 36 GLY B CA 1
ATOM 3127 C C . GLY B 1 36 ? 30.844 0.922 -1.271 1 59.38 36 GLY B C 1
ATOM 3128 O O . GLY B 1 36 ? 31.547 0.961 -0.257 1 59.38 36 GLY B O 1
ATOM 3129 N N . CYS B 1 37 ? 30.984 1.839 -2.281 1 67.5 37 CYS B N 1
ATOM 3130 C CA . CYS B 1 37 ? 31.484 3.195 -2.066 1 67.5 37 CYS B CA 1
ATOM 3131 C C . CYS B 1 37 ? 30.406 4.078 -1.451 1 67.5 37 CYS B C 1
ATOM 3133 O O . CYS B 1 37 ? 29.219 3.75 -1.517 1 67.5 37 CYS B O 1
ATOM 3135 N N . GLY B 1 38 ? 30.797 4.891 -0.521 1 69.12 38 GLY B N 1
ATOM 3136 C CA . GLY B 1 38 ? 29.891 5.848 0.1 1 69.12 38 GLY B CA 1
ATOM 3137 C C . GLY B 1 38 ? 29.516 5.477 1.521 1 69.12 38 GLY B C 1
ATOM 3138 O O . GLY B 1 38 ? 29.938 4.438 2.031 1 69.12 38 GLY B O 1
ATOM 3139 N N . GLY B 1 39 ? 28.812 6.277 2.08 1 82.56 39 GLY B N 1
ATOM 3140 C CA . GLY B 1 39 ? 28.344 6.027 3.436 1 82.56 39 GLY B CA 1
ATOM 3141 C C . GLY B 1 39 ? 27.266 4.965 3.508 1 82.56 39 GLY B C 1
ATOM 3142 O O . GLY B 1 39 ? 26.75 4.52 2.479 1 82.56 39 GLY B O 1
ATOM 3143 N N . PHE B 1 40 ? 26.938 4.449 4.562 1 86.19 40 PHE B N 1
ATOM 3144 C CA . PHE B 1 40 ? 26 3.361 4.797 1 86.19 40 PHE B CA 1
ATOM 3145 C C . PHE B 1 40 ? 24.641 3.674 4.176 1 86.19 40 PHE B C 1
ATOM 3147 O O . PHE B 1 40 ? 24.031 2.814 3.533 1 86.19 40 PHE B O 1
ATOM 3154 N N . PRO B 1 41 ? 24.188 4.961 4.297 1 91.75 41 PRO B N 1
ATOM 3155 C CA . PRO B 1 41 ? 22.891 5.258 3.68 1 91.75 41 PRO B CA 1
ATOM 3156 C C . PRO B 1 41 ? 22.859 4.934 2.188 1 91.75 41 PRO B C 1
ATOM 3158 O O . PRO B 1 41 ? 21.906 4.324 1.703 1 91.75 41 PRO B O 1
ATOM 3161 N N . GLU B 1 42 ? 23.875 5.254 1.499 1 92.12 42 GLU B N 1
ATOM 3162 C CA . GLU B 1 42 ? 23.891 5.004 0.061 1 92.12 42 GLU B CA 1
ATOM 3163 C C . GLU B 1 42 ? 24.047 3.516 -0.237 1 92.12 42 GLU B C 1
ATOM 3165 O O . GLU B 1 42 ? 23.5 3.014 -1.216 1 92.12 42 GLU B O 1
ATOM 3170 N N . GLN B 1 43 ? 24.797 2.859 0.578 1 90.25 43 GLN B N 1
ATOM 3171 C CA . GLN B 1 43 ? 24.922 1.416 0.407 1 90.25 43 GLN B CA 1
ATOM 3172 C C . GLN B 1 43 ? 23.578 0.715 0.624 1 90.25 43 GLN B C 1
ATOM 3174 O O . GLN B 1 43 ? 23.25 -0.238 -0.084 1 90.25 43 GLN B O 1
ATOM 3179 N N . LEU B 1 44 ? 22.875 1.172 1.594 1 91.69 44 LEU B N 1
ATOM 3180 C CA . LEU B 1 44 ? 21.547 0.621 1.858 1 91.69 44 LEU B CA 1
ATOM 3181 C C . LEU B 1 44 ? 20.625 0.859 0.675 1 91.69 44 LEU B C 1
ATOM 3183 O O . LEU B 1 44 ? 19.875 -0.038 0.279 1 91.69 44 LEU B O 1
ATOM 3187 N N . ILE B 1 45 ? 20.656 2.043 0.073 1 94.31 45 ILE B N 1
ATOM 3188 C CA . ILE B 1 45 ? 19.844 2.375 -1.086 1 94.31 45 ILE B CA 1
ATOM 3189 C C . ILE B 1 45 ? 20.203 1.46 -2.254 1 94.31 45 ILE B C 1
ATOM 3191 O O . ILE B 1 45 ? 19.312 0.906 -2.912 1 94.31 45 ILE B O 1
ATOM 3195 N N . GLU B 1 46 ? 21.469 1.316 -2.488 1 92.94 46 GLU B N 1
ATOM 3196 C CA . GLU B 1 46 ? 21.906 0.444 -3.574 1 92.94 46 GLU B CA 1
ATOM 3197 C C . GLU B 1 46 ? 21.438 -0.991 -3.352 1 92.94 46 GLU B C 1
ATOM 3199 O O . GLU B 1 46 ? 20.969 -1.646 -4.281 1 92.94 46 GLU B O 1
ATOM 3204 N N . TYR B 1 47 ? 21.609 -1.41 -2.141 1 91.69 47 TYR B N 1
ATOM 3205 C CA . TYR B 1 47 ? 21.203 -2.773 -1.823 1 91.69 47 TYR B CA 1
ATOM 3206 C C . TYR B 1 47 ? 19.719 -2.975 -2.107 1 91.69 47 TYR B C 1
ATOM 3208 O O . TYR B 1 47 ? 19.328 -3.959 -2.74 1 91.69 47 TYR B O 1
ATOM 3216 N N . ALA B 1 48 ? 18.906 -2.057 -1.639 1 93.44 48 ALA B N 1
ATOM 3217 C CA . ALA B 1 48 ? 17.469 -2.131 -1.882 1 93.44 48 ALA B CA 1
ATOM 3218 C C . ALA B 1 48 ? 17.172 -2.188 -3.377 1 93.44 48 ALA B C 1
ATOM 3220 O O . ALA B 1 48 ? 16.312 -2.963 -3.816 1 93.44 48 ALA B O 1
ATOM 3221 N N . GLY B 1 49 ? 17.844 -1.376 -4.117 1 91.94 49 GLY B N 1
ATOM 3222 C CA . GLY B 1 49 ? 17.672 -1.389 -5.559 1 91.94 49 GLY B CA 1
ATOM 3223 C C . GLY B 1 49 ? 18.078 -2.697 -6.203 1 91.94 49 GLY B C 1
ATOM 3224 O O . GLY B 1 49 ? 17.391 -3.215 -7.078 1 91.94 49 GLY B O 1
ATOM 3225 N N . ARG B 1 50 ? 19.141 -3.188 -5.762 1 89.88 50 ARG B N 1
ATOM 3226 C CA . ARG B 1 50 ? 19.688 -4.391 -6.383 1 89.88 50 ARG B CA 1
ATOM 3227 C C . ARG B 1 50 ? 18.891 -5.629 -5.973 1 89.88 50 ARG B C 1
ATOM 3229 O O . ARG B 1 50 ? 18.875 -6.625 -6.699 1 89.88 50 ARG B O 1
ATOM 3236 N N . VAL B 1 51 ? 18.266 -5.625 -4.801 1 89.38 51 VAL B N 1
ATOM 3237 C CA . VAL B 1 51 ? 17.375 -6.699 -4.402 1 89.38 51 VAL B CA 1
ATOM 3238 C C . VAL B 1 51 ? 16.25 -6.848 -5.434 1 89.38 51 VAL B C 1
ATOM 3240 O O . VAL B 1 51 ? 15.836 -7.961 -5.754 1 89.38 51 VAL B O 1
ATOM 3243 N N . CYS B 1 52 ? 15.812 -5.754 -6.066 1 87.69 52 CYS B N 1
ATOM 3244 C CA . CYS B 1 52 ? 14.703 -5.762 -7.02 1 87.69 52 CYS B CA 1
ATOM 3245 C C . CYS B 1 52 ? 15.055 -6.578 -8.258 1 87.69 52 CYS B C 1
ATOM 3247 O O . CYS B 1 52 ? 14.18 -7.156 -8.898 1 87.69 52 CYS B O 1
ATOM 3249 N N . TYR B 1 53 ? 16.359 -6.637 -8.539 1 81.44 53 TYR B N 1
ATOM 3250 C CA . TYR B 1 53 ? 16.797 -7.273 -9.781 1 81.44 53 TYR B CA 1
ATOM 3251 C C . TYR B 1 53 ? 17.688 -8.469 -9.508 1 81.44 53 TYR B C 1
ATOM 3253 O O . TYR B 1 53 ? 18.391 -8.945 -10.398 1 81.44 53 TYR B O 1
ATOM 3261 N N . ARG B 1 54 ? 17.734 -8.859 -8.312 1 80.81 54 ARG B N 1
ATOM 3262 C CA . ARG B 1 54 ? 18.594 -9.961 -7.883 1 80.81 54 ARG B CA 1
ATOM 3263 C C . ARG B 1 54 ? 20.031 -9.742 -8.328 1 80.81 54 ARG B C 1
ATOM 3265 O O . ARG B 1 54 ? 20.656 -10.648 -8.891 1 80.81 54 ARG B O 1
ATOM 3272 N N . SER B 1 55 ? 20.469 -8.594 -8.117 1 80.81 55 SER B N 1
ATOM 3273 C CA . SER B 1 55 ? 21.812 -8.242 -8.555 1 80.81 55 SER B CA 1
ATOM 3274 C C . SER B 1 55 ? 22.641 -7.715 -7.387 1 80.81 55 SER B C 1
ATOM 3276 O O . SER B 1 55 ? 23.5 -6.84 -7.57 1 80.81 55 SER B O 1
ATOM 3278 N N . THR B 1 56 ? 22.375 -8.195 -6.242 1 81 56 THR B N 1
ATOM 3279 C CA . THR B 1 56 ? 23.094 -7.727 -5.062 1 81 56 THR B CA 1
ATOM 3280 C C . THR B 1 56 ? 24.578 -8.055 -5.164 1 81 56 THR B C 1
ATOM 3282 O O . THR B 1 56 ? 25.406 -7.434 -4.492 1 81 56 THR B O 1
ATOM 3285 N N . HIS B 1 57 ? 24.953 -8.922 -5.992 1 79.19 57 HIS B N 1
ATOM 3286 C CA . HIS B 1 57 ? 26.359 -9.258 -6.199 1 79.19 57 HIS B CA 1
ATOM 3287 C C . HIS B 1 57 ? 27.094 -8.133 -6.91 1 79.19 57 HIS B C 1
ATOM 3289 O O . HIS B 1 57 ? 28.328 -8.109 -6.93 1 79.19 57 HIS B O 1
ATOM 3295 N N . ARG B 1 58 ? 26.375 -7.172 -7.418 1 80.12 58 ARG B N 1
ATOM 3296 C CA . ARG B 1 58 ? 26.984 -6.062 -8.156 1 80.12 58 ARG B CA 1
ATOM 3297 C C . ARG B 1 58 ? 27.109 -4.824 -7.27 1 80.12 58 ARG B C 1
ATOM 3299 O O . ARG B 1 58 ? 27.312 -3.717 -7.77 1 80.12 58 ARG B O 1
ATOM 3306 N N . MET B 1 59 ? 27.031 -5.023 -6.109 1 82.88 59 MET B N 1
ATOM 3307 C CA . MET B 1 59 ? 27.203 -3.902 -5.191 1 82.88 59 MET B CA 1
ATOM 3308 C C . MET B 1 59 ? 28.547 -3.207 -5.422 1 82.88 59 MET B C 1
ATOM 3310 O O . MET B 1 59 ? 29.5 -3.83 -5.895 1 82.88 59 MET B O 1
ATOM 3314 N N . GLY B 1 60 ? 28.625 -1.844 -5.125 1 79.88 60 GLY B N 1
ATOM 3315 C CA . GLY B 1 60 ? 29.875 -1.11 -5.223 1 79.88 60 GLY B CA 1
ATOM 3316 C C . GLY B 1 60 ? 29.812 0.057 -6.188 1 79.88 60 GLY B C 1
ATOM 3317 O O . GLY B 1 60 ? 30.828 0.672 -6.496 1 79.88 60 GLY B O 1
ATOM 3318 N N . THR B 1 61 ? 28.656 0.404 -6.656 1 78.56 61 THR B N 1
ATOM 3319 C CA . THR B 1 61 ? 28.484 1.506 -7.598 1 78.56 61 THR B CA 1
ATOM 3320 C C . THR B 1 61 ? 27.406 2.469 -7.113 1 78.56 61 THR B C 1
ATOM 3322 O O . THR B 1 61 ? 26.688 3.062 -7.918 1 78.56 61 THR B O 1
ATOM 3325 N N . ALA B 1 62 ? 27.297 2.568 -5.832 1 82.19 62 ALA B N 1
ATOM 3326 C CA . ALA B 1 62 ? 26.156 3.223 -5.195 1 82.19 62 ALA B CA 1
ATOM 3327 C C . ALA B 1 62 ? 25.938 4.613 -5.777 1 82.19 62 ALA B C 1
ATOM 3329 O O . ALA B 1 62 ? 24.828 4.93 -6.234 1 82.19 62 ALA B O 1
ATOM 3330 N N . PRO B 1 63 ? 27.016 5.402 -5.934 1 85.94 63 PRO B N 1
ATOM 3331 C CA . PRO B 1 63 ? 26.734 6.781 -6.328 1 85.94 63 PRO B CA 1
ATOM 3332 C C . PRO B 1 63 ? 26.156 6.887 -7.738 1 85.94 63 PRO B C 1
ATOM 3334 O O . PRO B 1 63 ? 25.109 7.508 -7.934 1 85.94 63 PRO B O 1
ATOM 3337 N N . GLU B 1 64 ? 26.75 6.223 -8.641 1 89.19 64 GLU B N 1
ATOM 3338 C CA . GLU B 1 64 ? 26.25 6.289 -10.008 1 89.19 64 GLU B CA 1
ATOM 3339 C C . GLU B 1 64 ? 24.906 5.566 -10.148 1 89.19 64 GLU B C 1
ATOM 3341 O O . GLU B 1 64 ? 24 6.051 -10.836 1 89.19 64 GLU B O 1
ATOM 3346 N N . PHE B 1 65 ? 24.828 4.461 -9.531 1 91.81 65 PHE B N 1
ATOM 3347 C CA . PHE B 1 65 ? 23.609 3.68 -9.562 1 91.81 65 PHE B CA 1
ATOM 3348 C C . PHE B 1 65 ? 22.438 4.492 -9.023 1 91.81 65 PHE B C 1
ATOM 3350 O O . PHE B 1 65 ? 21.375 4.574 -9.664 1 91.81 65 PHE B O 1
ATOM 3357 N N . ILE B 1 66 ? 22.641 5.125 -7.926 1 94.19 66 ILE B N 1
ATOM 3358 C CA . ILE B 1 66 ? 21.594 5.883 -7.258 1 94.19 66 ILE B CA 1
ATOM 3359 C C . ILE B 1 66 ? 21.234 7.105 -8.094 1 94.19 66 ILE B C 1
ATOM 3361 O O . ILE B 1 66 ? 20.047 7.359 -8.352 1 94.19 66 ILE B O 1
ATOM 3365 N N . ALA B 1 67 ? 22.234 7.809 -8.539 1 93.38 67 ALA B N 1
ATOM 3366 C CA . ALA B 1 67 ? 21.984 9.008 -9.328 1 93.38 67 ALA B CA 1
ATOM 3367 C C . ALA B 1 67 ? 21.203 8.68 -10.594 1 93.38 67 ALA B C 1
ATOM 3369 O O . ALA B 1 67 ? 20.297 9.422 -10.984 1 93.38 67 ALA B O 1
ATOM 3370 N N . ALA B 1 68 ? 21.516 7.621 -11.211 1 92.62 68 ALA B N 1
ATOM 3371 C CA . ALA B 1 68 ? 20.812 7.195 -12.422 1 92.62 68 ALA B CA 1
ATOM 3372 C C . ALA B 1 68 ? 19.344 6.871 -12.125 1 92.62 68 ALA B C 1
ATOM 3374 O O . ALA B 1 68 ? 18.453 7.25 -12.883 1 92.62 68 ALA B O 1
ATOM 3375 N N . ARG B 1 69 ? 19.062 6.164 -11.039 1 91.81 69 ARG B N 1
ATOM 3376 C CA . ARG B 1 69 ? 17.703 5.816 -10.664 1 91.81 69 ARG B CA 1
ATOM 3377 C C . ARG B 1 69 ? 16.875 7.062 -10.398 1 91.81 69 ARG B C 1
ATOM 3379 O O . ARG B 1 69 ? 15.711 7.141 -10.805 1 91.81 69 ARG B O 1
ATOM 3386 N N . VAL B 1 70 ? 17.484 8 -9.719 1 93.12 70 VAL B N 1
ATOM 3387 C CA . VAL B 1 70 ? 16.797 9.25 -9.414 1 93.12 70 VAL B CA 1
ATOM 3388 C C . VAL B 1 70 ? 16.484 10 -10.703 1 93.12 70 VAL B C 1
ATOM 3390 O O . VAL B 1 70 ? 15.359 10.469 -10.906 1 93.12 70 VAL B O 1
ATOM 3393 N N . ARG B 1 71 ? 17.406 10.023 -11.625 1 90.94 71 ARG B N 1
ATOM 3394 C CA . ARG B 1 71 ? 17.234 10.703 -12.898 1 90.94 71 ARG B CA 1
ATOM 3395 C C . ARG B 1 71 ? 16.125 10.055 -13.727 1 90.94 71 ARG B C 1
ATOM 3397 O O . ARG B 1 71 ? 15.383 10.734 -14.43 1 90.94 71 ARG B O 1
ATOM 3404 N N . GLU B 1 72 ? 16.016 8.805 -13.578 1 88.5 72 GLU B N 1
ATOM 3405 C CA . GLU B 1 72 ? 15.047 8.039 -14.367 1 88.5 72 GLU B CA 1
ATOM 3406 C C . GLU B 1 72 ? 13.68 8.023 -13.695 1 88.5 72 GLU B C 1
ATOM 3408 O O . GLU B 1 72 ? 12.727 7.445 -14.227 1 88.5 72 GLU B O 1
ATOM 3413 N N . GLY B 1 73 ? 13.594 8.539 -12.508 1 86.62 73 GLY B N 1
ATOM 3414 C CA . GLY B 1 73 ? 12.312 8.617 -11.812 1 86.62 73 GLY B CA 1
ATOM 3415 C C . GLY B 1 73 ? 12.023 7.391 -10.969 1 86.62 73 GLY B C 1
ATOM 3416 O O . GLY B 1 73 ? 10.906 7.227 -10.477 1 86.62 73 GLY B O 1
ATOM 3417 N N . HIS B 1 74 ? 12.938 6.516 -10.836 1 87.62 74 HIS B N 1
ATOM 3418 C CA . HIS B 1 74 ? 12.789 5.344 -9.977 1 87.62 74 HIS B CA 1
ATOM 3419 C C . HIS B 1 74 ? 13.234 5.648 -8.555 1 87.62 74 HIS B C 1
ATOM 3421 O O . HIS B 1 74 ? 14.211 5.078 -8.07 1 87.62 74 HIS B O 1
ATOM 3427 N N . GLU B 1 75 ? 12.469 6.387 -7.891 1 93.25 75 GLU B N 1
ATOM 3428 C CA . GLU B 1 75 ? 12.906 7.008 -6.645 1 93.25 75 GLU B CA 1
ATOM 3429 C C . GLU B 1 75 ? 12.414 6.215 -5.434 1 93.25 75 GLU B C 1
ATOM 3431 O O . GLU B 1 75 ? 12.594 6.645 -4.293 1 93.25 75 GLU B O 1
ATOM 3436 N N . ASP B 1 76 ? 11.852 5.039 -5.68 1 93.25 76 ASP B N 1
ATOM 3437 C CA . ASP B 1 76 ? 11.336 4.234 -4.574 1 93.25 76 ASP B CA 1
ATOM 3438 C C . ASP B 1 76 ? 12.477 3.727 -3.695 1 93.25 76 ASP B C 1
ATOM 3440 O O . ASP B 1 76 ? 12.328 3.627 -2.475 1 93.25 76 ASP B O 1
ATOM 3444 N N . ILE B 1 77 ? 13.625 3.502 -4.223 1 95.12 77 ILE B N 1
ATOM 3445 C CA . ILE B 1 77 ? 14.719 2.867 -3.488 1 95.12 77 ILE B CA 1
ATOM 3446 C C . ILE B 1 77 ? 15.32 3.865 -2.506 1 95.12 77 ILE B C 1
ATOM 3448 O O . ILE B 1 77 ? 15.898 3.473 -1.485 1 95.12 77 ILE B O 1
ATOM 3452 N N . ILE B 1 78 ? 15.219 5.141 -2.744 1 97.12 78 ILE B N 1
ATOM 3453 C CA . ILE B 1 78 ? 15.852 6.113 -1.855 1 97.12 78 ILE B CA 1
ATOM 3454 C C . ILE B 1 78 ? 14.969 6.34 -0.631 1 97.12 78 ILE B C 1
ATOM 3456 O O . ILE B 1 78 ? 15.375 7.012 0.321 1 97.12 78 ILE B O 1
ATOM 3460 N N . GLU B 1 79 ? 13.828 5.699 -0.599 1 97.25 79 GLU B N 1
ATOM 3461 C CA . GLU B 1 79 ? 12.906 5.82 0.526 1 97.25 79 GLU B CA 1
ATOM 3462 C C . GLU B 1 79 ? 13.406 5.043 1.738 1 97.25 79 GLU B C 1
ATOM 3464 O O . GLU B 1 79 ? 12.898 5.211 2.848 1 97.25 79 GLU B O 1
ATOM 3469 N N . HIS B 1 80 ? 14.43 4.246 1.581 1 97.19 80 HIS B N 1
ATOM 3470 C CA . HIS B 1 80 ? 14.852 3.354 2.656 1 97.19 80 HIS B CA 1
ATOM 3471 C C . HIS B 1 80 ? 15.828 4.047 3.598 1 97.19 80 HIS B C 1
ATOM 3473 O O . HIS B 1 80 ? 16.266 3.463 4.594 1 97.19 80 HIS B O 1
ATOM 3479 N N . VAL B 1 81 ? 16.141 5.285 3.35 1 96 81 VAL B N 1
ATOM 3480 C CA . VAL B 1 81 ? 16.953 6.098 4.246 1 96 81 VAL B CA 1
ATOM 3481 C C . VAL B 1 81 ? 16.109 7.238 4.816 1 96 81 VAL B C 1
ATOM 3483 O O . VAL B 1 81 ? 15.633 8.094 4.07 1 96 81 VAL B O 1
ATOM 3486 N N . VAL B 1 82 ? 15.984 7.188 6.125 1 96.06 82 VAL B N 1
ATOM 3487 C CA . VAL B 1 82 ? 15.211 8.211 6.82 1 96.06 82 VAL B CA 1
ATOM 3488 C C . VAL B 1 82 ? 16.156 9.18 7.531 1 96.06 82 VAL B C 1
ATOM 3490 O O . VAL B 1 82 ? 17.141 8.758 8.141 1 96.06 82 VAL B O 1
ATOM 3493 N N . VAL B 1 83 ? 15.859 10.492 7.41 1 94.25 83 VAL B N 1
ATOM 3494 C CA . VAL B 1 83 ? 16.656 11.547 8.047 1 94.25 83 VAL B CA 1
ATOM 3495 C C . VAL B 1 83 ? 15.758 12.398 8.938 1 94.25 83 VAL B C 1
ATOM 3497 O O . VAL B 1 83 ? 14.648 12.773 8.539 1 94.25 83 VAL B O 1
ATOM 3500 N N . THR B 1 84 ? 16.234 12.625 10.133 1 93.31 84 THR B N 1
ATOM 3501 C CA . THR B 1 84 ? 15.523 13.438 11.109 1 93.31 84 THR B CA 1
ATOM 3502 C C . THR B 1 84 ? 16.328 14.68 11.469 1 93.31 84 THR B C 1
ATOM 3504 O O . THR B 1 84 ? 17.516 14.586 11.789 1 93.31 84 THR B O 1
ATOM 3507 N N . VAL B 1 85 ? 15.648 15.844 11.414 1 92.25 85 VAL B N 1
ATOM 3508 C CA . VAL B 1 85 ? 16.328 17.094 11.727 1 92.25 85 VAL B CA 1
ATOM 3509 C C . VAL B 1 85 ? 15.555 17.859 12.797 1 92.25 85 VAL B C 1
ATOM 3511 O O . VAL B 1 85 ? 14.359 17.625 12.984 1 92.25 85 VAL B O 1
ATOM 3514 N N . ARG B 1 86 ? 16.266 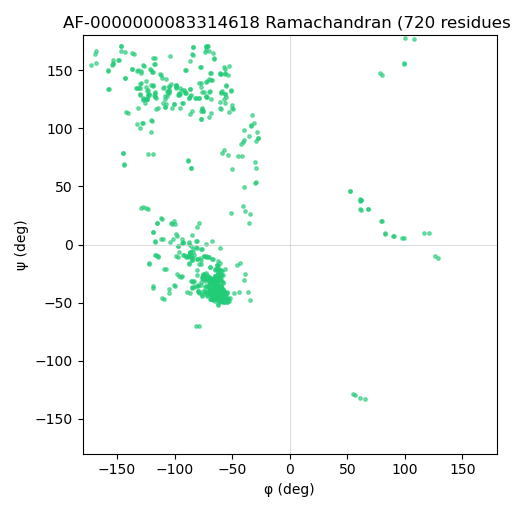18.656 13.516 1 90.75 86 ARG B N 1
ATOM 3515 C CA . ARG B 1 86 ? 15.68 19.672 14.375 1 90.75 86 ARG B CA 1
ATOM 3516 C C . ARG B 1 86 ? 15.641 21.031 13.672 1 90.75 86 ARG B C 1
ATOM 3518 O O . ARG B 1 86 ? 16.609 21.422 13.023 1 90.75 86 ARG B O 1
ATOM 3525 N N . VAL B 1 87 ? 14.516 21.625 13.703 1 92.69 87 VAL B N 1
ATOM 3526 C CA . VAL B 1 87 ? 14.328 22.922 13.047 1 92.69 87 VAL B CA 1
ATOM 3527 C C . VAL B 1 87 ? 13.961 23.984 14.078 1 92.69 87 VAL B C 1
ATOM 3529 O O . VAL B 1 87 ? 13.031 23.797 14.859 1 92.69 87 VAL B O 1
ATOM 3532 N N . ARG B 1 88 ? 14.703 25.094 14.047 1 91.69 88 ARG B N 1
ATOM 3533 C CA . ARG B 1 88 ? 14.438 26.219 14.938 1 91.69 88 ARG B CA 1
ATOM 3534 C C . ARG B 1 88 ? 14.164 27.5 14.141 1 91.69 88 ARG B C 1
ATOM 3536 O O . ARG B 1 88 ? 14.617 27.625 13.008 1 91.69 88 ARG B O 1
ATOM 3543 N N . ASP B 1 89 ? 13.344 28.391 14.75 1 90.44 89 ASP B N 1
ATOM 3544 C CA . ASP B 1 89 ? 13.047 29.703 14.195 1 90.44 89 ASP B CA 1
ATOM 3545 C C . ASP B 1 89 ? 12.375 29.594 12.828 1 90.44 89 ASP B C 1
ATOM 3547 O O . ASP B 1 89 ? 12.742 30.297 11.891 1 90.44 89 ASP B O 1
ATOM 3551 N N . ALA B 1 90 ? 11.508 28.578 12.703 1 90 90 ALA B N 1
ATOM 3552 C CA . ALA B 1 90 ? 10.836 28.359 11.422 1 90 90 ALA B CA 1
ATOM 3553 C C . ALA B 1 90 ? 9.352 28.703 11.516 1 90 90 ALA B C 1
ATOM 3555 O O . ALA B 1 90 ? 8.609 28.562 10.531 1 90 90 ALA B O 1
ATOM 3556 N N . GLY B 1 91 ? 8.945 29.25 12.727 1 88.5 91 GLY B N 1
ATOM 3557 C CA . GLY B 1 91 ? 7.52 29.438 12.906 1 88.5 91 GLY B CA 1
ATOM 3558 C C . GLY B 1 91 ? 6.711 28.172 12.688 1 88.5 91 GLY B C 1
ATOM 3559 O O . GLY B 1 91 ? 7.031 27.125 13.258 1 88.5 91 GLY B O 1
ATOM 3560 N N . ASP B 1 92 ? 5.652 28.281 11.812 1 86.44 92 ASP B N 1
ATOM 3561 C CA . ASP B 1 92 ? 4.777 27.141 11.586 1 86.44 92 ASP B CA 1
ATOM 3562 C C . ASP B 1 92 ? 5.102 26.469 10.258 1 86.44 92 ASP B C 1
ATOM 3564 O O . ASP B 1 92 ? 4.344 25.625 9.781 1 86.44 92 ASP B O 1
ATOM 3568 N N . GLN B 1 93 ? 6.23 26.703 9.711 1 89.88 93 GLN B N 1
ATOM 3569 C CA . GLN B 1 93 ? 6.574 26.219 8.383 1 89.88 93 GLN B CA 1
ATOM 3570 C C . GLN B 1 93 ? 6.578 24.688 8.336 1 89.88 93 GLN B C 1
ATOM 3572 O O . GLN B 1 93 ? 6.066 24.094 7.383 1 89.88 93 GLN B O 1
ATOM 3577 N N . PRO B 1 94 ? 7.137 24.047 9.375 1 90.69 94 PRO B N 1
ATOM 3578 C CA . PRO B 1 94 ? 7.168 22.594 9.281 1 90.69 94 PRO B CA 1
ATOM 3579 C C . PRO B 1 94 ? 5.773 21.969 9.195 1 90.69 94 PRO B C 1
ATOM 3581 O O . PRO B 1 94 ? 5.594 20.938 8.562 1 90.69 94 PRO B O 1
ATOM 3584 N N . MET B 1 95 ? 4.836 22.625 9.781 1 86.62 95 MET B N 1
ATOM 3585 C CA . MET B 1 95 ? 3.459 22.141 9.641 1 86.62 95 MET B CA 1
ATOM 3586 C C . MET B 1 95 ? 2.99 22.266 8.195 1 86.62 95 MET B C 1
ATOM 3588 O O . MET B 1 95 ? 2.268 21.391 7.703 1 86.62 95 MET B O 1
ATOM 3592 N N . ARG B 1 96 ? 3.414 23.266 7.547 1 87.69 96 ARG B N 1
ATOM 3593 C CA . ARG B 1 96 ? 3.041 23.484 6.152 1 87.69 96 ARG B CA 1
ATOM 3594 C C . ARG B 1 96 ? 3.779 22.531 5.23 1 87.69 96 ARG B C 1
ATOM 3596 O O . ARG B 1 96 ? 3.262 22.156 4.176 1 87.69 96 ARG B O 1
ATOM 3603 N N . TRP B 1 97 ? 5.004 22.109 5.652 1 90.81 97 TRP B N 1
ATOM 3604 C CA . TRP B 1 97 ? 5.727 21.109 4.875 1 90.81 97 TRP B CA 1
ATOM 3605 C C . TRP B 1 97 ? 4.922 19.828 4.762 1 90.81 97 TRP B C 1
ATOM 3607 O O . TRP B 1 97 ? 4.91 19.188 3.707 1 90.81 97 TRP B O 1
ATOM 3617 N N . ARG B 1 98 ? 4.238 19.531 5.789 1 88.31 98 ARG B N 1
ATOM 3618 C CA . ARG B 1 98 ? 3.445 18.312 5.816 1 88.31 98 ARG B CA 1
ATOM 3619 C C . ARG B 1 98 ? 2.27 18.391 4.848 1 88.31 98 ARG B C 1
ATOM 3621 O O . ARG B 1 98 ? 1.804 17.375 4.336 1 88.31 98 ARG B O 1
ATOM 3628 N N . LEU B 1 99 ? 1.803 19.625 4.625 1 84.19 99 LEU B N 1
ATOM 3629 C CA . LEU B 1 99 ? 0.748 19.797 3.633 1 84.19 99 LEU B CA 1
ATOM 3630 C C . LEU B 1 99 ? 1.277 19.562 2.225 1 84.19 99 LEU B C 1
ATOM 3632 O O . LEU B 1 99 ? 0.544 19.078 1.354 1 84.19 99 LEU B O 1
ATOM 3636 N N . ALA B 1 100 ? 2.564 19.891 2.102 1 87.31 100 ALA B N 1
ATOM 3637 C CA . ALA B 1 100 ? 3.189 19.719 0.794 1 87.31 100 ALA B CA 1
ATOM 3638 C C . ALA B 1 100 ? 3.463 18.234 0.517 1 87.31 100 ALA B C 1
ATOM 3640 O O . ALA B 1 100 ? 3.299 17.766 -0.613 1 87.31 100 ALA B O 1
ATOM 3641 N N . ASN B 1 101 ? 3.891 17.531 1.514 1 91.25 101 ASN B N 1
ATOM 3642 C CA . ASN B 1 101 ? 4.141 16.094 1.43 1 91.25 101 ASN B CA 1
ATOM 3643 C C . ASN B 1 101 ? 3.727 15.383 2.713 1 91.25 101 ASN B C 1
ATOM 3645 O O . ASN B 1 101 ? 4.387 15.516 3.744 1 91.25 101 ASN B O 1
ATOM 3649 N N . ARG B 1 102 ? 2.766 14.586 2.615 1 88.69 102 ARG B N 1
ATOM 3650 C CA . ARG B 1 102 ? 2.123 13.992 3.785 1 88.69 102 ARG B CA 1
ATOM 3651 C C . ARG B 1 102 ? 2.967 12.867 4.363 1 88.69 102 ARG B C 1
ATOM 3653 O O . ARG B 1 102 ? 2.676 12.359 5.449 1 88.69 102 ARG B O 1
ATOM 3660 N N . HIS B 1 103 ? 4.043 12.531 3.746 1 91.81 103 HIS B N 1
ATOM 3661 C CA . HIS B 1 103 ? 4.828 11.383 4.191 1 91.81 103 HIS B CA 1
ATOM 3662 C C . HIS B 1 103 ? 5.934 11.812 5.152 1 91.81 103 HIS B C 1
ATOM 3664 O O . HIS B 1 103 ? 6.695 10.977 5.645 1 91.81 103 HIS B O 1
ATOM 3670 N N . CYS B 1 104 ? 6.004 13.109 5.445 1 93.56 104 CYS B N 1
ATOM 3671 C CA . CYS B 1 104 ? 6.922 13.547 6.488 1 93.56 104 CYS B CA 1
ATOM 3672 C C . CYS B 1 104 ? 6.238 13.562 7.848 1 93.56 104 CYS B C 1
ATOM 3674 O O . CYS B 1 104 ? 5.012 13.672 7.93 1 93.56 104 CYS B O 1
ATOM 3676 N N . GLU B 1 105 ? 7.02 13.344 8.859 1 93.12 105 GLU B N 1
ATOM 3677 C CA . GLU B 1 105 ? 6.551 13.469 10.234 1 93.12 105 GLU B CA 1
ATOM 3678 C C . GLU B 1 105 ? 7.07 14.758 10.883 1 93.12 105 GLU B C 1
ATOM 3680 O O . GLU B 1 105 ? 8.234 15.109 10.719 1 93.12 105 GLU B O 1
ATOM 3685 N N . VAL B 1 106 ? 6.137 15.484 11.523 1 92.62 106 VAL B N 1
ATOM 3686 C CA . VAL B 1 106 ? 6.5 16.734 12.18 1 92.62 106 VAL B CA 1
ATOM 3687 C C . VAL B 1 106 ? 5.953 16.734 13.602 1 92.62 106 VAL B C 1
ATOM 3689 O O . VAL B 1 106 ? 4.816 16.328 13.844 1 92.62 106 VAL B O 1
ATOM 3692 N N . SER B 1 107 ? 6.805 17.141 14.523 1 90.19 107 SER B N 1
ATOM 3693 C CA . SER B 1 107 ? 6.395 17.312 15.914 1 90.19 107 SER B CA 1
ATOM 3694 C C . SER B 1 107 ? 6.883 18.656 16.469 1 90.19 107 SER B C 1
ATOM 3696 O O . SER B 1 107 ? 8.039 19.031 16.266 1 90.19 107 SER B O 1
ATOM 3698 N N . GLU B 1 108 ? 5.961 19.281 17.125 1 88.88 108 GLU B N 1
ATOM 3699 C CA . GLU B 1 108 ? 6.332 20.531 17.797 1 88.88 108 GLU B CA 1
ATOM 3700 C C . GLU B 1 108 ? 6.898 20.266 19.188 1 88.88 108 GLU B C 1
ATOM 3702 O O . GLU B 1 108 ? 6.289 19.547 19.984 1 88.88 108 GLU B O 1
ATOM 3707 N N . LEU B 1 109 ? 8.078 20.828 19.516 1 85.38 109 LEU B N 1
ATOM 3708 C CA . LEU B 1 109 ? 8.711 20.641 20.812 1 85.38 109 LEU B CA 1
ATOM 3709 C C . LEU B 1 109 ? 8.43 21.828 21.734 1 85.38 109 LEU B C 1
ATOM 3711 O O . LEU B 1 109 ? 8.695 21.75 22.938 1 85.38 109 LEU B O 1
ATOM 3715 N N . GLY B 1 110 ? 7.863 22.922 21.266 1 83 110 GLY B N 1
ATOM 3716 C CA . GLY B 1 110 ? 7.68 24.156 22 1 83 110 GLY B CA 1
ATOM 3717 C C . GLY B 1 110 ? 8.727 25.203 21.672 1 83 110 GLY B C 1
ATOM 3718 O O . GLY B 1 110 ? 9.805 24.891 21.172 1 83 110 GLY B O 1
ATOM 3719 N N . ASN B 1 111 ? 8.453 26.469 21.859 1 83.31 111 ASN B N 1
ATOM 3720 C CA . ASN B 1 111 ? 9.344 27.609 21.688 1 83.31 111 ASN B CA 1
ATOM 3721 C C . ASN B 1 111 ? 9.844 27.719 20.25 1 83.31 111 ASN B C 1
ATOM 3723 O O . ASN B 1 111 ? 11.023 28 20.016 1 83.31 111 ASN B O 1
ATOM 3727 N N . GLY B 1 112 ? 9.023 27.281 19.359 1 84.12 112 GLY B N 1
ATOM 3728 C CA . GLY B 1 112 ? 9.359 27.422 17.953 1 84.12 112 GLY B CA 1
ATOM 3729 C C . GLY B 1 112 ? 10.273 26.328 17.438 1 84.12 112 GLY B C 1
ATOM 3730 O O . GLY B 1 112 ? 10.836 26.453 16.344 1 84.12 112 GLY B O 1
ATOM 3731 N N . GLU B 1 113 ? 10.461 25.344 18.234 1 90.12 113 GLU B N 1
ATOM 3732 C CA . GLU B 1 113 ? 11.328 24.234 17.828 1 90.12 113 GLU B CA 1
ATOM 3733 C C . GLU B 1 113 ? 10.5 23.047 17.312 1 90.12 113 GLU B C 1
ATOM 3735 O O . GLU B 1 113 ? 9.453 22.734 17.875 1 90.12 113 GLU B O 1
ATOM 3740 N N . TRP B 1 114 ? 11.031 22.484 16.156 1 91.81 114 TRP B N 1
ATOM 3741 C CA . TRP B 1 114 ? 10.344 21.375 15.523 1 91.81 114 TRP B CA 1
ATOM 3742 C C . TRP B 1 114 ? 11.312 20.219 15.258 1 91.81 114 TRP B C 1
ATOM 3744 O O . TRP B 1 114 ? 12.516 20.422 15.141 1 91.81 114 TRP B O 1
ATOM 3754 N N . ILE B 1 115 ? 10.773 19.031 15.305 1 92.56 115 ILE B N 1
ATOM 3755 C CA . ILE B 1 115 ? 11.453 17.859 14.758 1 92.56 115 ILE B CA 1
ATOM 3756 C C . ILE B 1 115 ? 10.75 17.406 13.484 1 92.56 115 ILE B C 1
ATOM 3758 O O . ILE B 1 115 ? 9.516 17.312 13.445 1 92.56 115 ILE B O 1
ATOM 3762 N N . VAL B 1 116 ? 11.531 17.25 12.43 1 93.81 116 VAL B N 1
ATOM 3763 C CA . VAL B 1 116 ? 10.992 16.828 11.141 1 93.81 116 VAL B CA 1
ATOM 3764 C C . VAL B 1 116 ? 11.719 15.57 10.664 1 93.81 116 VAL B C 1
ATOM 3766 O O . VAL B 1 116 ? 12.953 15.539 10.625 1 93.81 116 VAL B O 1
ATOM 3769 N N . SER B 1 117 ? 10.938 14.516 10.367 1 95.06 117 SER B N 1
ATOM 3770 C CA . SER B 1 117 ? 11.492 13.289 9.805 1 95.06 117 SER B CA 1
ATOM 3771 C C . SER B 1 117 ? 10.906 12.992 8.438 1 95.06 117 SER B C 1
ATOM 3773 O O . SER B 1 117 ? 9.711 13.188 8.211 1 95.06 117 SER B O 1
ATOM 3775 N N . GLY B 1 118 ? 11.727 12.594 7.52 1 96.12 118 GLY B N 1
ATOM 3776 C CA . GLY B 1 118 ? 11.336 12.148 6.188 1 96.12 118 GLY B CA 1
ATOM 3777 C C . GLY B 1 118 ? 12.383 11.266 5.527 1 96.12 118 GLY B C 1
ATOM 3778 O O . GLY B 1 118 ? 13.57 11.375 5.824 1 96.12 118 GLY B O 1
ATOM 3779 N N . ASN B 1 119 ? 11.891 10.367 4.695 1 97.19 119 ASN B N 1
ATOM 3780 C CA . ASN B 1 119 ? 12.875 9.625 3.916 1 97.19 119 ASN B CA 1
ATOM 3781 C C . ASN B 1 119 ? 13.5 10.484 2.828 1 97.19 119 ASN B C 1
ATOM 3783 O O . ASN B 1 119 ? 13.086 11.625 2.619 1 97.19 119 ASN B O 1
ATOM 3787 N N . ALA B 1 120 ? 14.523 10 2.207 1 97.38 120 ALA B N 1
ATOM 3788 C CA . ALA B 1 120 ? 15.297 10.789 1.25 1 97.38 120 ALA B CA 1
ATOM 3789 C C . ALA B 1 120 ? 14.422 11.273 0.098 1 97.38 120 ALA B C 1
ATOM 3791 O O . ALA B 1 120 ? 14.648 12.352 -0.454 1 97.38 120 ALA B O 1
ATOM 3792 N N . ARG B 1 121 ? 13.414 10.523 -0.274 1 97.31 121 ARG B N 1
ATOM 3793 C CA . ARG B 1 121 ? 12.523 10.945 -1.345 1 97.31 121 ARG B CA 1
ATOM 3794 C C . ARG B 1 121 ? 11.688 12.148 -0.917 1 97.31 121 ARG B C 1
ATOM 3796 O O . ARG B 1 121 ? 11.438 13.055 -1.715 1 97.31 121 ARG B O 1
ATOM 3803 N N . VAL B 1 122 ? 11.172 12.148 0.294 1 97.12 122 VAL B N 1
ATOM 3804 C CA . VAL B 1 122 ? 10.398 13.258 0.836 1 97.12 122 VAL B CA 1
ATOM 3805 C C . VAL B 1 122 ? 11.242 14.531 0.817 1 97.12 122 VAL B C 1
ATOM 3807 O O . VAL B 1 122 ? 10.781 15.586 0.375 1 97.12 122 VAL B O 1
ATOM 3810 N N . TRP B 1 123 ? 12.414 14.422 1.264 1 97.31 123 TRP B N 1
ATOM 3811 C CA . TRP B 1 123 ? 13.305 15.578 1.285 1 97.31 123 TRP B CA 1
ATOM 3812 C C . TRP B 1 123 ? 13.602 16.062 -0.13 1 97.31 123 TRP B C 1
ATOM 3814 O O . TRP B 1 123 ? 13.656 17.266 -0.382 1 97.31 123 TRP B O 1
ATOM 3824 N N . LEU B 1 124 ? 13.844 15.086 -1.022 1 97.56 124 LEU B N 1
ATOM 3825 C CA . LEU B 1 124 ? 14.055 15.445 -2.422 1 97.56 124 LEU B CA 1
ATOM 3826 C C . LEU B 1 124 ? 12.867 16.234 -2.963 1 97.56 124 LEU B C 1
ATOM 3828 O O . LEU B 1 124 ? 13.039 17.234 -3.648 1 97.56 124 LEU B O 1
ATOM 3832 N N . ASP B 1 125 ? 11.695 15.758 -2.686 1 96.31 125 ASP B N 1
ATOM 3833 C CA . ASP B 1 125 ? 10.477 16.453 -3.096 1 96.31 125 ASP B CA 1
ATOM 3834 C C . ASP B 1 125 ? 10.43 17.859 -2.52 1 96.31 125 ASP B C 1
ATOM 3836 O O . ASP B 1 125 ? 10.078 18.812 -3.223 1 96.31 125 ASP B O 1
ATOM 3840 N N . PHE B 1 126 ? 10.758 18.047 -1.235 1 96.25 126 PHE B N 1
ATOM 3841 C CA . PHE B 1 126 ? 10.82 19.359 -0.604 1 96.25 126 PHE B CA 1
ATOM 3842 C C . PHE B 1 126 ? 11.742 20.297 -1.381 1 96.25 126 PHE B C 1
ATOM 3844 O O . PHE B 1 126 ? 11.352 21.391 -1.76 1 96.25 126 PHE B O 1
ATOM 3851 N N . PHE B 1 127 ? 12.883 19.828 -1.677 1 96.5 127 PHE B N 1
ATOM 3852 C CA . PHE B 1 127 ? 13.891 20.672 -2.307 1 96.5 127 PHE B CA 1
ATOM 3853 C C . PHE B 1 127 ? 13.477 21.047 -3.725 1 96.5 127 PHE B C 1
ATOM 3855 O O . PHE B 1 127 ? 13.672 22.188 -4.152 1 96.5 127 PHE B O 1
ATOM 3862 N N . ARG B 1 128 ? 12.922 20.062 -4.41 1 95.25 128 ARG B N 1
ATOM 3863 C CA . ARG B 1 128 ? 12.438 20.344 -5.758 1 95.25 128 ARG B CA 1
ATOM 3864 C C . ARG B 1 128 ? 11.359 21.422 -5.742 1 95.25 128 ARG B C 1
ATOM 3866 O O . ARG B 1 128 ? 11.211 22.172 -6.711 1 95.25 128 ARG B O 1
ATOM 3873 N N . ARG B 1 129 ? 10.648 21.578 -4.633 1 94.25 129 ARG B N 1
ATOM 3874 C CA . ARG B 1 129 ? 9.562 22.547 -4.496 1 94.25 129 ARG B CA 1
ATOM 3875 C C . ARG B 1 129 ? 10.055 23.828 -3.828 1 94.25 129 ARG B C 1
ATOM 3877 O O . ARG B 1 129 ? 9.266 24.734 -3.564 1 94.25 129 ARG B O 1
ATOM 3884 N N . GLY B 1 130 ? 11.32 23.875 -3.469 1 93.12 130 GLY B N 1
ATOM 3885 C CA . GLY B 1 130 ? 11.898 25.047 -2.812 1 93.12 130 GLY B CA 1
ATOM 3886 C C . GLY B 1 130 ? 11.578 25.109 -1.331 1 93.12 130 GLY B C 1
ATOM 3887 O O . GLY B 1 130 ? 11.617 26.188 -0.732 1 93.12 130 GLY B O 1
ATOM 3888 N N . ILE B 1 131 ? 11.219 23.953 -0.783 1 93.69 131 ILE B N 1
ATOM 3889 C CA . ILE B 1 131 ? 10.859 23.859 0.628 1 93.69 131 ILE B CA 1
ATOM 3890 C C . ILE B 1 131 ? 12.062 23.344 1.427 1 93.69 131 ILE B C 1
ATOM 3892 O O . ILE B 1 131 ? 12.781 22.453 0.975 1 93.69 131 ILE B O 1
ATOM 3896 N N . ALA B 1 132 ? 12.344 23.984 2.598 1 93.31 132 ALA B N 1
ATOM 3897 C CA . ALA B 1 132 ? 13.32 23.516 3.584 1 93.31 132 ALA B CA 1
ATOM 3898 C C . ALA B 1 132 ? 14.719 23.469 2.984 1 93.31 132 ALA B C 1
ATOM 3900 O O . ALA B 1 132 ? 15.492 22.562 3.273 1 93.31 132 ALA B O 1
ATOM 3901 N N . LEU B 1 133 ? 15.07 24.375 2.191 1 93.5 133 LEU B N 1
ATOM 3902 C CA . LEU B 1 133 ? 16.344 24.375 1.487 1 93.5 133 LEU B CA 1
ATOM 3903 C C . LEU B 1 133 ? 17.516 24.5 2.469 1 93.5 133 LEU B C 1
ATOM 3905 O O . LEU B 1 133 ? 18.625 24.078 2.166 1 93.5 133 LEU B O 1
ATOM 3909 N N . GLU B 1 134 ? 17.266 25 3.645 1 91.19 134 GLU B N 1
ATOM 3910 C CA . GLU B 1 134 ? 18.281 25.141 4.684 1 91.19 134 GLU B CA 1
ATOM 3911 C C . GLU B 1 134 ? 18.812 23.766 5.105 1 91.19 134 GLU B C 1
ATOM 3913 O O . GLU B 1 134 ? 19.906 23.672 5.656 1 91.19 134 GLU B O 1
ATOM 3918 N N . ALA B 1 135 ? 18.031 22.734 4.82 1 93.56 135 ALA B N 1
ATOM 3919 C CA . ALA B 1 135 ? 18.438 21.375 5.219 1 93.56 135 ALA B CA 1
ATOM 3920 C C . ALA B 1 135 ? 19.25 20.703 4.113 1 93.56 135 ALA B C 1
ATOM 3922 O O . ALA B 1 135 ? 19.828 19.641 4.332 1 93.56 135 ALA B O 1
ATOM 3923 N N . LEU B 1 136 ? 19.328 21.25 2.941 1 94.62 136 LEU B N 1
ATOM 3924 C CA . LEU B 1 136 ? 19.906 20.609 1.764 1 94.62 136 LEU B CA 1
ATOM 3925 C C . LEU B 1 136 ? 21.359 20.25 2.002 1 94.62 136 LEU B C 1
ATOM 3927 O O . LEU B 1 136 ? 21.797 19.141 1.694 1 94.62 136 LEU B O 1
ATOM 3931 N N . PRO B 1 137 ? 22.203 21.109 2.637 1 91.19 137 PRO B N 1
ATOM 3932 C CA . PRO B 1 137 ? 23.594 20.734 2.867 1 91.19 137 PRO B CA 1
ATOM 3933 C C . PRO B 1 137 ? 23.734 19.484 3.746 1 91.19 137 PRO B C 1
ATOM 3935 O O . PRO B 1 137 ? 24.609 18.656 3.518 1 91.19 137 PRO B O 1
ATOM 3938 N N . LEU B 1 138 ? 22.875 19.359 4.703 1 91.12 138 LEU B N 1
ATOM 3939 C CA . LEU B 1 138 ? 22.906 18.203 5.586 1 91.12 138 LEU B CA 1
ATOM 3940 C C . LEU B 1 138 ? 22.562 16.922 4.82 1 91.12 138 LEU B C 1
ATOM 3942 O O . LEU B 1 138 ? 23.234 15.898 4.98 1 91.12 138 LEU B O 1
ATOM 3946 N N . LEU B 1 139 ? 21.516 17.016 3.971 1 94.12 139 LEU B N 1
ATOM 3947 C CA . LEU B 1 139 ? 21.062 15.852 3.227 1 94.12 139 LEU B CA 1
ATOM 3948 C C . LEU B 1 139 ? 22.094 15.438 2.18 1 94.12 139 LEU B C 1
ATOM 3950 O O . LEU B 1 139 ? 22.281 14.25 1.912 1 94.12 139 LEU B O 1
ATOM 3954 N N . LYS B 1 140 ? 22.781 16.391 1.605 1 92.62 140 LYS B N 1
ATOM 3955 C CA . LYS B 1 140 ? 23.844 16.094 0.655 1 92.62 140 LYS B CA 1
ATOM 3956 C C . LYS B 1 140 ? 25 15.367 1.338 1 92.62 140 LYS B C 1
ATOM 3958 O O . LYS B 1 140 ? 25.672 14.539 0.721 1 92.62 140 LYS B O 1
ATOM 3963 N N . ALA B 1 141 ? 25.234 15.664 2.547 1 90.12 141 ALA B N 1
ATOM 3964 C CA . ALA B 1 141 ? 26.266 14.969 3.301 1 90.12 141 ALA B CA 1
ATOM 3965 C C . ALA B 1 141 ? 25.859 13.531 3.604 1 90.12 141 ALA B C 1
ATOM 3967 O O . ALA B 1 141 ? 26.703 12.625 3.596 1 90.12 141 ALA B O 1
ATOM 3968 N N . VAL B 1 142 ? 24.609 13.281 3.844 1 90.56 142 VAL B N 1
ATOM 3969 C CA . VAL B 1 142 ? 24.094 11.969 4.219 1 90.56 142 VAL B CA 1
ATOM 3970 C C . VAL B 1 142 ? 24.031 11.062 2.986 1 90.56 142 VAL B C 1
ATOM 3972 O O . VAL B 1 142 ? 24.422 9.898 3.047 1 90.56 142 VAL B O 1
ATOM 3975 N N . ALA B 1 143 ? 23.562 11.609 1.889 1 93.69 143 ALA B N 1
ATOM 3976 C CA . ALA B 1 143 ? 23.391 10.852 0.656 1 93.69 143 ALA B CA 1
ATOM 3977 C C . ALA B 1 143 ? 23.672 11.711 -0.57 1 93.69 143 ALA B C 1
ATOM 3979 O O . ALA B 1 143 ? 22.734 12.086 -1.296 1 93.69 143 ALA B O 1
ATOM 3980 N N . PRO B 1 144 ? 24.906 11.906 -0.855 1 92.38 144 PRO B N 1
ATOM 3981 C CA . PRO B 1 144 ? 25.297 12.836 -1.921 1 92.38 144 PRO B CA 1
ATOM 3982 C C . PRO B 1 144 ? 24.719 12.445 -3.281 1 92.38 144 PRO B C 1
ATOM 3984 O O . PRO B 1 144 ? 24.297 13.312 -4.051 1 92.38 144 PRO B O 1
ATOM 3987 N N . ALA B 1 145 ? 24.625 11.195 -3.584 1 94.06 145 ALA B N 1
ATOM 3988 C CA . ALA B 1 145 ? 24.203 10.742 -4.906 1 94.06 145 ALA B CA 1
ATOM 3989 C C . ALA B 1 145 ? 22.719 11.055 -5.141 1 94.06 145 ALA B C 1
ATOM 3991 O O . ALA B 1 145 ? 22.312 11.32 -6.27 1 94.06 145 ALA B O 1
ATOM 3992 N N . VAL B 1 146 ? 21.906 11.031 -4.102 1 96.25 146 VAL B N 1
ATOM 3993 C CA . VAL B 1 146 ? 20.469 11.281 -4.215 1 96.25 146 VAL B CA 1
ATOM 3994 C C . VAL B 1 146 ? 20.234 12.727 -4.637 1 96.25 146 VAL B C 1
ATOM 3996 O O . VAL B 1 146 ? 19.328 13.008 -5.43 1 96.25 146 VAL B O 1
ATOM 3999 N N . TYR B 1 147 ? 21.047 13.617 -4.133 1 95.56 147 TYR B N 1
ATOM 4000 C CA . TYR B 1 147 ? 20.781 15.039 -4.297 1 95.56 147 TYR B CA 1
ATOM 4001 C C . TYR B 1 147 ? 21.828 15.68 -5.215 1 95.56 147 TYR B C 1
ATOM 4003 O O . TYR B 1 147 ? 22.031 16.891 -5.172 1 95.56 147 TYR B O 1
ATOM 4011 N N . SER B 1 148 ? 22.438 14.891 -6.023 1 92.81 148 SER B N 1
ATOM 4012 C CA . SER B 1 148 ? 23.578 15.328 -6.82 1 92.81 148 SER B CA 1
ATOM 4013 C C . SER B 1 148 ? 23.172 16.391 -7.828 1 92.81 148 SER B C 1
ATOM 4015 O O . SER B 1 148 ? 23.984 17.266 -8.164 1 92.81 148 SER B O 1
ATOM 4017 N N . GLU B 1 149 ? 21.938 16.406 -8.258 1 91.88 149 GLU B N 1
ATOM 4018 C CA . GLU B 1 149 ? 21.516 17.328 -9.312 1 91.88 149 GLU B CA 1
ATOM 4019 C C . GLU B 1 149 ? 21.062 18.656 -8.727 1 91.88 149 GLU B C 1
ATOM 4021 O O . GLU B 1 149 ? 20.781 19.609 -9.477 1 91.88 149 GLU B O 1
ATOM 4026 N N . LEU B 1 150 ? 20.922 18.688 -7.461 1 92.81 150 LEU B N 1
ATOM 4027 C CA . LEU B 1 150 ? 20.484 19.922 -6.828 1 92.81 150 LEU B CA 1
ATOM 4028 C C . LEU B 1 150 ? 21.672 20.828 -6.512 1 92.81 150 LEU B C 1
ATOM 4030 O O . LEU B 1 150 ? 22.719 20.344 -6.07 1 92.81 150 LEU B O 1
ATOM 4034 N N . GLU B 1 151 ? 21.609 22.062 -6.992 1 84.31 151 GLU B N 1
ATOM 4035 C CA . GLU B 1 151 ? 22.688 23.016 -6.777 1 84.31 151 GLU B CA 1
ATOM 4036 C C . GLU B 1 151 ? 22.578 23.672 -5.402 1 84.31 151 GLU B C 1
ATOM 4038 O O . GLU B 1 151 ? 21.484 23.906 -4.906 1 84.31 151 GLU B O 1
ATOM 4043 N N . LEU B 1 152 ? 23.656 23.562 -4.699 1 72.31 152 LEU B N 1
ATOM 4044 C CA . LEU B 1 152 ? 23.703 24.328 -3.451 1 72.31 152 LEU B CA 1
ATOM 4045 C C . LEU B 1 152 ? 23.984 25.797 -3.721 1 72.31 152 LEU B C 1
ATOM 4047 O O . LEU B 1 152 ? 24.812 26.125 -4.57 1 72.31 152 LEU B O 1
ATOM 4051 N N . GLU B 1 153 ? 23.125 26.688 -3.588 1 56.69 153 GLU B N 1
ATOM 4052 C CA . GLU B 1 153 ? 23.562 28.078 -3.602 1 56.69 153 GLU B CA 1
ATOM 4053 C C . GLU B 1 153 ? 24.734 28.297 -2.643 1 56.69 153 GLU B C 1
ATOM 4055 O O . GLU B 1 153 ? 24.797 27.672 -1.585 1 56.69 153 GLU B O 1
ATOM 4060 N N . GLN B 1 154 ? 25.906 28.75 -3.189 1 44.97 154 GLN B N 1
ATOM 4061 C CA . GLN B 1 154 ? 27.172 29.031 -2.533 1 44.97 154 GLN B CA 1
ATOM 4062 C C . GLN B 1 154 ? 26.953 29.688 -1.175 1 44.97 154 GLN B C 1
ATOM 4064 O O . GLN B 1 154 ? 27.031 30.922 -1.054 1 44.97 154 GLN B O 1
ATOM 4069 N N . ALA B 1 155 ? 26.047 29.578 -0.436 1 42.81 155 ALA B N 1
ATOM 4070 C CA . ALA B 1 155 ? 26.328 30.344 0.783 1 42.81 155 ALA B CA 1
ATOM 4071 C C . ALA B 1 155 ? 27.578 29.812 1.476 1 42.81 155 ALA B C 1
ATOM 4073 O O . ALA B 1 155 ? 27.906 28.625 1.365 1 42.81 155 ALA B O 1
ATOM 4074 N N . GLY B 1 156 ? 28.656 30.656 1.722 1 35.94 156 GLY B N 1
ATOM 4075 C CA . GLY B 1 156 ? 29.984 30.562 2.291 1 35.94 156 GLY B CA 1
ATOM 4076 C C . GLY B 1 156 ? 30.078 29.609 3.461 1 35.94 156 GLY B C 1
ATOM 4077 O O . GLY B 1 156 ? 31.125 29.5 4.094 1 35.94 156 GLY B O 1
ATOM 4078 N N . GLY B 1 157 ? 29.078 29.609 4.352 1 35.56 157 GLY B N 1
ATOM 4079 C CA . GLY B 1 157 ? 29.531 29.203 5.672 1 35.56 157 GLY B CA 1
ATOM 4080 C C . GLY B 1 157 ? 29.891 27.734 5.754 1 35.56 157 GLY B C 1
ATOM 4081 O O . GLY B 1 157 ? 29.266 26.891 5.082 1 35.56 157 GLY B O 1
ATOM 4082 N N . ASP B 1 158 ? 31.156 27.422 5.887 1 36.59 158 ASP B N 1
ATOM 4083 C CA . ASP B 1 158 ? 31.828 26.188 6.289 1 36.59 158 ASP B CA 1
ATOM 4084 C C . ASP B 1 158 ? 31.016 25.438 7.332 1 36.59 158 ASP B C 1
ATOM 4086 O O . ASP B 1 158 ? 31.281 25.531 8.531 1 36.59 158 ASP B O 1
ATOM 4090 N N . GLY B 1 159 ? 29.734 25.578 7.402 1 34.81 159 GLY B N 1
ATOM 4091 C CA . GLY B 1 159 ? 29.234 24.859 8.562 1 34.81 159 GLY B CA 1
ATOM 4092 C C . GLY B 1 159 ? 29.562 23.375 8.531 1 34.81 159 GLY B C 1
ATOM 4093 O O . GLY B 1 159 ? 29.156 22.672 7.613 1 34.81 159 GLY B O 1
ATOM 4094 N N . GLY B 1 160 ? 30.766 23.031 8.875 1 33.81 160 GLY B N 1
ATOM 4095 C CA . GLY B 1 160 ? 31.141 21.672 9.25 1 33.81 160 GLY B CA 1
ATOM 4096 C C . GLY B 1 160 ? 30 20.891 9.859 1 33.81 160 GLY B C 1
ATOM 4097 O O . GLY B 1 160 ? 29.203 21.438 10.633 1 33.81 160 GLY B O 1
ATOM 4098 N N . LEU B 1 161 ? 29.328 20.094 9.062 1 41.62 161 LEU B N 1
ATOM 4099 C CA . LEU B 1 161 ? 28.516 19.109 9.758 1 41.62 161 LEU B CA 1
ATOM 4100 C C . LEU B 1 161 ? 29.141 18.719 11.086 1 41.62 161 LEU B C 1
ATOM 4102 O O . LEU B 1 161 ? 30.219 18.125 11.109 1 41.62 161 LEU B O 1
ATOM 4106 N N . ASP B 1 162 ? 29.172 19.531 12.102 1 36.25 162 ASP B N 1
ATOM 4107 C CA . ASP B 1 162 ? 29.484 18.891 13.375 1 36.25 162 ASP B CA 1
ATOM 4108 C C . ASP B 1 162 ? 28.922 17.469 13.43 1 36.25 162 ASP B C 1
ATOM 4110 O O . ASP B 1 162 ? 27.766 17.234 13.078 1 36.25 162 ASP B O 1
ATOM 4114 N N . ALA B 1 163 ? 29.781 16.5 13.227 1 34.97 163 ALA B N 1
ATOM 4115 C CA . ALA B 1 163 ? 29.5 15.094 13.492 1 34.97 163 ALA B CA 1
ATOM 4116 C C . ALA B 1 163 ? 28.484 14.945 14.625 1 34.97 163 ALA B C 1
ATOM 4118 O O . ALA B 1 163 ? 28.812 15.125 15.797 1 34.97 163 ALA B O 1
ATOM 4119 N N . CYS B 1 164 ? 27.391 15.57 14.492 1 34.94 164 CYS B N 1
ATOM 4120 C CA . CYS B 1 164 ? 26.484 15.156 15.555 1 34.94 164 CYS B CA 1
ATOM 4121 C C . CYS B 1 164 ? 26.594 13.664 15.812 1 34.94 164 CYS B C 1
ATOM 4123 O O . CYS B 1 164 ? 26.562 12.859 14.875 1 34.94 164 CYS B O 1
ATOM 4125 N N . SER B 1 165 ? 27.359 13.352 16.844 1 35.88 165 SER B N 1
ATOM 4126 C CA . SER B 1 165 ? 27.547 12.039 17.453 1 35.88 165 SER B CA 1
ATOM 4127 C C . SER B 1 165 ? 26.234 11.273 17.531 1 35.88 165 SER B C 1
ATOM 4129 O O . SER B 1 165 ? 25.25 11.781 18.078 1 35.88 165 SER B O 1
ATOM 4131 N N . PRO B 1 166 ? 25.922 10.555 16.578 1 38.84 166 PRO B N 1
ATOM 4132 C CA . PRO B 1 166 ? 24.781 9.695 16.906 1 38.84 166 PRO B CA 1
ATOM 4133 C C . PRO B 1 166 ? 24.703 9.383 18.406 1 38.84 166 PRO B C 1
ATOM 4135 O O . PRO B 1 166 ? 25.719 9.078 19.031 1 38.84 166 PRO B O 1
ATOM 4138 N N . ALA B 1 167 ? 24.062 10.07 19.156 1 37.44 167 ALA B N 1
ATOM 4139 C CA . ALA B 1 167 ? 23.969 9.539 20.5 1 37.44 167 ALA B CA 1
ATOM 4140 C C . ALA B 1 167 ? 23.891 8.016 20.484 1 37.44 167 ALA B C 1
ATOM 4142 O O . ALA B 1 167 ? 23.078 7.434 19.766 1 37.44 167 ALA B O 1
ATOM 4143 N N . GLN B 1 168 ? 25.031 7.25 20.609 1 42.38 168 GLN B N 1
ATOM 4144 C CA . GLN B 1 168 ? 25.141 5.812 20.828 1 42.38 168 GLN B CA 1
ATOM 4145 C C . GLN B 1 168 ? 24.078 5.324 21.812 1 42.38 168 GLN B C 1
ATOM 4147 O O . GLN B 1 168 ? 24.203 5.527 23.016 1 42.38 168 GLN B O 1
ATOM 4152 N N . GLY B 1 169 ? 22.875 5.641 21.656 1 43.22 169 GLY B N 1
ATOM 4153 C CA . GLY B 1 169 ? 22.188 4.801 22.625 1 43.22 169 GLY B CA 1
ATOM 4154 C C . GLY B 1 169 ? 22.844 3.443 22.812 1 43.22 169 GLY B C 1
ATOM 4155 O O . GLY B 1 169 ? 23.344 2.85 21.859 1 43.22 169 GLY B O 1
ATOM 4156 N N . SER B 1 170 ? 23.578 3.32 23.922 1 47.66 170 SER B N 1
ATOM 4157 C CA . SER B 1 170 ? 24.391 2.193 24.375 1 47.66 170 SER B CA 1
ATOM 4158 C C . SER B 1 170 ? 23.594 0.892 24.328 1 47.66 170 SER B C 1
ATOM 4160 O O . SER B 1 170 ? 22.781 0.627 25.219 1 47.66 170 SER B O 1
ATOM 4162 N N . PHE B 1 171 ? 23.266 0.533 23.156 1 54.81 171 PHE B N 1
ATOM 4163 C CA . PHE B 1 171 ? 22.812 -0.853 23.172 1 54.81 171 PHE B CA 1
ATOM 4164 C C . PHE B 1 171 ? 23.859 -1.752 23.844 1 54.81 171 PHE B C 1
ATOM 4166 O O . PHE B 1 171 ? 25.047 -1.628 23.578 1 54.81 171 PHE B O 1
ATOM 4173 N N . SER B 1 172 ? 23.422 -2.244 24.922 1 59.09 172 SER B N 1
ATOM 4174 C CA . SER B 1 172 ? 24.297 -3.248 25.516 1 59.09 172 SER B CA 1
ATOM 4175 C C . SER B 1 172 ? 24.641 -4.348 24.516 1 59.09 172 SER B C 1
ATOM 4177 O O . SER B 1 172 ? 23.938 -4.531 23.531 1 59.09 172 SER B O 1
ATOM 4179 N N . SER B 1 173 ? 25.891 -4.84 24.672 1 54.75 173 SER B N 1
ATOM 4180 C CA . SER B 1 173 ? 26.312 -5.949 23.828 1 54.75 173 SER B CA 1
ATOM 4181 C C . SER B 1 173 ? 25.234 -7.016 23.719 1 54.75 173 SER B C 1
ATOM 4183 O O . SER B 1 173 ? 25.031 -7.605 22.656 1 54.75 173 SER B O 1
ATOM 4185 N N . ALA B 1 174 ? 24.609 -7.266 24.875 1 57.72 174 ALA B N 1
ATOM 4186 C CA . ALA B 1 174 ? 23.547 -8.273 24.875 1 57.72 174 ALA B CA 1
ATOM 4187 C C . ALA B 1 174 ? 22.391 -7.84 23.984 1 57.72 174 ALA B C 1
ATOM 4189 O O . ALA B 1 174 ? 21.781 -8.664 23.297 1 57.72 174 ALA B O 1
ATOM 4190 N N . ASP B 1 175 ? 22.172 -6.605 23.906 1 61.25 175 ASP B N 1
ATOM 4191 C CA . ASP B 1 175 ? 21.062 -6.059 23.125 1 61.25 175 ASP B CA 1
ATOM 4192 C C . ASP B 1 175 ? 21.359 -6.121 21.641 1 61.25 175 ASP B C 1
ATOM 4194 O O . ASP B 1 175 ? 20.469 -6.387 20.828 1 61.25 175 ASP B O 1
ATOM 4198 N N . LEU B 1 176 ? 22.641 -6.105 21.422 1 64.38 176 LEU B N 1
ATOM 4199 C CA . LEU B 1 176 ? 23.094 -6.074 20.047 1 64.38 176 LEU B CA 1
ATOM 4200 C C . LEU B 1 176 ? 22.984 -7.453 19.406 1 64.38 176 LEU B C 1
ATOM 4202 O O . LEU B 1 176 ? 22.672 -7.566 18.219 1 64.38 176 LEU B O 1
ATOM 4206 N N . ALA B 1 177 ? 23.234 -8.461 20.234 1 67.31 177 ALA B N 1
ATOM 4207 C CA . ALA B 1 177 ? 23.203 -9.828 19.719 1 67.31 177 ALA B CA 1
ATOM 4208 C C . ALA B 1 177 ? 21.812 -10.18 19.188 1 67.31 177 ALA B C 1
ATOM 4210 O O . ALA B 1 177 ? 21.688 -11 18.281 1 67.31 177 ALA B O 1
ATOM 4211 N N . ARG B 1 178 ? 20.938 -9.477 19.672 1 71.75 178 ARG B N 1
ATOM 4212 C CA . ARG B 1 178 ? 19.547 -9.789 19.312 1 71.75 178 ARG B CA 1
ATOM 4213 C C . ARG B 1 178 ? 19.188 -9.148 17.969 1 71.75 178 ARG B C 1
ATOM 4215 O O . ARG B 1 178 ? 18.172 -9.508 17.375 1 71.75 178 ARG B O 1
ATOM 4222 N N . LEU B 1 179 ? 20.016 -8.359 17.516 1 77.62 179 LEU B N 1
ATOM 4223 C CA . LEU B 1 179 ? 19.688 -7.598 16.312 1 77.62 179 LEU B CA 1
ATOM 4224 C C . LEU B 1 179 ? 20.172 -8.32 15.055 1 77.62 179 LEU B C 1
ATOM 4226 O O . LEU B 1 179 ? 20.047 -7.801 13.945 1 77.62 179 LEU B O 1
ATOM 4230 N N . GLY B 1 180 ? 20.75 -9.523 15.305 1 74.62 180 GLY B N 1
ATOM 4231 C CA . GLY B 1 180 ? 21.172 -10.328 14.164 1 74.62 180 GLY B CA 1
ATOM 4232 C C . GLY B 1 180 ? 20 -10.938 13.406 1 74.62 180 GLY B C 1
ATOM 4233 O O . GLY B 1 180 ? 18.844 -10.836 13.844 1 74.62 180 GLY B O 1
ATOM 4234 N N . PRO B 1 181 ? 20.297 -11.445 12.242 1 78.88 181 PRO B N 1
ATOM 4235 C CA . PRO B 1 181 ? 19.234 -12.109 11.477 1 78.88 181 PRO B CA 1
ATOM 4236 C C . PRO B 1 181 ? 18.547 -13.219 12.258 1 78.88 181 PRO B C 1
ATOM 4238 O O . PRO B 1 181 ? 19.203 -13.953 13.008 1 78.88 181 PRO B O 1
ATOM 4241 N N . ARG B 1 182 ? 17.297 -13.203 12.141 1 80.25 182 ARG B N 1
ATOM 4242 C CA . ARG B 1 182 ? 16.5 -14.273 12.719 1 80.25 182 ARG B CA 1
ATOM 4243 C C . ARG B 1 182 ? 16.031 -15.25 11.648 1 80.25 182 ARG B C 1
ATOM 4245 O O . ARG B 1 182 ? 15.664 -14.844 10.547 1 80.25 182 ARG B O 1
ATOM 4252 N N . GLU B 1 183 ? 16.141 -16.594 12.094 1 81.69 183 GLU B N 1
ATOM 4253 C CA . GLU B 1 183 ? 15.773 -17.625 11.125 1 81.69 183 GLU B CA 1
ATOM 4254 C C . GLU B 1 183 ? 14.695 -18.547 11.68 1 81.69 183 GLU B C 1
ATOM 4256 O O . GLU B 1 183 ? 14.781 -18.984 12.828 1 81.69 183 GLU B O 1
ATOM 4261 N N . CYS B 1 184 ? 13.648 -18.656 10.953 1 81.31 184 CYS B N 1
ATOM 4262 C CA . CYS B 1 184 ? 12.602 -19.656 11.188 1 81.31 184 CYS B CA 1
ATOM 4263 C C . CYS B 1 184 ? 12.258 -20.406 9.906 1 81.31 184 CYS B C 1
ATOM 4265 O O . CYS B 1 184 ? 11.5 -19.906 9.07 1 81.31 184 CYS B O 1
ATOM 4267 N N . GLY B 1 185 ? 12.867 -21.625 9.867 1 78.81 185 GLY B N 1
ATOM 4268 C CA . GLY B 1 185 ? 12.734 -22.312 8.602 1 78.81 185 GLY B CA 1
ATOM 4269 C C . GLY B 1 185 ? 13.438 -21.609 7.457 1 78.81 185 GLY B C 1
ATOM 4270 O O . GLY B 1 185 ? 14.594 -21.203 7.59 1 78.81 185 GLY B O 1
ATOM 4271 N N . PRO B 1 186 ? 12.789 -21.469 6.402 1 83.5 186 PRO B N 1
ATOM 4272 C CA . PRO B 1 186 ? 13.383 -20.766 5.266 1 83.5 186 PRO B CA 1
ATOM 4273 C C . PRO B 1 186 ? 13.344 -19.25 5.43 1 83.5 186 PRO B C 1
ATOM 4275 O O . PRO B 1 186 ? 14.078 -18.531 4.742 1 83.5 186 PRO B O 1
ATOM 4278 N N . MET B 1 187 ? 12.547 -18.891 6.309 1 90.81 187 MET B N 1
ATOM 4279 C CA . MET B 1 187 ? 12.367 -17.453 6.512 1 90.81 187 MET B CA 1
ATOM 4280 C C . MET B 1 187 ? 13.555 -16.859 7.262 1 90.81 187 MET B C 1
ATOM 4282 O O . MET B 1 187 ? 14.008 -17.406 8.266 1 90.81 187 MET B O 1
ATOM 4286 N N . ARG B 1 188 ? 14.07 -15.781 6.73 1 88.81 188 ARG B N 1
ATOM 4287 C CA . ARG B 1 188 ? 15.117 -15.008 7.395 1 88.81 188 ARG B CA 1
ATOM 4288 C C . ARG B 1 188 ? 14.711 -13.539 7.52 1 88.81 188 ARG B C 1
ATOM 4290 O O . ARG B 1 188 ? 14.359 -12.906 6.523 1 88.81 188 ARG B O 1
ATOM 4297 N N . VAL B 1 189 ? 14.672 -13.078 8.727 1 90.88 189 VAL B N 1
ATOM 4298 C CA . VAL B 1 189 ? 14.383 -11.688 9.039 1 90.88 189 VAL B CA 1
ATOM 4299 C C . VAL B 1 189 ? 15.648 -10.977 9.508 1 90.88 189 VAL B C 1
ATOM 4301 O O . VAL B 1 189 ? 16.25 -11.367 10.516 1 90.88 189 VAL B O 1
ATOM 4304 N N . THR B 1 190 ? 16.016 -9.914 8.773 1 89.12 190 THR B N 1
ATOM 4305 C CA . THR B 1 190 ? 17.25 -9.203 9.086 1 89.12 190 THR B CA 1
ATOM 4306 C C . THR B 1 190 ? 16.984 -7.715 9.281 1 89.12 190 THR B C 1
ATOM 4308 O O . THR B 1 190 ? 16.438 -7.051 8.406 1 89.12 190 THR B O 1
ATOM 4311 N N . LEU B 1 191 ? 17.406 -7.215 10.445 1 90.19 191 LEU B N 1
ATOM 4312 C CA . LEU B 1 191 ? 17.422 -5.77 10.648 1 90.19 191 LEU B CA 1
ATOM 4313 C C . LEU B 1 191 ? 18.609 -5.137 9.93 1 90.19 191 LEU B C 1
ATOM 4315 O O . LEU B 1 191 ? 19.766 -5.367 10.297 1 90.19 191 LEU B O 1
ATOM 4319 N N . LEU B 1 192 ? 18.359 -4.309 8.93 1 87.38 192 LEU B N 1
ATOM 4320 C CA . LEU B 1 192 ? 19.438 -3.695 8.156 1 87.38 192 LEU B CA 1
ATOM 4321 C C . LEU B 1 192 ? 19.922 -2.408 8.812 1 87.38 192 LEU B C 1
ATOM 4323 O O . LEU B 1 192 ? 21.109 -2.113 8.812 1 87.38 192 LEU B O 1
ATOM 4327 N N . GLY B 1 193 ? 18.938 -1.634 9.281 1 86.5 193 GLY B N 1
ATOM 4328 C CA . GLY B 1 193 ? 19.234 -0.35 9.898 1 86.5 193 GLY B CA 1
ATOM 4329 C C . GLY B 1 193 ? 18.047 0.263 10.617 1 86.5 193 GLY B C 1
ATOM 4330 O O . GLY B 1 193 ? 16.922 -0.202 10.469 1 86.5 193 GLY B O 1
ATOM 4331 N N . PHE B 1 194 ? 18.297 1.262 11.422 1 87 194 PHE B N 1
ATOM 4332 C CA . PHE B 1 194 ? 17.234 1.941 12.164 1 87 194 PHE B CA 1
ATOM 4333 C C . PHE B 1 194 ? 17.641 3.373 12.492 1 87 194 PHE B C 1
ATOM 4335 O O . PHE B 1 194 ? 18.812 3.742 12.344 1 87 194 PHE B O 1
ATOM 4342 N N . THR B 1 195 ? 16.578 4.188 12.664 1 85.5 195 THR B N 1
ATOM 4343 C CA . THR B 1 195 ? 16.766 5.551 13.141 1 85.5 195 THR B CA 1
ATOM 4344 C C . THR B 1 195 ? 16.266 5.691 14.586 1 85.5 195 THR B C 1
ATOM 4346 O O . THR B 1 195 ? 15.203 5.191 14.93 1 85.5 195 THR B O 1
ATOM 4349 N N . GLN B 1 196 ? 17.016 6.137 15.461 1 76.44 196 GLN B N 1
ATOM 4350 C CA . GLN B 1 196 ? 16.609 6.484 16.828 1 76.44 196 GLN B CA 1
ATOM 4351 C C . GLN B 1 196 ? 16.891 7.957 17.125 1 76.44 196 GLN B C 1
ATOM 4353 O O . GLN B 1 196 ? 18.031 8.344 17.328 1 76.44 196 GLN B O 1
ATOM 4358 N N . PRO B 1 197 ? 15.758 8.688 16.938 1 65.44 197 PRO B N 1
ATOM 4359 C CA . PRO B 1 197 ? 16.062 10.062 17.359 1 65.44 197 PRO B CA 1
ATOM 4360 C C . PRO B 1 197 ? 16.484 10.148 18.812 1 65.44 197 PRO B C 1
ATOM 4362 O O . PRO B 1 197 ? 16.062 9.328 19.641 1 65.44 197 PRO B O 1
ATOM 4365 N N . LEU B 1 198 ? 17.469 10.742 19.125 1 59.03 198 LEU B N 1
ATOM 4366 C CA . LEU B 1 198 ? 18.031 10.977 20.453 1 59.03 198 LEU B CA 1
ATOM 4367 C C . LEU B 1 198 ? 16.969 11.547 21.391 1 59.03 198 LEU B C 1
ATOM 4369 O O . LEU B 1 198 ? 17.297 12.25 22.344 1 59.03 198 LEU B O 1
ATOM 4373 N N . LEU B 1 199 ? 15.734 11.203 21.078 1 61.94 199 LEU B N 1
ATOM 4374 C CA . LEU B 1 199 ? 14.781 11.852 21.969 1 61.94 199 LEU B CA 1
ATOM 4375 C C . LEU B 1 199 ? 14.281 10.883 23.031 1 61.94 199 LEU B C 1
ATOM 4377 O O . LEU B 1 199 ? 13.977 9.727 22.734 1 61.94 199 LEU B O 1
ATOM 4381 N N . SER B 1 200 ? 14.547 11.164 24.234 1 66.94 200 SER B N 1
ATOM 4382 C CA . SER B 1 200 ? 14.164 10.352 25.391 1 66.94 200 SER B CA 1
ATOM 4383 C C . SER B 1 200 ? 12.648 10.219 25.484 1 66.94 200 SER B C 1
ATOM 4385 O O . SER B 1 200 ? 12.141 9.414 26.281 1 66.94 200 SER B O 1
ATOM 4387 N N . ASP B 1 201 ? 11.961 10.82 24.656 1 82.62 201 ASP B N 1
ATOM 4388 C CA . ASP B 1 201 ? 10.508 10.773 24.719 1 82.62 201 ASP B CA 1
ATOM 4389 C C . ASP B 1 201 ? 9.953 9.68 23.797 1 82.62 201 ASP B C 1
ATOM 4391 O O . ASP B 1 201 ? 10.109 9.758 22.578 1 82.62 201 ASP B O 1
ATOM 4395 N N . PRO B 1 202 ? 9.281 8.703 24.406 1 84.75 202 PRO B N 1
ATOM 4396 C CA . PRO B 1 202 ? 8.758 7.582 23.625 1 84.75 202 PRO B CA 1
ATOM 4397 C C . PRO B 1 202 ? 7.773 8.031 22.547 1 84.75 202 PRO B C 1
ATOM 4399 O O . PRO B 1 202 ? 7.672 7.395 21.484 1 84.75 202 PRO B O 1
ATOM 4402 N N . GLU B 1 203 ? 7.105 9.062 22.781 1 87 203 GLU B N 1
ATOM 4403 C CA . GLU B 1 203 ? 6.172 9.578 21.781 1 87 203 GLU B CA 1
ATOM 4404 C C . GLU B 1 203 ? 6.91 10.117 20.562 1 87 203 GLU B C 1
ATOM 4406 O O . GLU B 1 203 ? 6.473 9.922 19.422 1 87 203 GLU B O 1
ATOM 4411 N N . LEU B 1 204 ? 7.961 10.758 20.828 1 88 204 LEU B N 1
ATOM 4412 C CA . LEU B 1 204 ? 8.781 11.25 19.734 1 88 204 LEU B CA 1
ATOM 4413 C C . LEU B 1 204 ? 9.438 10.094 18.984 1 88 204 LEU B C 1
ATOM 4415 O O . LEU B 1 204 ? 9.547 10.117 17.75 1 88 204 LEU B O 1
ATOM 4419 N N . ALA B 1 205 ? 9.844 9.109 19.75 1 90.06 205 ALA B N 1
ATOM 4420 C CA . ALA B 1 205 ? 10.438 7.93 19.125 1 90.06 205 ALA B CA 1
ATOM 4421 C C . ALA B 1 205 ? 9.43 7.203 18.234 1 90.06 205 ALA B C 1
ATOM 4423 O O . ALA B 1 205 ? 9.789 6.703 17.172 1 90.06 205 ALA B O 1
ATOM 4424 N N . LEU B 1 206 ? 8.219 7.16 18.672 1 92.75 206 LEU B N 1
ATOM 4425 C CA . LEU B 1 206 ? 7.156 6.492 17.922 1 92.75 206 LEU B CA 1
ATOM 4426 C C . LEU B 1 206 ? 6.996 7.117 16.547 1 92.75 206 LEU B C 1
ATOM 4428 O O . LEU B 1 206 ? 6.891 6.402 15.539 1 92.75 206 LEU B O 1
ATOM 4432 N N . HIS B 1 207 ? 7.121 8.414 16.469 1 91.44 207 HIS B N 1
ATOM 4433 C CA . HIS B 1 207 ? 6.816 9.109 15.227 1 91.44 207 HIS B CA 1
ATOM 4434 C C . HIS B 1 207 ? 8.07 9.305 14.383 1 91.44 207 HIS B C 1
ATOM 4436 O O . HIS B 1 207 ? 8 9.352 13.156 1 91.44 207 HIS B O 1
ATOM 4442 N N . HIS B 1 208 ? 9.195 9.375 15.07 1 93.06 208 HIS B N 1
ATOM 4443 C CA . HIS B 1 208 ? 10.383 9.805 14.336 1 93.06 208 HIS B CA 1
ATOM 4444 C C . HIS B 1 208 ? 11.414 8.688 14.25 1 93.06 208 HIS B C 1
ATOM 4446 O O . HIS B 1 208 ? 12.406 8.797 13.523 1 93.06 208 HIS B O 1
ATOM 4452 N N . GLY B 1 209 ? 11.172 7.605 15.008 1 92.94 209 GLY B N 1
ATOM 4453 C CA . GLY B 1 209 ? 11.984 6.414 14.828 1 92.94 209 GLY B CA 1
ATOM 4454 C C . GLY B 1 209 ? 11.586 5.602 13.609 1 92.94 209 GLY B C 1
ATOM 4455 O O . GLY B 1 209 ? 10.438 5.652 13.172 1 92.94 209 GLY B O 1
ATOM 4456 N N . SER B 1 210 ? 12.555 4.863 13.039 1 95.25 210 SER B N 1
ATOM 4457 C CA . SER B 1 210 ? 12.281 4.008 11.891 1 95.25 210 SER B CA 1
ATOM 4458 C C . SER B 1 210 ? 13.188 2.781 11.883 1 95.25 210 SER B C 1
ATOM 4460 O O . SER B 1 210 ? 14.211 2.756 12.57 1 95.25 210 SER B O 1
ATOM 4462 N N . ALA B 1 211 ? 12.789 1.79 11.211 1 96.12 211 ALA B N 1
ATOM 4463 C CA . ALA B 1 211 ? 13.594 0.584 11.039 1 96.12 211 ALA B CA 1
ATOM 4464 C C . ALA B 1 211 ? 13.422 0.005 9.633 1 96.12 211 ALA B C 1
ATOM 4466 O O . ALA B 1 211 ? 12.336 0.086 9.047 1 96.12 211 ALA B O 1
ATOM 4467 N N . THR B 1 212 ? 14.508 -0.525 9.102 1 96.44 212 THR B N 1
ATOM 4468 C CA . THR B 1 212 ? 14.555 -1.16 7.789 1 96.44 212 THR B CA 1
ATOM 4469 C C . THR B 1 212 ? 14.922 -2.637 7.918 1 96.44 212 THR B C 1
ATOM 4471 O O . THR B 1 212 ? 15.938 -2.98 8.531 1 96.44 212 THR B O 1
ATOM 4474 N N . PHE B 1 213 ? 14.078 -3.447 7.324 1 96.44 213 PHE B N 1
ATOM 4475 C CA . PHE B 1 213 ? 14.289 -4.891 7.383 1 96.44 213 PHE B CA 1
ATOM 4476 C C . PHE B 1 213 ? 14.461 -5.469 5.984 1 96.44 213 PHE B C 1
ATOM 4478 O O . PHE B 1 213 ? 13.938 -4.918 5.012 1 96.44 213 PHE B O 1
ATOM 4485 N N . PHE B 1 214 ? 15.258 -6.535 5.891 1 94.62 214 PHE B N 1
ATOM 4486 C CA . PHE B 1 214 ? 15.336 -7.414 4.73 1 94.62 214 PHE B CA 1
ATOM 4487 C C . PHE B 1 214 ? 14.703 -8.766 5.031 1 94.62 214 PHE B C 1
ATOM 4489 O O . PHE B 1 214 ? 15.07 -9.43 6 1 94.62 214 PHE B O 1
ATOM 4496 N N . PHE B 1 215 ? 13.648 -9.094 4.285 1 95.81 215 PHE B N 1
ATOM 4497 C CA . PHE B 1 215 ? 12.969 -10.375 4.418 1 95.81 215 PHE B CA 1
ATOM 4498 C C . PHE B 1 215 ? 13.305 -11.289 3.246 1 95.81 215 PHE B C 1
ATOM 4500 O O . PHE B 1 215 ? 13.219 -10.883 2.086 1 95.81 215 PHE B O 1
ATOM 4507 N N . GLU B 1 216 ? 13.672 -12.516 3.5 1 92.19 216 GLU B N 1
ATOM 4508 C CA . GLU B 1 216 ? 13.883 -13.547 2.492 1 92.19 216 GLU B CA 1
ATOM 4509 C C . GLU B 1 216 ? 13.25 -14.875 2.916 1 92.19 216 GLU B C 1
ATOM 4511 O O . GLU B 1 216 ? 12.945 -15.07 4.094 1 92.19 216 GLU B O 1
ATOM 4516 N N . GLY B 1 217 ? 13.102 -15.75 1.936 1 92.5 217 GLY B N 1
ATOM 4517 C CA . GLY B 1 217 ? 12.492 -17.031 2.244 1 92.5 217 GLY B CA 1
ATOM 4518 C C . GLY B 1 217 ? 11.031 -16.922 2.615 1 92.5 217 GLY B C 1
ATOM 4519 O O . GLY B 1 217 ? 10.539 -17.672 3.469 1 92.5 217 GLY B O 1
ATOM 4520 N N . ILE B 1 218 ? 10.359 -15.938 2.061 1 95.62 218 ILE B N 1
ATOM 4521 C CA . ILE B 1 218 ? 8.93 -15.758 2.281 1 95.62 218 ILE B CA 1
ATOM 4522 C C . ILE B 1 218 ? 8.18 -15.898 0.959 1 95.62 218 ILE B C 1
ATOM 4524 O O . ILE B 1 218 ? 8.758 -15.719 -0.114 1 95.62 218 ILE B O 1
ATOM 4528 N N . SER B 1 219 ? 6.891 -16.266 1.038 1 95.5 219 SER B N 1
ATOM 4529 C CA . SER B 1 219 ? 6.102 -16.531 -0.158 1 95.5 219 SER B CA 1
ATOM 4530 C C . SER B 1 219 ? 5.531 -15.25 -0.751 1 95.5 219 SER B C 1
ATOM 4532 O O . SER B 1 219 ? 5.488 -14.219 -0.081 1 95.5 219 SER B O 1
ATOM 4534 N N . ARG B 1 220 ? 5.125 -15.352 -1.981 1 93.94 220 ARG B N 1
ATOM 4535 C CA . ARG B 1 220 ? 4.402 -14.25 -2.607 1 93.94 220 ARG B CA 1
ATOM 4536 C C . ARG B 1 220 ? 3.066 -14.008 -1.916 1 93.94 220 ARG B C 1
ATOM 4538 O O . ARG B 1 220 ? 2.578 -12.875 -1.873 1 93.94 220 ARG B O 1
ATOM 4545 N N . ALA B 1 221 ? 2.473 -15.062 -1.404 1 94.25 221 ALA B N 1
ATOM 4546 C CA . ALA B 1 221 ? 1.261 -14.891 -0.61 1 94.25 221 ALA B CA 1
ATOM 4547 C C . ALA B 1 221 ? 1.519 -13.977 0.587 1 94.25 221 ALA B C 1
ATOM 4549 O O . ALA B 1 221 ? 0.696 -13.117 0.91 1 94.25 221 ALA B O 1
ATOM 4550 N N . CYS B 1 222 ? 2.639 -14.117 1.178 1 96.31 222 CYS B N 1
ATOM 4551 C CA . CYS B 1 222 ? 3.012 -13.312 2.334 1 96.31 222 CYS B CA 1
ATOM 4552 C C . CYS B 1 222 ? 3.223 -11.859 1.94 1 96.31 222 CYS B C 1
ATOM 4554 O O . CYS B 1 222 ? 2.686 -10.953 2.582 1 96.31 222 CYS B O 1
ATOM 4556 N N . THR B 1 223 ? 3.971 -11.648 0.853 1 96.69 223 THR B N 1
ATOM 4557 C CA . THR B 1 223 ? 4.277 -10.273 0.485 1 96.69 223 THR B CA 1
ATOM 4558 C C . THR B 1 223 ? 3.029 -9.555 -0.027 1 96.69 223 THR B C 1
ATOM 4560 O O . THR B 1 223 ? 2.906 -8.336 0.106 1 96.69 223 THR B O 1
ATOM 4563 N N . HIS B 1 224 ? 2.086 -10.32 -0.596 1 95.19 224 HIS B N 1
ATOM 4564 C CA . HIS B 1 224 ? 0.845 -9.68 -1.012 1 95.19 224 HIS B CA 1
ATOM 4565 C C . HIS B 1 224 ? 0.106 -9.086 0.182 1 95.19 224 HIS B C 1
ATOM 4567 O O . HIS B 1 224 ? -0.587 -8.078 0.047 1 95.19 224 HIS B O 1
ATOM 4573 N N . GLN B 1 225 ? 0.271 -9.656 1.335 1 94.38 225 GLN B N 1
ATOM 4574 C CA . GLN B 1 225 ? -0.285 -9.102 2.564 1 94.38 225 GLN B CA 1
ATOM 4575 C C . GLN B 1 225 ? 0.564 -7.941 3.08 1 94.38 225 GLN B C 1
ATOM 4577 O O . GLN B 1 225 ? 0.033 -6.902 3.475 1 94.38 225 GLN B O 1
ATOM 4582 N N . LEU B 1 226 ? 1.812 -8.117 3.002 1 97.19 226 LEU B N 1
ATOM 4583 C CA . LEU B 1 226 ? 2.754 -7.145 3.549 1 97.19 226 LEU B CA 1
ATOM 4584 C C . LEU B 1 226 ? 2.646 -5.809 2.82 1 97.19 226 LEU B C 1
ATOM 4586 O O . LEU B 1 226 ? 2.564 -4.754 3.457 1 97.19 226 LEU B O 1
ATOM 4590 N N . VAL B 1 227 ? 2.531 -5.84 1.522 1 95.94 227 VAL B N 1
ATOM 4591 C CA . VAL B 1 227 ? 2.637 -4.629 0.715 1 95.94 227 VAL B CA 1
ATOM 4592 C C . VAL B 1 227 ? 1.309 -3.873 0.742 1 95.94 227 VAL B C 1
ATOM 4594 O O . VAL B 1 227 ? 1.186 -2.801 0.145 1 95.94 227 VAL B O 1
ATOM 4597 N N . ARG B 1 228 ? 0.36 -4.375 1.494 1 93 228 ARG B N 1
ATOM 4598 C CA . ARG B 1 228 ? -0.897 -3.656 1.674 1 93 228 ARG B CA 1
ATOM 4599 C C . ARG B 1 228 ? -0.783 -2.623 2.789 1 93 228 ARG B C 1
ATOM 4601 O O . ARG B 1 228 ? -1.67 -1.783 2.957 1 93 228 ARG B O 1
ATOM 4608 N N . HIS B 1 229 ? 0.239 -2.719 3.539 1 94 229 HIS B N 1
ATOM 4609 C CA . HIS B 1 229 ? 0.487 -1.684 4.535 1 94 229 HIS B CA 1
ATOM 4610 C C . HIS B 1 229 ? 1.018 -0.409 3.889 1 94 229 HIS B C 1
ATOM 4612 O O . HIS B 1 229 ? 2.143 -0.385 3.385 1 94 229 HIS B O 1
ATOM 4618 N N . ARG B 1 230 ? 0.262 0.605 3.965 1 87.94 230 ARG B N 1
ATOM 4619 C CA . ARG B 1 230 ? 0.392 1.755 3.074 1 87.94 230 ARG B CA 1
ATOM 4620 C C . ARG B 1 230 ? 1.521 2.674 3.529 1 87.94 230 ARG B C 1
ATOM 4622 O O . ARG B 1 230 ? 2.227 3.254 2.701 1 87.94 230 ARG B O 1
ATOM 4629 N N . LEU B 1 231 ? 1.664 2.881 4.824 1 91.94 231 LEU B N 1
ATOM 4630 C CA . LEU B 1 231 ? 2.707 3.781 5.301 1 91.94 231 LEU B CA 1
ATOM 4631 C C . LEU B 1 231 ? 4.035 3.047 5.445 1 91.94 231 LEU B C 1
ATOM 4633 O O . LEU B 1 231 ? 4.543 2.883 6.555 1 91.94 231 LEU B O 1
ATOM 4637 N N . ALA B 1 232 ? 4.574 2.619 4.305 1 96.12 232 ALA B N 1
ATOM 4638 C CA . ALA B 1 232 ? 5.785 1.802 4.223 1 96.12 232 ALA B CA 1
ATOM 4639 C C . ALA B 1 232 ? 6.492 2.002 2.889 1 96.12 232 ALA B C 1
ATOM 4641 O O . ALA B 1 232 ? 5.895 2.494 1.929 1 96.12 232 ALA B O 1
ATOM 4642 N N . SER B 1 233 ? 7.746 1.755 2.863 1 96.56 233 SER B N 1
ATOM 4643 C CA . SER B 1 233 ? 8.539 1.686 1.643 1 96.56 233 SER B CA 1
ATOM 4644 C C . SER B 1 233 ? 8.961 0.252 1.34 1 96.56 233 SER B C 1
ATOM 4646 O O . SER B 1 233 ? 9.414 -0.47 2.232 1 96.56 233 SER B O 1
ATOM 4648 N N . PHE B 1 234 ? 8.812 -0.091 0.084 1 96.88 234 PHE B N 1
ATOM 4649 C CA . PHE B 1 234 ? 9.109 -1.464 -0.302 1 96.88 234 PHE B CA 1
ATOM 4650 C C . PHE B 1 234 ? 10.039 -1.494 -1.511 1 96.88 234 PHE B C 1
ATOM 4652 O O . PHE B 1 234 ? 9.898 -0.684 -2.428 1 96.88 234 PHE B O 1
ATOM 4659 N N . SER B 1 235 ? 11.008 -2.354 -1.53 1 95.81 235 SER B N 1
ATOM 4660 C CA . SER B 1 235 ? 11.766 -2.805 -2.688 1 95.81 235 SER B CA 1
ATOM 4661 C C . SER B 1 235 ? 11.789 -4.328 -2.775 1 95.81 235 SER B C 1
ATOM 4663 O O . SER B 1 235 ? 12.547 -4.984 -2.057 1 95.81 235 SER B O 1
ATOM 4665 N N . GLN B 1 236 ? 11.016 -4.801 -3.668 1 94.06 236 GLN B N 1
ATOM 4666 C CA . GLN B 1 236 ? 10.82 -6.246 -3.764 1 94.06 236 GLN B CA 1
ATOM 4667 C C . GLN B 1 236 ? 11.43 -6.797 -5.047 1 94.06 236 GLN B C 1
ATOM 4669 O O . GLN B 1 236 ? 11.375 -6.148 -6.098 1 94.06 236 GLN B O 1
ATOM 4674 N N . GLU B 1 237 ? 11.898 -7.965 -4.891 1 90.38 237 GLU B N 1
ATOM 4675 C CA . GLU B 1 237 ? 12.375 -8.688 -6.066 1 90.38 237 GLU B CA 1
ATOM 4676 C C . GLU B 1 237 ? 11.281 -8.805 -7.125 1 90.38 237 GLU B C 1
ATOM 4678 O O . GLU B 1 237 ? 10.172 -9.25 -6.832 1 90.38 237 GLU B O 1
ATOM 4683 N N . SER B 1 238 ? 11.656 -8.438 -8.32 1 86.75 238 SER B N 1
ATOM 4684 C CA . SER B 1 238 ? 10.703 -8.477 -9.43 1 86.75 238 SER B CA 1
ATOM 4685 C C . SER B 1 238 ? 10.672 -9.844 -10.086 1 86.75 238 SER B C 1
ATOM 4687 O O . SER B 1 238 ? 11.719 -10.438 -10.352 1 86.75 238 SER B O 1
ATOM 4689 N N . GLN B 1 239 ? 9.492 -10.344 -10.336 1 79.88 239 GLN B N 1
ATOM 4690 C CA . GLN B 1 239 ? 9.336 -11.602 -11.055 1 79.88 239 GLN B CA 1
ATOM 4691 C C . GLN B 1 239 ? 9.328 -11.383 -12.562 1 79.88 239 GLN B C 1
ATOM 4693 O O . GLN B 1 239 ? 9.344 -12.336 -13.344 1 79.88 239 GLN B O 1
ATOM 4698 N N . ARG B 1 240 ? 9.25 -10.164 -12.961 1 76.88 240 ARG B N 1
ATOM 4699 C CA . ARG B 1 240 ? 9.297 -9.836 -14.383 1 76.88 240 ARG B CA 1
ATOM 4700 C C . ARG B 1 240 ? 10.703 -10.031 -14.945 1 76.88 240 ARG B C 1
ATOM 4702 O O . ARG B 1 240 ? 10.867 -10.32 -16.125 1 76.88 240 ARG B O 1
ATOM 4709 N N . TYR B 1 241 ? 11.656 -9.906 -14.047 1 67.38 241 TYR B N 1
ATOM 4710 C CA . TYR B 1 241 ? 13.031 -9.789 -14.523 1 67.38 241 TYR B CA 1
ATOM 4711 C C . TYR B 1 241 ? 13.867 -10.977 -14.062 1 67.38 241 TYR B C 1
ATOM 4713 O O . TYR B 1 241 ? 14.977 -11.195 -14.555 1 67.38 241 TYR B O 1
ATOM 4721 N N . THR B 1 242 ? 13.266 -11.742 -13.195 1 68.31 242 THR B N 1
ATOM 4722 C CA . THR B 1 242 ? 14.031 -12.852 -12.633 1 68.31 242 THR B CA 1
ATOM 4723 C C . THR B 1 242 ? 13.727 -14.148 -13.383 1 68.31 242 THR B C 1
ATOM 4725 O O . THR B 1 242 ? 12.57 -14.461 -13.656 1 68.31 242 THR B O 1
ATOM 4728 N N . ASP B 1 243 ? 14.758 -14.805 -13.797 1 70.75 243 ASP B N 1
ATOM 4729 C CA . ASP B 1 243 ? 14.625 -16.047 -14.539 1 70.75 243 ASP B CA 1
ATOM 4730 C C . ASP B 1 243 ? 14.477 -17.234 -13.586 1 70.75 243 ASP B C 1
ATOM 4732 O O . ASP B 1 243 ? 15.445 -17.656 -12.945 1 70.75 243 ASP B O 1
ATOM 4736 N N . LEU B 1 244 ? 13.383 -17.812 -13.648 1 66.44 244 LEU B N 1
ATOM 4737 C CA . LEU B 1 244 ? 13.07 -18.906 -12.727 1 66.44 244 LEU B CA 1
ATOM 4738 C C . LEU B 1 244 ? 13.43 -20.25 -13.336 1 66.44 244 LEU B C 1
ATOM 4740 O O . LEU B 1 244 ? 13.398 -21.281 -12.648 1 66.44 244 LEU B O 1
ATOM 4744 N N . SER B 1 245 ? 13.766 -20.25 -14.602 1 63.38 245 SER B N 1
ATOM 4745 C CA . SER B 1 245 ? 14.055 -21.516 -15.273 1 63.38 245 SER B CA 1
ATOM 4746 C C . SER B 1 245 ? 15.383 -22.094 -14.812 1 63.38 245 SER B C 1
ATOM 4748 O O . SER B 1 245 ? 15.641 -23.297 -15 1 63.38 245 SER B O 1
ATOM 4750 N N . LYS B 1 246 ? 16.281 -21.312 -14.453 1 57.06 246 LYS B N 1
ATOM 4751 C CA . LYS B 1 246 ? 17.625 -21.781 -14.164 1 57.06 246 LYS B CA 1
ATOM 4752 C C . LYS B 1 246 ? 17.703 -22.422 -12.781 1 57.06 246 LYS B C 1
ATOM 4754 O O . LYS B 1 246 ? 18.797 -22.734 -12.297 1 57.06 246 LYS B O 1
ATOM 4759 N N . GLY B 1 247 ? 16.688 -22.719 -12.375 1 59.31 247 GLY B N 1
ATOM 4760 C CA . GLY B 1 247 ? 16.844 -23.203 -11.016 1 59.31 247 GLY B CA 1
ATOM 4761 C C . GLY B 1 247 ? 17 -22.094 -9.992 1 59.31 247 GLY B C 1
ATOM 4762 O O . GLY B 1 247 ? 16.906 -20.922 -10.336 1 59.31 247 GLY B O 1
ATOM 4763 N N . GLY B 1 248 ? 16.5 -22.266 -8.711 1 58.88 248 GLY B N 1
ATOM 4764 C CA . GLY B 1 248 ? 16.797 -21.281 -7.676 1 58.88 248 GLY B CA 1
ATOM 4765 C C . GLY B 1 248 ? 15.57 -20.734 -6.984 1 58.88 248 GLY B C 1
ATOM 4766 O O . GLY B 1 248 ? 15.672 -19.906 -6.078 1 58.88 248 GLY B O 1
ATOM 4767 N N . TRP B 1 249 ? 14.508 -21.156 -7.676 1 71.81 249 TRP B N 1
ATOM 4768 C CA . TRP B 1 249 ? 13.336 -20.734 -6.91 1 71.81 249 TRP B CA 1
ATOM 4769 C C . TRP B 1 249 ? 12.852 -21.859 -6.004 1 71.81 249 TRP B C 1
ATOM 4771 O O . TRP B 1 249 ? 12.977 -23.031 -6.344 1 71.81 249 TRP B O 1
ATOM 4781 N N . LYS B 1 250 ? 12.625 -21.438 -4.934 1 83.38 250 LYS B N 1
ATOM 4782 C CA . LYS B 1 250 ? 12.102 -22.375 -3.936 1 83.38 250 LYS B CA 1
ATOM 4783 C C . LYS B 1 250 ? 10.648 -22.062 -3.594 1 83.38 250 LYS B C 1
ATOM 4785 O O . LYS B 1 250 ? 10.211 -20.906 -3.719 1 83.38 250 LYS B O 1
ATOM 4790 N N . ALA B 1 251 ? 9.953 -23.156 -3.389 1 90.44 251 ALA B N 1
ATOM 4791 C CA . ALA B 1 251 ? 8.562 -23 -2.947 1 90.44 251 ALA B CA 1
ATOM 4792 C C . ALA B 1 251 ? 8.469 -23.016 -1.426 1 90.44 251 ALA B C 1
ATOM 4794 O O . ALA B 1 251 ? 9.102 -23.859 -0.771 1 90.44 251 ALA B O 1
ATOM 4795 N N . ILE B 1 252 ? 7.758 -22.078 -0.939 1 94.81 252 ILE B N 1
ATOM 4796 C CA . ILE B 1 252 ? 7.473 -22.094 0.491 1 94.81 252 ILE B CA 1
ATOM 4797 C C . ILE B 1 252 ? 6.352 -23.094 0.783 1 94.81 252 ILE B C 1
ATOM 4799 O O . ILE B 1 252 ? 5.281 -23.031 0.167 1 94.81 252 ILE B O 1
ATOM 4803 N N . VAL B 1 253 ? 6.613 -24 1.692 1 95.56 253 VAL B N 1
ATOM 4804 C CA . VAL B 1 253 ? 5.652 -25.047 2.025 1 95.56 253 VAL B CA 1
ATOM 4805 C C . VAL B 1 253 ? 4.914 -24.672 3.311 1 95.56 253 VAL B C 1
ATOM 4807 O O . VAL B 1 253 ? 5.531 -24.516 4.367 1 95.56 253 VAL B O 1
ATOM 4810 N N . PRO B 1 254 ? 3.576 -24.562 3.238 1 95.94 254 PRO B N 1
ATOM 4811 C CA . PRO B 1 254 ? 2.83 -24.312 4.473 1 95.94 254 PRO B CA 1
ATOM 4812 C C . PRO B 1 254 ? 3.023 -25.406 5.52 1 95.94 254 PRO B C 1
ATOM 4814 O O . PRO B 1 254 ? 3.105 -26.594 5.172 1 95.94 254 PRO B O 1
ATOM 4817 N N . PRO B 1 255 ? 3.008 -25.016 6.793 1 95.25 255 PRO B N 1
ATOM 4818 C CA . PRO B 1 255 ? 3.215 -26 7.863 1 95.25 255 PRO B CA 1
ATOM 4819 C C . PRO B 1 255 ? 2.197 -27.125 7.824 1 95.25 255 PRO B C 1
ATOM 4821 O O . PRO B 1 255 ? 2.557 -28.297 8.039 1 95.25 255 PRO B O 1
ATOM 4824 N N . ALA B 1 256 ? 0.95 -26.859 7.543 1 95.38 256 ALA B N 1
ATOM 4825 C CA . ALA B 1 256 ? -0.087 -27.891 7.484 1 95.38 256 ALA B CA 1
ATOM 4826 C C . ALA B 1 256 ? 0.197 -28.891 6.371 1 95.38 256 ALA B C 1
ATOM 4828 O O . ALA B 1 256 ? -0.108 -30.078 6.504 1 95.38 256 ALA B O 1
ATOM 4829 N N . VAL B 1 257 ? 0.72 -28.453 5.309 1 96.06 257 VAL B N 1
ATOM 4830 C CA . VAL B 1 257 ? 1.099 -29.312 4.199 1 96.06 257 VAL B CA 1
ATOM 4831 C C . VAL B 1 257 ? 2.328 -30.141 4.582 1 96.06 257 VAL B C 1
ATOM 4833 O O . VAL B 1 257 ? 2.381 -31.344 4.332 1 96.06 257 VAL B O 1
ATOM 4836 N N . ALA B 1 258 ? 3.289 -29.516 5.184 1 95.62 258 ALA B N 1
ATOM 4837 C CA . ALA B 1 258 ? 4.543 -30.172 5.559 1 95.62 258 ALA B CA 1
ATOM 4838 C C . ALA B 1 258 ? 4.289 -31.359 6.484 1 95.62 258 ALA B C 1
ATOM 4840 O O . ALA B 1 258 ? 5.055 -32.312 6.484 1 95.62 258 ALA B O 1
ATOM 4841 N N . LYS B 1 259 ? 3.225 -31.375 7.238 1 95.81 259 LYS B N 1
ATOM 4842 C CA . LYS B 1 259 ? 2.906 -32.406 8.219 1 95.81 259 LYS B CA 1
ATOM 4843 C C . LYS B 1 259 ? 2.16 -33.562 7.562 1 95.81 259 LYS B C 1
ATOM 4845 O O . LYS B 1 259 ? 1.915 -34.594 8.203 1 95.81 259 LYS B O 1
ATOM 4850 N N . ASN B 1 260 ? 1.817 -33.438 6.348 1 96.62 260 ASN B N 1
ATOM 4851 C CA . ASN B 1 260 ? 1.08 -34.438 5.59 1 96.62 260 ASN B CA 1
ATOM 4852 C C . ASN B 1 260 ? 1.87 -34.906 4.375 1 96.62 260 ASN B C 1
ATOM 4854 O O . ASN B 1 260 ? 1.906 -34.219 3.346 1 96.62 260 ASN B O 1
ATOM 4858 N N . GLU B 1 261 ? 2.369 -36.094 4.457 1 96.38 261 GLU B N 1
ATOM 4859 C CA . GLU B 1 261 ? 3.26 -36.625 3.424 1 96.38 261 GLU B CA 1
ATOM 4860 C C . GLU B 1 261 ? 2.576 -36.625 2.061 1 96.38 261 GLU B C 1
ATOM 4862 O O . GLU B 1 261 ? 3.201 -36.312 1.044 1 96.38 261 GLU B O 1
ATOM 4867 N N . ALA B 1 262 ? 1.38 -37.031 2.057 1 96.88 262 ALA B N 1
ATOM 4868 C CA . ALA B 1 262 ? 0.63 -37.062 0.804 1 96.88 262 ALA B CA 1
ATOM 4869 C C . ALA B 1 262 ? 0.482 -35.656 0.227 1 96.88 262 ALA B C 1
ATOM 4871 O O . ALA B 1 262 ? 0.59 -35.469 -0.986 1 96.88 262 ALA B O 1
ATOM 4872 N N . ALA B 1 263 ? 0.221 -34.688 1.048 1 96.56 263 ALA B N 1
ATOM 4873 C CA . ALA B 1 263 ? 0.082 -33.281 0.61 1 96.56 263 ALA B CA 1
ATOM 4874 C C . ALA B 1 263 ? 1.409 -32.75 0.092 1 96.56 263 ALA B C 1
ATOM 4876 O O . ALA B 1 263 ? 1.439 -32 -0.894 1 96.56 263 ALA B O 1
ATOM 4877 N N . VAL B 1 264 ? 2.469 -33.094 0.723 1 95.38 264 VAL B N 1
ATOM 4878 C CA . VAL B 1 264 ? 3.795 -32.688 0.289 1 95.38 264 VAL B CA 1
ATOM 4879 C C . VAL B 1 264 ? 4.07 -33.188 -1.119 1 95.38 264 VAL B C 1
ATOM 4881 O O . VAL B 1 264 ? 4.59 -32.469 -1.969 1 95.38 264 VAL B O 1
ATOM 4884 N N . ALA B 1 265 ? 3.74 -34.406 -1.323 1 95.56 265 ALA B N 1
ATOM 4885 C CA . ALA B 1 265 ? 3.959 -35 -2.633 1 95.56 265 ALA B CA 1
ATOM 4886 C C . ALA B 1 265 ? 3.184 -34.281 -3.719 1 95.56 265 ALA B C 1
ATOM 4888 O O . ALA B 1 265 ? 3.693 -34.062 -4.82 1 95.56 265 ALA B O 1
ATOM 4889 N N . GLU B 1 266 ? 1.958 -33.906 -3.404 1 94.31 266 GLU B N 1
ATOM 4890 C CA . GLU B 1 266 ? 1.141 -33.156 -4.352 1 94.31 266 GLU B CA 1
ATOM 4891 C C . GLU B 1 266 ? 1.778 -31.828 -4.688 1 94.31 266 GLU B C 1
ATOM 4893 O O . GLU B 1 266 ? 1.818 -31.422 -5.855 1 94.31 266 GLU B O 1
ATOM 4898 N N . LEU B 1 267 ? 2.232 -31.156 -3.688 1 91.38 267 LEU B N 1
ATOM 4899 C CA . LEU B 1 267 ? 2.838 -29.844 -3.889 1 91.38 267 LEU B CA 1
ATOM 4900 C C . LEU B 1 267 ? 4.133 -29.969 -4.688 1 91.38 267 LEU B C 1
ATOM 4902 O O . LEU B 1 267 ? 4.414 -29.125 -5.551 1 91.38 267 LEU B O 1
ATOM 4906 N N . GLN B 1 268 ? 4.906 -30.906 -4.395 1 90.88 268 GLN B N 1
ATOM 4907 C CA . GLN B 1 268 ? 6.172 -31.109 -5.09 1 90.88 268 GLN B CA 1
ATOM 4908 C C . GLN B 1 268 ? 5.945 -31.406 -6.57 1 90.88 268 GLN B C 1
ATOM 4910 O O . GLN B 1 268 ? 6.676 -30.906 -7.43 1 90.88 268 GLN B O 1
ATOM 4915 N N . GLU B 1 269 ? 4.988 -32.25 -6.793 1 92.56 269 GLU B N 1
ATOM 4916 C CA . GLU B 1 269 ? 4.641 -32.562 -8.18 1 92.56 269 GLU B CA 1
ATOM 4917 C C . GLU B 1 269 ? 4.18 -31.297 -8.914 1 92.56 269 GLU B C 1
ATOM 4919 O O . GLU B 1 269 ? 4.562 -31.078 -10.062 1 92.56 269 GLU B O 1
ATOM 4924 N N . PHE B 1 270 ? 3.375 -30.594 -8.297 1 92.69 270 PHE B N 1
ATOM 4925 C CA . PHE B 1 270 ? 2.879 -29.359 -8.883 1 92.69 270 PHE B CA 1
ATOM 4926 C C . PHE B 1 270 ? 4.027 -28.406 -9.18 1 92.69 270 PHE B C 1
ATOM 4928 O O . PHE B 1 270 ? 4.086 -27.812 -10.266 1 92.69 270 PHE B O 1
ATOM 4935 N N . TRP B 1 271 ? 4.926 -28.297 -8.234 1 89.44 271 TRP B N 1
ATOM 4936 C CA . TRP B 1 271 ? 6.055 -27.391 -8.406 1 89.44 271 TRP B CA 1
ATOM 4937 C C . TRP B 1 271 ? 6.93 -27.828 -9.578 1 89.44 271 TRP B C 1
ATOM 4939 O O . TRP B 1 271 ? 7.395 -27 -10.359 1 89.44 271 TRP B O 1
ATOM 4949 N N . ALA B 1 272 ? 7.184 -29.047 -9.672 1 89.69 272 ALA B N 1
ATOM 4950 C CA . ALA B 1 272 ? 7.973 -29.578 -10.781 1 89.69 272 ALA B CA 1
ATOM 4951 C C . ALA B 1 272 ? 7.312 -29.266 -12.125 1 89.69 272 ALA B C 1
ATOM 4953 O O . ALA B 1 272 ? 7.996 -28.906 -13.086 1 89.69 272 ALA B O 1
ATOM 4954 N N . MET B 1 273 ? 6.094 -29.391 -12.109 1 90.5 273 MET B N 1
ATOM 4955 C CA . MET B 1 273 ? 5.352 -29.078 -13.328 1 90.5 273 MET B CA 1
ATOM 4956 C C . MET B 1 273 ? 5.426 -27.594 -13.648 1 90.5 273 MET B C 1
ATOM 4958 O O . MET B 1 273 ? 5.547 -27.203 -14.812 1 90.5 273 MET B O 1
ATOM 4962 N N . ALA B 1 274 ? 5.258 -26.781 -12.641 1 90.06 274 ALA B N 1
ATOM 4963 C CA . ALA B 1 274 ? 5.355 -25.328 -12.836 1 90.06 274 ALA B CA 1
ATOM 4964 C C . ALA B 1 274 ? 6.699 -24.953 -13.445 1 90.06 274 ALA B C 1
ATOM 4966 O O . ALA B 1 274 ? 6.762 -24.141 -14.367 1 90.06 274 ALA B O 1
ATOM 4967 N N . GLU B 1 275 ? 7.742 -25.531 -12.977 1 88.75 275 GLU B N 1
ATOM 4968 C CA . GLU B 1 275 ? 9.086 -25.266 -13.492 1 88.75 275 GLU B CA 1
ATOM 4969 C C . GLU B 1 275 ? 9.211 -25.703 -14.953 1 88.75 275 GLU B C 1
ATOM 4971 O O . GLU B 1 275 ? 9.789 -24.984 -15.773 1 88.75 275 GLU B O 1
ATOM 4976 N N . GLU B 1 276 ? 8.703 -26.844 -15.164 1 91.25 276 GLU B N 1
ATOM 4977 C CA . GLU B 1 276 ? 8.75 -27.391 -16.516 1 91.25 276 GLU B CA 1
ATOM 4978 C C . GLU B 1 276 ? 7.977 -26.516 -17.484 1 91.25 276 GLU B C 1
ATOM 4980 O O . GLU B 1 276 ? 8.477 -26.172 -18.562 1 91.25 276 GLU B O 1
ATOM 4985 N N . LYS B 1 277 ? 6.727 -26.203 -17.109 1 92.75 277 LYS B N 1
ATOM 4986 C CA . LYS B 1 277 ? 5.883 -25.406 -18 1 92.75 277 LYS B CA 1
ATOM 4987 C C . LYS B 1 277 ? 6.461 -24 -18.188 1 92.75 277 LYS B C 1
ATOM 4989 O O . LYS B 1 277 ? 6.363 -23.422 -19.266 1 92.75 277 LYS B O 1
ATOM 4994 N N . TYR B 1 278 ? 7.031 -23.453 -17.125 1 91.81 278 TYR B N 1
ATOM 4995 C CA . TYR B 1 278 ? 7.707 -22.172 -17.234 1 91.81 278 TYR B CA 1
ATOM 4996 C C . TYR B 1 278 ? 8.836 -22.234 -18.25 1 91.81 278 TYR B C 1
ATOM 4998 O O . TYR B 1 278 ? 8.945 -21.375 -19.141 1 91.81 278 TYR B O 1
ATOM 5006 N N . ALA B 1 279 ? 9.656 -23.219 -18.141 1 91.56 279 ALA B N 1
ATOM 5007 C CA . ALA B 1 279 ? 10.773 -23.391 -19.062 1 91.56 279 ALA B CA 1
ATOM 5008 C C . ALA B 1 279 ? 10.273 -23.547 -20.5 1 91.56 279 ALA B C 1
ATOM 5010 O O . ALA B 1 279 ? 10.883 -23.031 -21.438 1 91.56 279 ALA B O 1
ATOM 5011 N N . ARG B 1 280 ? 9.25 -24.266 -20.656 1 93.75 280 ARG B N 1
ATOM 5012 C CA . ARG B 1 280 ? 8.68 -24.484 -21.984 1 93.75 280 ARG B CA 1
ATOM 5013 C C . ARG B 1 280 ? 8.18 -23.172 -22.578 1 93.75 280 ARG B C 1
ATOM 5015 O O . ARG B 1 280 ? 8.391 -22.906 -23.766 1 93.75 280 ARG B O 1
ATOM 5022 N N . LEU B 1 281 ? 7.453 -22.375 -21.766 1 94.56 281 LEU B N 1
ATOM 5023 C CA . LEU B 1 281 ? 6.992 -21.078 -22.234 1 94.56 281 LEU B CA 1
ATOM 5024 C C . LEU B 1 281 ? 8.172 -20.203 -22.688 1 94.56 281 LEU B C 1
ATOM 5026 O O . LEU B 1 281 ? 8.117 -19.578 -23.75 1 94.56 281 LEU B O 1
ATOM 5030 N N . ARG B 1 282 ? 9.211 -20.281 -21.875 1 93.31 282 ARG B N 1
ATOM 5031 C CA . ARG B 1 282 ? 10.398 -19.516 -22.219 1 93.31 282 ARG B CA 1
ATOM 5032 C C . ARG B 1 282 ? 11.008 -20 -23.531 1 93.31 282 ARG B C 1
ATOM 5034 O O . ARG B 1 282 ? 11.43 -19.203 -24.359 1 93.31 282 ARG B O 1
ATOM 5041 N N . ALA B 1 283 ? 11.055 -21.25 -23.719 1 94.5 283 ALA B N 1
ATOM 5042 C CA . ALA B 1 283 ? 11.594 -21.859 -24.938 1 94.5 283 ALA B CA 1
ATOM 5043 C C . ALA B 1 283 ? 10.773 -21.453 -26.156 1 94.5 283 ALA B C 1
ATOM 5045 O O . ALA B 1 283 ? 11.305 -21.375 -27.266 1 94.5 283 ALA B O 1
ATOM 5046 N N . LEU B 1 284 ? 9.523 -21.203 -25.938 1 96.12 284 LEU B N 1
ATOM 5047 C CA . LEU B 1 284 ? 8.617 -20.828 -27.016 1 96.12 284 LEU B CA 1
ATOM 5048 C C . LEU B 1 284 ? 8.703 -19.328 -27.297 1 96.12 284 LEU B C 1
ATOM 5050 O O . LEU B 1 284 ? 7.953 -18.797 -28.109 1 96.12 284 LEU B O 1
ATOM 5054 N N . GLY B 1 285 ? 9.508 -18.578 -26.5 1 94.62 285 GLY B N 1
ATOM 5055 C CA . GLY B 1 285 ? 9.758 -17.172 -26.766 1 94.62 285 GLY B CA 1
ATOM 5056 C C . GLY B 1 285 ? 8.898 -16.25 -25.922 1 94.62 285 GLY B C 1
ATOM 5057 O O . GLY B 1 285 ? 8.898 -15.031 -26.125 1 94.62 285 GLY B O 1
ATOM 5058 N N . ILE B 1 286 ? 8.172 -16.828 -25.031 1 95.25 286 ILE B N 1
ATOM 5059 C CA . ILE B 1 286 ? 7.359 -16 -24.156 1 95.25 286 ILE B CA 1
ATOM 5060 C C . ILE B 1 286 ? 8.258 -15.281 -23.156 1 95.25 286 ILE B C 1
ATOM 5062 O O . ILE B 1 286 ? 9.086 -15.906 -22.484 1 95.25 286 ILE B O 1
ATOM 5066 N N . ARG B 1 287 ? 8.102 -13.992 -23.094 1 92.31 287 ARG B N 1
ATOM 5067 C CA . ARG B 1 287 ? 8.93 -13.188 -22.203 1 92.31 287 ARG B CA 1
ATOM 5068 C C . ARG B 1 287 ? 8.648 -13.523 -20.75 1 92.31 287 ARG B C 1
ATOM 5070 O O . ARG B 1 287 ? 7.551 -13.969 -20.406 1 92.31 287 ARG B O 1
ATOM 5077 N N . LYS B 1 288 ? 9.562 -13.195 -19.844 1 90.06 288 LYS B N 1
ATOM 5078 C CA . LYS B 1 288 ? 9.477 -13.484 -18.406 1 90.06 288 LYS B CA 1
ATOM 5079 C C . LYS B 1 288 ? 8.227 -12.859 -17.797 1 90.06 288 LYS B C 1
ATOM 5081 O O . LYS B 1 288 ? 7.566 -13.477 -16.953 1 90.06 288 LYS B O 1
ATOM 5086 N N . GLU B 1 289 ? 7.918 -11.664 -18.219 1 91.56 289 GLU B N 1
ATOM 5087 C CA . GLU B 1 289 ? 6.793 -10.93 -17.641 1 91.56 289 GLU B CA 1
ATOM 5088 C C . GLU B 1 289 ? 5.477 -11.672 -17.875 1 91.56 289 GLU B C 1
ATOM 5090 O O . GLU B 1 289 ? 4.535 -11.539 -17.094 1 91.56 289 GLU B O 1
ATOM 5095 N N . ASP B 1 290 ? 5.453 -12.484 -18.891 1 94.44 290 ASP B N 1
ATOM 5096 C CA . ASP B 1 290 ? 4.238 -13.234 -19.188 1 94.44 290 ASP B CA 1
ATOM 5097 C C . ASP B 1 290 ? 4.344 -14.672 -18.672 1 94.44 290 ASP B C 1
ATOM 5099 O O . ASP B 1 290 ? 3.354 -15.242 -18.219 1 94.44 290 ASP B O 1
ATOM 5103 N N . ALA B 1 291 ? 5.516 -15.219 -18.734 1 93 291 ALA B N 1
ATOM 5104 C CA . ALA B 1 291 ? 5.715 -16.578 -18.25 1 93 291 ALA B CA 1
ATOM 5105 C C . ALA B 1 291 ? 5.445 -16.656 -16.75 1 93 291 ALA B C 1
ATOM 5107 O O . ALA B 1 291 ? 4.984 -17.688 -16.25 1 93 291 ALA B O 1
ATOM 5108 N N . ARG B 1 292 ? 5.629 -15.523 -16.047 1 91.81 292 ARG B N 1
ATOM 5109 C CA . ARG B 1 292 ? 5.488 -15.508 -14.594 1 91.81 292 ARG B CA 1
ATOM 5110 C C . ARG B 1 292 ? 4.039 -15.758 -14.188 1 91.81 292 ARG B C 1
ATOM 5112 O O . ARG B 1 292 ? 3.752 -15.992 -13.008 1 91.81 292 ARG B O 1
ATOM 5119 N N . PHE B 1 293 ? 3.131 -15.703 -15.109 1 92.94 293 PHE B N 1
ATOM 5120 C CA . PHE B 1 293 ? 1.728 -15.961 -14.805 1 92.94 293 PHE B CA 1
ATOM 5121 C C . PHE B 1 293 ? 1.539 -17.391 -14.297 1 92.94 293 PHE B C 1
ATOM 5123 O O . PHE B 1 293 ? 0.539 -17.688 -13.641 1 92.94 293 PHE B O 1
ATOM 5130 N N . LEU B 1 294 ? 2.557 -18.234 -14.492 1 91.81 294 LEU B N 1
ATOM 5131 C CA . LEU B 1 294 ? 2.51 -19.609 -14.016 1 91.81 294 LEU B CA 1
ATOM 5132 C C . LEU B 1 294 ? 3.012 -19.719 -12.578 1 91.81 294 LEU B C 1
ATOM 5134 O O . LEU B 1 294 ? 2.826 -20.734 -11.922 1 91.81 294 LEU B O 1
ATOM 5138 N N . LEU B 1 295 ? 3.686 -18.734 -12.086 1 91 295 LEU B N 1
ATOM 5139 C CA . LEU B 1 295 ? 4.273 -18.812 -10.758 1 91 295 LEU B CA 1
ATOM 5140 C C . LEU B 1 295 ? 3.193 -18.797 -9.68 1 91 295 LEU B C 1
ATOM 5142 O O . LEU B 1 295 ? 2.295 -17.953 -9.711 1 91 295 LEU B O 1
ATOM 5146 N N . PRO B 1 296 ? 3.273 -19.672 -8.766 1 91.81 296 PRO B N 1
ATOM 5147 C CA . PRO B 1 296 ? 2.248 -19.781 -7.719 1 91.81 296 PRO B CA 1
ATOM 5148 C C . PRO B 1 296 ? 2.5 -18.812 -6.555 1 91.81 296 PRO B C 1
ATOM 5150 O O . PRO B 1 296 ? 3.582 -18.234 -6.453 1 91.81 296 PRO B O 1
ATOM 5153 N N . ASN B 1 297 ? 1.511 -18.719 -5.691 1 93.12 297 ASN B N 1
ATOM 5154 C CA . ASN B 1 297 ? 1.616 -17.953 -4.457 1 93.12 297 ASN B CA 1
ATOM 5155 C C . ASN B 1 297 ? 2.748 -18.453 -3.57 1 93.12 297 ASN B C 1
ATOM 5157 O O . ASN B 1 297 ? 3.301 -17.703 -2.766 1 93.12 297 ASN B O 1
ATOM 5161 N N . ALA B 1 298 ? 3.145 -19.703 -3.766 1 93.62 298 ALA B N 1
ATOM 5162 C CA . ALA B 1 298 ? 4.16 -20.344 -2.945 1 93.62 298 ALA B CA 1
ATOM 5163 C C . ALA B 1 298 ? 5.562 -19.891 -3.334 1 93.62 298 ALA B C 1
ATOM 5165 O O . ALA B 1 298 ? 6.527 -20.125 -2.609 1 93.62 298 ALA B O 1
ATOM 5166 N N . ALA B 1 299 ? 5.672 -19.219 -4.457 1 91.31 299 ALA B N 1
ATOM 5167 C CA . ALA B 1 299 ? 6.988 -18.812 -4.938 1 91.31 299 ALA B CA 1
ATOM 5168 C C . ALA B 1 299 ? 7.688 -17.906 -3.924 1 91.31 299 ALA B C 1
ATOM 5170 O O . ALA B 1 299 ? 7.09 -16.969 -3.416 1 91.31 299 ALA B O 1
ATOM 5171 N N . GLU B 1 300 ? 8.961 -18.234 -3.635 1 92.06 300 GLU B N 1
ATOM 5172 C CA . GLU B 1 300 ? 9.773 -17.438 -2.711 1 92.06 300 GLU B CA 1
ATOM 5173 C C . GLU B 1 300 ? 10.094 -16.062 -3.293 1 92.06 300 GLU B C 1
ATOM 5175 O O . GLU B 1 300 ? 10.242 -15.922 -4.508 1 92.06 300 GLU B O 1
ATOM 5180 N N . THR B 1 301 ? 10.188 -15.117 -2.445 1 91.94 301 THR B N 1
ATOM 5181 C CA . THR B 1 301 ? 10.594 -13.773 -2.828 1 91.94 301 THR B CA 1
ATOM 5182 C C . THR B 1 301 ? 11.391 -13.109 -1.71 1 91.94 301 THR B C 1
ATOM 5184 O O . THR B 1 301 ? 11.68 -13.742 -0.687 1 91.94 301 THR B O 1
ATOM 5187 N N . ARG B 1 302 ? 11.961 -11.984 -1.984 1 92.56 302 ARG B N 1
ATOM 5188 C CA . ARG B 1 302 ? 12.703 -11.148 -1.05 1 92.56 302 ARG B CA 1
ATOM 5189 C C . ARG B 1 302 ? 12.266 -9.695 -1.152 1 92.56 302 ARG B C 1
ATOM 5191 O O . ARG B 1 302 ? 11.891 -9.227 -2.23 1 92.56 302 ARG B O 1
ATOM 5198 N N . ILE B 1 303 ? 12.359 -9.008 -0.024 1 95.88 303 ILE B N 1
ATOM 5199 C CA . ILE B 1 303 ? 11.844 -7.648 -0.026 1 95.88 303 ILE B CA 1
ATOM 5200 C C . ILE B 1 303 ? 12.508 -6.84 1.082 1 95.88 303 ILE B C 1
ATOM 5202 O O . ILE B 1 303 ? 12.719 -7.344 2.189 1 95.88 303 ILE B O 1
ATOM 5206 N N . VAL B 1 304 ? 12.953 -5.629 0.758 1 96.5 304 VAL B N 1
ATOM 5207 C CA . VAL B 1 304 ? 13.375 -4.645 1.751 1 96.5 304 VAL B CA 1
ATOM 5208 C C . VAL B 1 304 ? 12.188 -3.773 2.152 1 96.5 304 VAL B C 1
ATOM 5210 O O . VAL B 1 304 ? 11.445 -3.297 1.295 1 96.5 304 VAL B O 1
ATOM 5213 N N . THR B 1 305 ? 11.992 -3.629 3.482 1 98.12 305 THR B N 1
ATOM 5214 C CA . THR B 1 305 ? 10.844 -2.887 4 1 98.12 305 THR B CA 1
ATOM 5215 C C . THR B 1 305 ? 11.289 -1.857 5.035 1 98.12 305 THR B C 1
ATOM 5217 O O . THR B 1 305 ? 12.023 -2.188 5.973 1 98.12 305 THR B O 1
ATOM 5220 N N . THR B 1 306 ? 10.875 -0.605 4.863 1 97.94 306 THR B N 1
ATOM 5221 C CA . THR B 1 306 ? 11.125 0.453 5.832 1 97.94 306 THR B CA 1
ATOM 5222 C C . THR B 1 306 ? 9.82 1.081 6.305 1 97.94 306 THR B C 1
ATOM 5224 O O . THR B 1 306 ? 8.953 1.411 5.492 1 97.94 306 THR B O 1
ATOM 5227 N N . MET B 1 307 ? 9.633 1.187 7.598 1 97.5 307 MET B N 1
ATOM 5228 C CA . MET B 1 307 ? 8.523 1.898 8.234 1 97.5 307 MET B CA 1
ATOM 5229 C C . MET B 1 307 ? 9.016 2.717 9.422 1 97.5 307 MET B C 1
ATOM 5231 O O . MET B 1 307 ? 10.078 2.436 9.984 1 97.5 307 MET B O 1
ATOM 5235 N N . ASN B 1 308 ? 8.312 3.855 9.734 1 95.81 308 ASN B N 1
ATOM 5236 C CA . ASN B 1 308 ? 8.547 4.426 11.062 1 95.81 308 ASN B CA 1
ATOM 5237 C C . ASN B 1 308 ? 7.926 3.566 12.156 1 95.81 308 ASN B C 1
ATOM 5239 O O . ASN B 1 308 ? 7.23 2.592 11.867 1 95.81 308 ASN B O 1
ATOM 5243 N N . PHE B 1 309 ? 8.219 3.869 13.398 1 95.94 309 PHE B N 1
ATOM 5244 C CA . PHE B 1 309 ? 7.812 2.996 14.492 1 95.94 309 PHE B CA 1
ATOM 5245 C C . PHE B 1 309 ? 6.297 2.99 14.648 1 95.94 309 PHE B C 1
ATOM 5247 O O . PHE B 1 309 ? 5.711 1.977 15.031 1 95.94 309 PHE B O 1
ATOM 5254 N N . ALA B 1 310 ? 5.617 4.074 14.305 1 95.19 310 ALA B N 1
ATOM 5255 C CA . ALA B 1 310 ? 4.156 4.09 14.359 1 95.19 310 ALA B CA 1
ATOM 5256 C C . ALA B 1 310 ? 3.562 3.098 13.359 1 95.19 310 ALA B C 1
ATOM 5258 O O . ALA B 1 310 ? 2.621 2.371 13.688 1 95.19 310 ALA B O 1
ATOM 5259 N N . ALA B 1 311 ? 4.078 3.092 12.188 1 96.5 311 ALA B N 1
ATOM 5260 C CA . ALA B 1 311 ? 3.617 2.152 11.164 1 96.5 311 ALA B CA 1
ATOM 5261 C C . ALA B 1 311 ? 3.951 0.715 11.555 1 96.5 311 ALA B C 1
ATOM 5263 O O . ALA B 1 311 ? 3.127 -0.187 11.391 1 96.5 311 ALA B O 1
ATOM 5264 N N . TRP B 1 312 ? 5.145 0.489 12.07 1 97.94 312 TRP B N 1
ATOM 5265 C CA . TRP B 1 312 ? 5.484 -0.838 12.57 1 97.94 312 TRP B CA 1
ATOM 5266 C C . TRP B 1 312 ? 4.531 -1.263 13.68 1 97.94 312 TRP B C 1
ATOM 5268 O O . TRP B 1 312 ? 4.113 -2.42 13.734 1 97.94 312 TRP B O 1
ATOM 5278 N N . SER B 1 313 ? 4.285 -0.315 14.586 1 97.5 313 SER B N 1
ATOM 5279 C CA . SER B 1 313 ? 3.342 -0.607 15.664 1 97.5 313 SER B CA 1
ATOM 5280 C C . SER B 1 313 ? 2.01 -1.104 15.109 1 97.5 313 SER B C 1
ATOM 5282 O O . SER B 1 313 ? 1.49 -2.129 15.555 1 97.5 313 SER B O 1
ATOM 5284 N N . HIS B 1 314 ? 1.506 -0.375 14.125 1 95.44 314 HIS B N 1
ATOM 5285 C CA . HIS B 1 314 ? 0.25 -0.765 13.5 1 95.44 314 HIS B CA 1
ATOM 5286 C C . HIS B 1 314 ? 0.361 -2.146 12.859 1 95.44 314 HIS B C 1
ATOM 5288 O O . HIS B 1 314 ? -0.528 -2.984 13.023 1 95.44 314 HIS B O 1
ATOM 5294 N N . PHE B 1 315 ? 1.417 -2.416 12.164 1 97.62 315 PHE B N 1
ATOM 5295 C CA . PHE B 1 315 ? 1.688 -3.707 11.547 1 97.62 315 PHE B CA 1
ATOM 5296 C C . PHE B 1 315 ? 1.692 -4.82 12.586 1 97.62 315 PHE B C 1
ATOM 5298 O O . PHE B 1 315 ? 1.072 -5.867 12.383 1 97.62 315 PHE B O 1
ATOM 5305 N N . LEU B 1 316 ? 2.352 -4.578 13.672 1 98.5 316 LEU B N 1
ATOM 5306 C CA . LEU B 1 316 ? 2.535 -5.605 14.695 1 98.5 316 LEU B CA 1
ATOM 5307 C C . LEU B 1 316 ? 1.211 -5.941 15.375 1 98.5 316 LEU B C 1
ATOM 5309 O O . LEU B 1 316 ? 0.945 -7.102 15.68 1 98.5 316 LEU B O 1
ATOM 5313 N N . TRP B 1 317 ? 0.394 -4.969 15.617 1 96.69 317 TRP B N 1
ATOM 5314 C CA . TRP B 1 317 ? -0.916 -5.234 16.203 1 96.69 317 TRP B CA 1
ATOM 5315 C C . TRP B 1 317 ? -1.761 -6.105 15.281 1 96.69 317 TRP B C 1
ATOM 5317 O O . TRP B 1 317 ? -2.5 -6.977 15.75 1 96.69 317 TRP B O 1
ATOM 5327 N N . LEU B 1 318 ? -1.627 -5.906 14 1 95 318 LEU B N 1
ATOM 5328 C CA . LEU B 1 318 ? -2.457 -6.598 13.016 1 95 318 LEU B CA 1
ATOM 5329 C C . LEU B 1 318 ? -1.894 -7.98 12.703 1 95 318 LEU B C 1
ATOM 5331 O O . LEU B 1 318 ? -2.645 -8.898 12.383 1 95 318 LEU B O 1
ATOM 5335 N N . ARG B 1 319 ? -0.568 -8.094 12.773 1 97.25 319 ARG B N 1
ATOM 5336 C CA . ARG B 1 319 ? 0.028 -9.289 12.188 1 97.25 319 ARG B CA 1
ATOM 5337 C C . ARG B 1 319 ? 0.766 -10.102 13.25 1 97.25 319 ARG B C 1
ATOM 5339 O O . ARG B 1 319 ? 0.724 -11.336 13.234 1 97.25 319 ARG B O 1
ATOM 5346 N N . ALA B 1 320 ? 1.423 -9.523 14.18 1 97.62 320 ALA B N 1
ATOM 5347 C CA . ALA B 1 320 ? 2.303 -10.242 15.094 1 97.62 32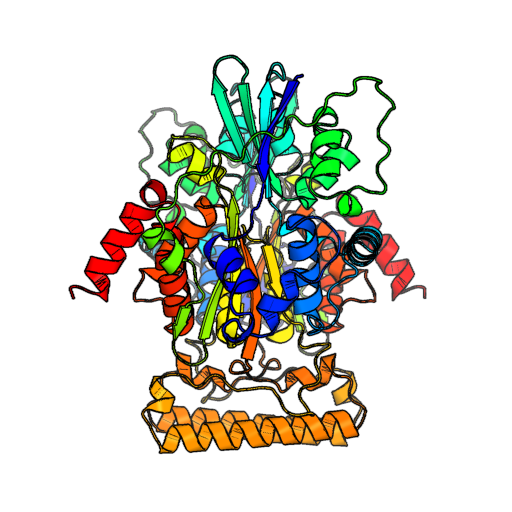0 ALA B CA 1
ATOM 5348 C C . ALA B 1 320 ? 1.516 -10.828 16.266 1 97.62 320 ALA B C 1
ATOM 5350 O O . ALA B 1 320 ? 1.806 -11.938 16.719 1 97.62 320 ALA B O 1
ATOM 5351 N N . VAL B 1 321 ? 0.47 -10.047 16.734 1 96.69 321 VAL B N 1
ATOM 5352 C CA . VAL B 1 321 ? -0.115 -10.469 18 1 96.69 321 VAL B CA 1
ATOM 5353 C C . VAL B 1 321 ? -1.578 -10.852 17.797 1 96.69 321 VAL B C 1
ATOM 5355 O O . VAL B 1 321 ? -2.307 -11.086 18.766 1 96.69 321 VAL B O 1
ATOM 5358 N N . ASP B 1 322 ? -2.055 -10.812 16.609 1 93.31 322 ASP B N 1
ATOM 5359 C CA . ASP B 1 322 ? -3.395 -11.281 16.281 1 93.31 322 ASP B CA 1
ATOM 5360 C C . ASP B 1 322 ? -3.369 -12.734 15.82 1 93.31 322 ASP B C 1
ATOM 5362 O O . ASP B 1 322 ? -2.803 -13.055 14.773 1 93.31 322 ASP B O 1
ATOM 5366 N N . LYS B 1 323 ? -4.086 -13.586 16.484 1 92.44 323 LYS B N 1
ATOM 5367 C CA . LYS B 1 323 ? -4.102 -15.016 16.188 1 92.44 323 LYS B CA 1
ATOM 5368 C C . LYS B 1 323 ? -4.793 -15.289 14.852 1 92.44 323 LYS B C 1
ATOM 5370 O O . LYS B 1 323 ? -4.582 -16.328 14.234 1 92.44 323 LYS B O 1
ATOM 5375 N N . ALA B 1 324 ? -5.582 -14.32 14.422 1 89.81 324 ALA B N 1
ATOM 5376 C CA . ALA B 1 324 ? -6.336 -14.508 13.18 1 89.81 324 ALA B CA 1
ATOM 5377 C C . ALA B 1 324 ? -5.457 -14.242 11.961 1 89.81 324 ALA B C 1
ATOM 5379 O O . ALA B 1 324 ? -5.812 -14.609 10.844 1 89.81 324 ALA B O 1
ATOM 5380 N N . ALA B 1 325 ? -4.285 -13.648 12.172 1 93.44 325 ALA B N 1
ATOM 5381 C CA . ALA B 1 325 ? -3.377 -13.406 11.055 1 93.44 325 ALA B CA 1
ATOM 5382 C C . ALA B 1 325 ? -2.826 -14.719 10.5 1 93.44 325 ALA B C 1
ATOM 5384 O O . ALA B 1 325 ? -2.582 -15.664 11.25 1 93.44 325 ALA B O 1
ATOM 5385 N N . GLN B 1 326 ? -2.688 -14.805 9.188 1 94.62 326 GLN B N 1
ATOM 5386 C CA . GLN B 1 326 ? -2.109 -15.984 8.539 1 94.62 326 GLN B CA 1
ATOM 5387 C C . GLN B 1 326 ? -0.717 -16.281 9.094 1 94.62 326 GLN B C 1
ATOM 5389 O O . GLN B 1 326 ? 0.04 -15.359 9.414 1 94.62 326 GLN B O 1
ATOM 5394 N N . TRP B 1 327 ? -0.35 -17.516 9.156 1 95.94 327 TRP B N 1
ATOM 5395 C CA . TRP B 1 327 ? 0.783 -18 9.938 1 95.94 327 TRP B CA 1
ATOM 5396 C C . TRP B 1 327 ? 2.086 -17.359 9.461 1 95.94 327 TRP B C 1
ATOM 5398 O O . TRP B 1 327 ? 2.961 -17.047 10.266 1 95.94 327 TRP B O 1
ATOM 5408 N N . GLU B 1 328 ? 2.316 -17.266 8.211 1 96.88 328 GLU B N 1
ATOM 5409 C CA . GLU B 1 328 ? 3.602 -16.812 7.68 1 96.88 328 GLU B CA 1
ATOM 5410 C C . GLU B 1 328 ? 3.863 -15.359 8.047 1 96.88 328 GLU B C 1
ATOM 5412 O O . GLU B 1 328 ? 4.941 -15.023 8.539 1 96.88 328 GLU B O 1
ATOM 5417 N N . ILE B 1 329 ? 2.863 -14.523 7.809 1 97.62 329 ILE B N 1
ATOM 5418 C CA . ILE B 1 329 ? 3.053 -13.109 8.117 1 97.62 329 ILE B CA 1
ATOM 5419 C C . ILE B 1 329 ? 3.037 -12.906 9.625 1 97.62 329 ILE B C 1
ATOM 5421 O O . ILE B 1 329 ? 3.689 -11.992 10.141 1 97.62 329 ILE B O 1
ATOM 5425 N N . ARG B 1 330 ? 2.361 -13.727 10.336 1 97.31 330 ARG B N 1
ATOM 5426 C CA . ARG B 1 330 ? 2.402 -13.672 11.789 1 97.31 330 ARG B CA 1
ATOM 5427 C C . ARG B 1 330 ? 3.803 -13.977 12.312 1 97.31 330 ARG B C 1
ATOM 5429 O O . ARG B 1 330 ? 4.332 -13.25 13.156 1 97.31 330 ARG B O 1
ATOM 5436 N N . GLN B 1 331 ? 4.398 -15.016 11.766 1 97.12 331 GLN B N 1
ATOM 5437 C CA . GLN B 1 331 ? 5.754 -15.375 12.172 1 97.12 331 GLN B CA 1
ATOM 5438 C C . GLN B 1 331 ? 6.746 -14.273 11.812 1 97.12 331 GLN B C 1
ATOM 5440 O O . GLN B 1 331 ? 7.637 -13.953 12.602 1 97.12 331 GLN B O 1
ATOM 5445 N N . LEU B 1 332 ? 6.578 -13.758 10.641 1 97.94 332 LEU B N 1
ATOM 5446 C CA . LEU B 1 332 ? 7.406 -12.633 10.227 1 97.94 332 LEU B CA 1
ATOM 5447 C C . LEU B 1 332 ? 7.277 -11.469 11.203 1 97.94 332 LEU B C 1
ATOM 5449 O O . LEU B 1 332 ? 8.281 -10.938 11.68 1 97.94 332 LEU B O 1
ATOM 5453 N N . GLY B 1 333 ? 6.027 -11.109 11.523 1 98.25 333 GLY B N 1
ATOM 5454 C CA . GLY B 1 333 ? 5.762 -10.031 12.461 1 98.25 333 GLY B CA 1
ATOM 5455 C C . GLY B 1 333 ? 6.348 -10.289 13.836 1 98.25 333 GLY B C 1
ATOM 5456 O O . GLY B 1 333 ? 6.855 -9.367 14.477 1 98.25 333 GLY B O 1
ATOM 5457 N N . GLN B 1 334 ? 6.332 -11.508 14.258 1 97.25 334 GLN B N 1
ATOM 5458 C CA . GLN B 1 334 ? 6.844 -11.852 15.578 1 97.25 334 GLN B CA 1
ATOM 5459 C C . GLN B 1 334 ? 8.359 -11.719 15.633 1 97.25 334 GLN B C 1
ATOM 5461 O O . GLN B 1 334 ? 8.914 -11.242 16.625 1 97.25 334 GLN B O 1
ATOM 5466 N N . GLN B 1 335 ? 9.039 -12.094 14.586 1 96.06 335 GLN B N 1
ATOM 5467 C CA . GLN B 1 335 ? 10.484 -11.898 14.523 1 96.06 335 GLN B CA 1
ATOM 5468 C C . GLN B 1 335 ? 10.836 -10.406 14.484 1 96.06 335 GLN B C 1
ATOM 5470 O O . GLN B 1 335 ? 11.781 -9.969 15.141 1 96.06 335 GLN B O 1
ATOM 5475 N N . VAL B 1 336 ? 10.055 -9.633 13.773 1 97.25 336 VAL B N 1
ATOM 5476 C CA . VAL B 1 336 ? 10.25 -8.188 13.711 1 97.25 336 VAL B CA 1
ATOM 5477 C C . VAL B 1 336 ? 10.047 -7.578 15.102 1 97.25 336 VAL B C 1
ATOM 5479 O O . VAL B 1 336 ? 10.828 -6.734 15.539 1 97.25 336 VAL B O 1
ATOM 5482 N N . LEU B 1 337 ? 8.961 -8.023 15.781 1 97.12 337 LEU B N 1
ATOM 5483 C CA . LEU B 1 337 ? 8.656 -7.512 17.109 1 97.12 337 LEU B CA 1
ATOM 5484 C C . LEU B 1 337 ? 9.82 -7.754 18.078 1 97.12 337 LEU B C 1
ATOM 5486 O O . LEU B 1 337 ? 10.18 -6.871 18.844 1 97.12 337 LEU B O 1
ATOM 5490 N N . GLU B 1 338 ? 10.422 -8.898 18 1 94.44 338 GLU B N 1
ATOM 5491 C CA . GLU B 1 338 ? 11.555 -9.219 18.859 1 94.44 338 GLU B CA 1
ATOM 5492 C C . GLU B 1 338 ? 12.703 -8.242 18.641 1 94.44 338 GLU B C 1
ATOM 5494 O O . GLU B 1 338 ? 13.297 -7.742 19.594 1 94.44 338 GLU B O 1
ATOM 5499 N N . LEU B 1 339 ? 12.961 -7.965 17.438 1 93.62 339 LEU B N 1
ATOM 5500 C CA . LEU B 1 339 ? 14.07 -7.082 17.094 1 93.62 339 LEU B CA 1
ATOM 5501 C C . LEU B 1 339 ? 13.742 -5.637 17.438 1 93.62 339 LEU B C 1
ATOM 5503 O O . LEU B 1 339 ? 14.586 -4.914 17.984 1 93.62 339 LEU B O 1
ATOM 5507 N N . LEU B 1 340 ? 12.492 -5.203 17.172 1 94.25 340 LEU B N 1
ATOM 5508 C CA . LEU B 1 340 ? 12.086 -3.832 17.469 1 94.25 340 LEU B CA 1
ATOM 5509 C C . LEU B 1 340 ? 12.039 -3.588 18.969 1 94.25 340 LEU B C 1
ATOM 5511 O O . LEU B 1 340 ? 12.406 -2.508 19.438 1 94.25 340 LEU B O 1
ATOM 5515 N N . TYR B 1 341 ? 11.578 -4.586 19.688 1 93.25 341 TYR B N 1
ATOM 5516 C CA . TYR B 1 341 ? 11.547 -4.453 21.141 1 93.25 341 TYR B CA 1
ATOM 5517 C C . TYR B 1 341 ? 12.945 -4.309 21.703 1 93.25 341 TYR B C 1
ATOM 5519 O O . TYR B 1 341 ? 13.156 -3.59 22.688 1 93.25 341 TYR B O 1
ATOM 5527 N N . ALA B 1 342 ? 13.867 -4.957 21.141 1 89.75 342 ALA B N 1
ATOM 5528 C CA . ALA B 1 342 ? 15.25 -4.848 21.578 1 89.75 342 ALA B CA 1
ATOM 5529 C C . ALA B 1 342 ? 15.781 -3.432 21.375 1 89.75 342 ALA B C 1
ATOM 5531 O O . ALA B 1 342 ? 16.547 -2.92 22.203 1 89.75 342 ALA B O 1
ATOM 5532 N N . ILE B 1 343 ? 15.383 -2.691 20.344 1 87.88 343 ILE B N 1
ATOM 5533 C CA . ILE B 1 343 ? 15.992 -1.406 20.016 1 87.88 343 ILE B CA 1
ATOM 5534 C C . ILE B 1 343 ? 15.164 -0.276 20.625 1 87.88 343 ILE B C 1
ATOM 5536 O O . ILE B 1 343 ? 15.695 0.797 20.922 1 87.88 343 ILE B O 1
ATOM 5540 N N . ALA B 1 344 ? 13.891 -0.528 20.812 1 89.75 344 ALA B N 1
ATOM 5541 C CA . ALA B 1 344 ? 13.008 0.509 21.328 1 89.75 344 ALA B CA 1
ATOM 5542 C C . ALA B 1 344 ? 11.953 -0.087 22.266 1 89.75 344 ALA B C 1
ATOM 5544 O O . ALA B 1 344 ? 10.758 -0.011 21.984 1 89.75 344 ALA B O 1
ATOM 5545 N N . PRO B 1 345 ? 12.375 -0.549 23.406 1 90.81 345 PRO B N 1
ATOM 5546 C CA . PRO B 1 345 ? 11.461 -1.25 24.312 1 90.81 345 PRO B CA 1
ATOM 5547 C C . PRO B 1 345 ? 10.328 -0.354 24.812 1 90.81 345 PRO B C 1
ATOM 5549 O O . PRO B 1 345 ? 9.211 -0.826 25.031 1 90.81 345 PRO B O 1
ATOM 5552 N N . ALA B 1 346 ? 10.617 0.891 25 1 90.94 346 ALA B N 1
ATOM 5553 C CA . ALA B 1 346 ? 9.586 1.793 25.516 1 90.94 346 ALA B CA 1
ATOM 5554 C C . ALA B 1 346 ? 8.453 1.962 24.516 1 90.94 346 ALA B C 1
ATOM 5556 O O . ALA B 1 346 ? 7.293 2.145 24.906 1 90.94 346 ALA B O 1
ATOM 5557 N N . VAL B 1 347 ? 8.797 1.87 23.281 1 93.12 347 VAL B N 1
ATOM 5558 C CA . VAL B 1 347 ? 7.809 2.055 22.219 1 93.12 347 VAL B CA 1
ATOM 5559 C C . VAL B 1 347 ? 7 0.772 22.047 1 93.12 347 VAL B C 1
ATOM 5561 O O . VAL B 1 347 ? 5.781 0.823 21.828 1 93.12 347 VAL B O 1
ATOM 5564 N N . PHE B 1 348 ? 7.59 -0.378 22.203 1 95.62 348 PHE B N 1
ATOM 5565 C CA . PHE B 1 348 ? 6.957 -1.62 21.766 1 95.62 348 PHE B CA 1
ATOM 5566 C C . PHE B 1 348 ? 6.652 -2.512 22.969 1 95.62 348 PHE B C 1
ATOM 5568 O O . PHE B 1 348 ? 6.414 -3.711 22.812 1 95.62 348 PHE B O 1
ATOM 5575 N N . GLN B 1 349 ? 6.629 -1.938 24.141 1 96.06 349 GLN B N 1
ATOM 5576 C CA . GLN B 1 349 ? 6.422 -2.68 25.375 1 96.06 349 GLN B CA 1
ATOM 5577 C C . GLN B 1 349 ? 5.059 -3.371 25.391 1 96.06 349 GLN B C 1
ATOM 5579 O O . GLN B 1 349 ? 4.949 -4.535 25.766 1 96.06 349 GLN B O 1
ATOM 5584 N N . GLU B 1 350 ? 4.047 -2.666 25.047 1 97.06 350 GLU B N 1
ATOM 5585 C CA . GLU B 1 350 ? 2.707 -3.246 25.062 1 97.06 350 GLU B CA 1
ATOM 5586 C C . GLU B 1 350 ? 2.59 -4.398 24.062 1 97.06 350 GLU B C 1
ATOM 5588 O O . GLU B 1 350 ? 1.972 -5.422 24.359 1 97.06 350 GLU B O 1
ATOM 5593 N N . HIS B 1 351 ? 3.115 -4.227 22.875 1 97.69 351 HIS B N 1
ATOM 5594 C CA . HIS B 1 351 ? 3.139 -5.309 21.891 1 97.69 351 HIS B CA 1
ATOM 5595 C C . HIS B 1 351 ? 3.816 -6.551 22.469 1 97.69 351 HIS B C 1
ATOM 5597 O O . HIS B 1 351 ? 3.314 -7.664 22.312 1 97.69 351 HIS B O 1
ATOM 5603 N N . TRP B 1 352 ? 4.938 -6.305 23.094 1 96.69 352 TRP B N 1
ATOM 5604 C CA . TRP B 1 352 ? 5.727 -7.395 23.656 1 96.69 352 TRP B CA 1
ATOM 5605 C C . TRP B 1 352 ? 4.938 -8.133 24.734 1 96.69 352 TRP B C 1
ATOM 5607 O O . TRP B 1 352 ? 4.922 -9.367 24.75 1 96.69 352 TRP B O 1
ATOM 5617 N N . HIS B 1 353 ? 4.293 -7.41 25.562 1 97.38 353 HIS B N 1
ATOM 5618 C CA . HIS B 1 353 ? 3.484 -7.996 26.625 1 97.38 353 HIS B CA 1
ATOM 5619 C C . HIS B 1 353 ? 2.375 -8.875 26.047 1 97.38 353 HIS B C 1
ATOM 5621 O O . HIS B 1 353 ? 2.197 -10.016 26.484 1 97.38 353 HIS B O 1
ATOM 5627 N N . VAL B 1 354 ? 1.67 -8.344 25.094 1 97.31 354 VAL B N 1
ATOM 5628 C CA . VAL B 1 354 ? 0.562 -9.078 24.5 1 97.31 354 VAL B CA 1
ATOM 5629 C C . VAL B 1 354 ? 1.094 -10.32 23.797 1 97.31 354 VAL B C 1
ATOM 5631 O O . VAL B 1 354 ? 0.495 -11.398 23.875 1 97.31 354 VAL B O 1
ATOM 5634 N N . TYR B 1 355 ? 2.193 -10.164 23.109 1 97.12 355 TYR B N 1
ATOM 5635 C CA . TYR B 1 355 ? 2.83 -11.289 22.438 1 97.12 355 TYR B CA 1
ATOM 5636 C C . TYR B 1 355 ? 3.158 -12.406 23.422 1 97.12 355 TYR B C 1
ATOM 5638 O O . TYR B 1 355 ? 2.828 -13.57 23.188 1 97.12 355 TYR B O 1
ATOM 5646 N N . ARG B 1 356 ? 3.74 -12.102 24.531 1 95.75 356 ARG B N 1
ATOM 5647 C CA . ARG B 1 356 ? 4.121 -13.078 25.547 1 95.75 356 ARG B CA 1
ATOM 5648 C C . ARG B 1 356 ? 2.893 -13.75 26.156 1 95.75 356 ARG B C 1
ATOM 5650 O O . ARG B 1 356 ? 2.879 -14.961 26.375 1 95.75 356 ARG B O 1
ATOM 5657 N N . GLU B 1 357 ? 1.927 -13 26.375 1 95.12 357 GLU B N 1
ATOM 5658 C CA . GLU B 1 357 ? 0.707 -13.516 26.984 1 95.12 357 GLU B CA 1
ATOM 5659 C C . GLU B 1 357 ? -0.019 -14.477 26.047 1 95.12 357 GLU B C 1
ATOM 5661 O O . GLU B 1 357 ? -0.466 -15.547 26.453 1 95.12 357 GLU B O 1
ATOM 5666 N N . LYS B 1 358 ? -0.108 -14.094 24.781 1 94.38 358 LYS B N 1
ATOM 5667 C CA . LYS B 1 358 ? -0.931 -14.852 23.844 1 94.38 358 LYS B CA 1
ATOM 5668 C C . LYS B 1 358 ? -0.153 -16.016 23.25 1 94.38 358 LYS B C 1
ATOM 5670 O O . LYS B 1 358 ? -0.739 -17.031 22.875 1 94.38 358 LYS B O 1
ATOM 5675 N N . PHE B 1 359 ? 1.161 -15.898 23.078 1 93.62 359 PHE B N 1
ATOM 5676 C CA . PHE B 1 359 ? 1.862 -16.875 22.266 1 93.62 359 PHE B CA 1
ATOM 5677 C C . PHE B 1 359 ? 2.965 -17.562 23.062 1 93.62 359 PHE B C 1
ATOM 5679 O O . PHE B 1 359 ? 3.496 -18.594 22.625 1 93.62 359 PHE B O 1
ATOM 5686 N N . GLN B 1 360 ? 3.434 -17.125 24.141 1 86.25 360 GLN B N 1
ATOM 5687 C CA . GLN B 1 360 ? 4.496 -17.781 24.891 1 86.25 360 GLN B CA 1
ATOM 5688 C C . GLN B 1 360 ? 3.959 -18.391 26.188 1 86.25 360 GLN B C 1
ATOM 5690 O O . GLN B 1 360 ? 4.422 -19.438 26.625 1 86.25 360 GLN B O 1
ATOM 5695 N N . ASN B 1 361 ? 3.113 -17.641 27.047 1 74.69 361 ASN B N 1
ATOM 5696 C CA . ASN B 1 361 ? 2.607 -18.156 28.312 1 74.69 361 ASN B CA 1
ATOM 5697 C C . ASN B 1 361 ? 1.339 -18.984 28.109 1 74.69 361 ASN B C 1
ATOM 5699 O O . ASN B 1 361 ? 0.827 -19.578 29.047 1 74.69 361 ASN B O 1
ATOM 5703 N N . GLY B 1 362 ? 0.729 -18.953 26.891 1 50.09 362 GLY B N 1
ATOM 5704 C CA . GLY B 1 362 ? -0.493 -19.719 26.766 1 50.09 362 GLY B CA 1
ATOM 5705 C C . GLY B 1 362 ? -0.267 -21.094 26.141 1 50.09 362 GLY B C 1
ATOM 5706 O O . GLY B 1 362 ? 0.741 -21.312 25.469 1 50.09 362 GLY B O 1
#

Secondary structure (DSSP, 8-state):
-EEEEEEE-EE-HHHHHHHHH-TTTS-HHHHHHTTSSS-HHHHHHHHHHHHHTT-GGG-S-HHHHHHHHHHTT-GGGGGG-EEEEEEES-TTHHHHHHHH-TTSEEEEEETTEEEEEEEHHHHHHHHHTT-SGGGHHHHHHH-TTTTTTS----------------------HHHHHTTSPEEETTEEEEEEEEE--S---HHHHHHH-EEEEEEEEEEHHHHHHHTT-SS-EEEE--TTT--GGGS---BPPPHHHHT-HHHHHHHHHHHHHHHHHHHHHHHTT--HHHHGGG-BTTBEEEEEEEEEHHHHHHHIIIIIS-TTS-HHHHHHHHHHHHHHHHH-HHHHHHHHHHHIIIII--/-EEEEEEE-EE-HHHHHHHHH-TTTS-HHHHHGGGSSS-HHHHHHHHHHHHHTT-GGG-S-HHHHHHHHHHTT-GGGGGG-EEEEEEES-TTHHHHHHHH-TTSEEEEEETTEEEEEEEHHHHHHHHHTT-SGGGHHHHHHH-TTTTTTS----------------------HHHHHTTSPEEETTEEEEEEEEE--S---HHHHHHH-EEEEEEEEEEHHHHHHHTT-SS-EEEE--TTT---TTS---BPPPHHHHT-HHHHHHHHHHHHHHHHHHHHHHHTT--HHHHGGG-BTTBEEEEEEEEEHHHHHHHIIIIIS-TTS-HHHHHHHHHHHHHHHHH-HHHHHHHHHHHIIIII--

Sequence (724 aa):
MQVELLAYTQQNPALASEVQANSRGLPSDLATIWRGCGGFPEQLIEYAGRVCYRSTHRMGTAPEFIAARVREGHEDIIEHVVVTVRVRDAGDQPMRWRLANRHCEVSELGNGEWIVSGNARVWLDFFRRGIALEALPLLKAVAPAVYSELELEQAGGDGGLDACSPAQGSFSSADLARLGPRECGPMRVTLLGFTQPLLSDPELALHHGSATFFFEGISRACTHQLVRHRLASFSQESQRYTDLSKGGWKAIVPPAVAKNEAAVAELQEFWAMAEEKYARLRALGIRKEDARFLLPNAAETRIVTTMNFAAWSHFLWLRAVDKAAQWEIRQLGQQVLELLYAIAPAVFQEHWHVYREKFQNGMQVELLAYTQQNPALASEVQANSRGLPSDLATIWRGCGGFPEQLIEYAGRVCYRSTHRMGTAPEFIAARVREGHEDIIEHVVVTVRVRDAGDQPMRWRLANRHCEVSELGNGEWIVSGNARVWLDFFRRGIALEALPLLKAVAPAVYSELELEQAGGDGGLDACSPAQGSFSSADLARLGPRECGPMRVTLLGFTQPLLSDPELALHHGSATFFFEGISRACTHQLVRHRLASFSQESQRYTDLSKGGWKAIVPPAVAKNEAAVAELQEFWAMAEEKYARLRALGIRKEDARFLLPNAAETRIVTTMNFAAWSHFLWLRAVDKAAQWEIRQLGQQVLELLYAIAPAVFQEHWHVYREKFQNG

Solvent-accessible surface area (backbone atoms only — not comparable to full-atom values): 37903 Å² total; per-residue (Å²): 104,47,65,40,86,52,34,46,46,37,68,33,63,33,52,52,53,38,48,73,70,47,60,85,72,46,58,71,68,59,56,33,43,72,62,26,41,73,53,66,46,34,13,51,24,40,41,30,48,21,41,27,66,73,41,50,88,64,58,50,46,22,49,62,54,42,34,50,30,49,74,72,65,56,46,61,36,43,38,66,33,42,40,30,32,38,37,32,67,49,70,66,46,66,64,52,48,33,73,75,40,64,79,41,40,70,46,78,74,58,96,44,28,32,40,42,27,28,25,47,43,55,52,50,53,30,45,77,71,68,38,69,59,79,45,46,68,59,48,37,71,57,34,43,35,78,47,60,86,58,79,74,78,82,68,81,73,76,71,65,76,66,77,69,64,68,77,65,77,77,65,48,72,74,50,25,66,58,41,44,69,42,75,60,85,69,26,36,45,30,59,54,24,38,28,60,47,84,54,86,45,49,69,56,28,29,62,52,10,30,42,28,35,40,40,34,52,38,26,43,56,41,47,61,56,55,49,58,52,42,71,51,36,70,28,48,44,41,60,53,77,49,70,62,66,77,52,86,71,47,70,54,74,49,70,76,37,68,75,29,69,69,44,40,52,50,52,51,53,51,49,54,46,44,48,50,49,38,39,48,31,44,74,73,66,44,51,45,66,57,39,41,35,59,44,30,25,16,34,48,44,41,34,34,40,26,31,34,37,50,46,45,51,54,48,32,58,58,23,34,61,30,87,85,34,60,68,68,47,18,51,52,28,41,54,49,48,56,40,48,31,68,78,38,41,82,64,35,43,67,60,50,51,51,34,40,52,68,68,66,75,93,106,48,66,44,80,54,36,46,43,35,70,34,64,41,50,50,53,38,50,71,69,42,56,84,73,46,57,72,70,62,53,33,44,69,60,31,50,73,50,67,45,34,17,52,26,39,40,32,47,21,42,26,66,72,40,48,88,64,54,47,47,22,50,62,55,43,33,50,30,50,74,71,65,56,46,60,37,42,40,67,32,41,41,30,31,37,36,32,68,50,70,67,46,64,64,52,48,34,74,77,40,64,80,41,38,72,45,80,76,56,96,44,29,32,39,40,25,28,26,47,42,55,50,49,52,31,47,77,71,69,38,71,59,78,45,46,68,60,49,38,69,58,33,43,35,78,47,59,86,58,79,73,76,80,67,79,74,76,70,67,75,67,75,63,66,67,72,69,73,76,63,46,72,74,46,29,63,56,40,42,70,41,74,62,84,69,26,33,45,29,57,55,25,38,26,65,45,80,51,92,43,51,69,55,28,28,62,52,12,30,43,27,35,40,41,32,52,38,26,43,55,44,47,61,57,55,50,58,52,43,71,52,36,67,30,47,45,41,60,52,76,49,72,62,65,80,51,86,71,47,70,54,73,50,68,75,38,68,77,30,69,70,45,40,52,49,52,52,52,51,49,53,47,43,46,49,49,39,39,49,32,44,73,72,66,45,53,45,66,55,40,41,34,59,43,30,25,16,35,49,43,41,35,33,41,26,30,35,38,51,44,46,51,55,48,31,60,58,23,35,62,31,85,85,34,59,65,67,48,18,52,52,29,42,56,48,48,55,39,48,32,60,76,38,40,82,65,34,43,66,60,50,51,52,34,40,53,68,68,64,76,94

Organism: NCBI:txid1204385

InterPro domains:
  IPR003669 Thymidylate synthase ThyX [PF02511] (41-90)
  IPR003669 Thymidylate synthase ThyX [PF02511] (206-345)
  IPR003669 Thymidylate synthase ThyX [PS51331] (145-354)
  IPR003669 Thymidylate synthase ThyX [PTHR34934] (41-354)
  IPR003669 Thymidylate synthase ThyX [TIGR02170] (206-349)
  IPR003669 Thymidylate synthase ThyX [cd20175] (205-340)
  IPR036098 Thymidylate synthase ThyX superfamily [G3DSA:3.30.1360.170] (202-357)
  IPR036098 Thymidylate synthase ThyX superfamily [SSF69796] (39-151)
  IPR036098 Thymidylate synthase ThyX superfamily [SSF69796] (207-356)

Nearest PDB structures (foldseek):
  7ndz-assembly1_A  TM=7.599E-01  e=4.751E-09  Thermotoga maritima
  7ndw-assembly1_A  TM=7.696E-01  e=2.242E-08  Thermotoga maritima
  4fzb-assembly4_M  TM=8.049E-01  e=7.672E-08  Paramecium bursaria Chlorella virus 1
  4fzb-assembly2_F  TM=7.894E-01  e=1.058E-07  Paramecium bursaria Chlorella virus 1
  4fzb-assembly3_L  TM=7.659E-01  e=2.770E-07  Paramecium bursaria Chlorella virus 1

Foldseek 3Di:
DDKAWFKKWDFQVLLVVCLVPPVPPDDPLLVLLVVEPDDSLLSQLVSLQCQQQVNSVPHHCSQVVQLVCLVVVVCLSQQQMKTKMKDAPPACQLVVLCVVPVLKDWDDPDPRIIMIMGGLVSVVSCVVVVHPLNCVVVSCNVRVSNCVPPDDDPPPDPPPSPPPVNPPPPQDPVLSNLQAWDDDPQKIKHWGTKMAGPDPDLVCQQRRIKTKIKIWSAFLLLVVVVPPLPSKRKRKHDQQNDDCLVPDKDFADDPVQVVPPVSVVVVVVLVVVLNVQLVVCVVVPNHRNVSCVSPDRRTIIMMMMMHRNNSLLVLLVVAQLDPPHDDRSNVVNVSVLSNCCSVRVVNSVVSVVSNCVRPPVD/DDKAFQKKKDFQVLVVVCLVPPVPPDDPLLNLLPQEPDDSLLSQLVSLQCQQQVNSVPHHCSQVVQLVCLVVVVCLSQQQMKTKMKDAPPACQLVVLCVQPVLKFWDDPDPRIIMIMGGLVSVVSCVVVVHPLNCVVVSCNRRVSNCVPPDDDPPPDPPPSPPPPNPCPCLDPVLSNLQAWDDDPQKIKHWGTKIARPDPDLVCQQRRIKTKIKIWSAFLLLVVVVPPLPSKRKRKHDQQNDDCLVPDKDFADDPVQVVPPVSVVVVVVLVVVLSVQLVVCVVVVNHRNVSCVSPDRRIIIMMMMMHRNNSLLVLLVVAQLDPPHDDRSNVVNVSVLSSCCSVRVVNSVVSVVSNCVRPPVD

pLDDT: mean 85.64, std 14.98, range [33.69, 98.5]

Radius of gyration: 25.92 Å; Cα contacts (8 Å, |Δi|>4): 1276; chains: 2; bounding box: 68×71×61 Å